Protein 5H6I (pdb70)

Organism: Streptococcus agalactiae (NCBI:txid1311)

Radius of gyration: 30.38 Å; Cα contacts (8 Å, |Δi|>4): 652; chains: 3; bounding box: 68×75×81 Å

Secondary structure (DSSP, 8-state):
-TTHHHHHHHHHHHHHHHHHHHHHHHHTTTSTTHHHHHHHHHHHHHHHHHHHHTGGG----HHHHHHHHHHHHHHHHHHHHHHHSTTB-HHHHHHHHHHHHHHHHHHH-TT--HHHHHHHHHHHHHHHHHHHTSPBPPTTSBPPTTTHHHHHHHHHHHHHHHHHHTTTTS-HHHHHHHHHHHHHHHHHHT-TT-BHHHHHHHHHHHHHHHHHHH-/---HHHHHHHHHHHHHHHHHHHHTT-TTSTTHHHHHHHHHHHHHHHHHTSSSS--SS-HHHHHHHHHHHHHHHHHHHHHHHHSTTB-HHHHHHHHHHHHHHHHHHH-TTS-HHHHHHHHHHHHHHHHHHTTSPBPPTTSBP-TTHHHHHHHHHHHHHHHHHHHTTTTS-HHHHHHHHHHHHHHHHHHH-TT-BHHHHHHHHHHHHHHHHHHH-/---HHHHHHHHHHHHHHHHHHHTTSTTHHHHHHHHHHHHHHHHH---TTTTTTHHHHHHHHHHHHHHHHHGGGB-HHHHHHHHHHHHHHHHHHH-SSS-HHHHHHHHHHHHHHHTTSTTSPBPPTTSB--HHHHHHHHHHHHHHHHHHHHHTTTTS-HHHHHHHHHHHHHHHHHHH-SS-BHHHHHHHHHHHHHHHHHHH-

Nearest PDB structures (foldseek):
  5h6i-assembly2_B  TM=9.173E-01  e=6.446E-25  Streptococcus agalactiae
  5y2g-assembly1_A  TM=9.488E-01  e=6.608E-23  Escherichia coli K-12
  5h6i-assembly3_C  TM=8.907E-01  e=1.589E-21  Streptococcus agalactiae
  6jlc-assembly1_A  TM=9.202E-01  e=2.674E-13  Mobiluncus curtisii ATCC 43063
  7unj-assembly1_B  TM=4.319E-01  e=8.375E-02  synthetic construct

Solvent-accessible surface area: 34431 Å² total; per-residue (Å²): 118,137,26,74,79,77,17,84,96,19,38,122,61,0,74,101,0,26,92,68,0,126,68,19,79,98,115,10,101,53,28,50,3,54,122,9,0,40,62,0,43,74,0,0,89,96,4,51,86,42,11,195,75,54,54,162,85,72,84,104,14,87,52,12,12,20,18,4,119,2,0,42,24,0,7,96,0,3,46,32,7,95,120,52,0,17,94,24,39,52,87,0,2,79,36,0,2,133,2,0,46,84,0,1,94,69,2,33,50,103,188,12,63,43,112,30,3,97,54,6,3,74,75,1,94,67,33,23,71,116,0,32,95,37,92,63,31,125,80,98,39,141,12,19,79,30,17,22,54,94,0,46,127,29,5,147,76,0,64,106,31,30,64,132,105,0,82,146,94,66,113,143,134,33,42,59,72,2,44,127,19,4,96,107,0,41,39,22,47,130,57,95,100,7,34,24,90,80,3,69,103,13,27,93,69,0,52,56,22,18,94,88,3,56,205,129,141,78,124,50,114,84,26,36,109,69,0,72,67,0,15,112,73,0,124,91,26,63,118,68,10,95,50,25,51,5,54,145,1,0,53,51,0,18,64,0,1,83,98,0,33,63,8,53,162,88,137,86,121,51,72,3,87,129,129,4,4,13,16,3,4,111,3,0,35,30,0,9,104,0,6,63,36,6,73,134,99,0,19,59,21,42,46,96,0,1,88,36,1,1,131,1,0,34,73,0,0,94,64,0,43,57,44,195,16,60,42,115,28,1,91,59,9,14,94,62,2,113,60,27,32,134,97,0,74,106,23,92,98,28,128,82,104,35,135,10,25,79,18,0,29,23,55,0,49,62,33,5,134,80,1,28,146,30,16,64,144,108,0,47,118,92,62,112,64,150,42,4,27,71,2,12,115,18,6,10,106,0,6,9,22,39,44,61,96,98,11,30,8,84,83,0,54,100,14,20,94,75,0,79,60,22,23,115,80,4,52,179,109,119,98,108,28,129,74,0,78,98,0,20,84,70,0,130,84,20,70,88,51,8,134,42,14,61,3,57,132,5,0,47,65,0,41,51,0,1,90,102,16,66,88,81,74,238,180,106,58,102,35,35,32,8,82,7,0,25,24,0,5,67,0,2,57,26,6,54,141,102,1,15,59,32,42,40,97,0,1,70,42,0,3,127,2,0,31,96,0,3,106,55,2,61,51,82,180,13,35,50,136,46,9,124,58,29,15,63,81,3,65,60,42,24,45,134,0,51,104,51,86,80,21,122,85,114,39,159,6,21,73,13,0,36,27,55,0,42,63,32,3,134,85,0,55,140,33,17,50,133,116,0,44,120,92,57,124,45,143,37,1,70,88,1,11,89,17,3,7,91,0,5,16,24,41,51,60,83,108,13,43,10,87,96,0,44,119,13,21,82,64,1,70,54,20,20,101,85,2,59,205

InterPro domains:
  IPR010860 CAMP factor [PF07373] (10-225)

Sequence (629 aa):
VNSNNQAQQMAQKLDQDSIQLRNIKDNVQGTDYEKPVNEAITSVEKLKTSLRANSETVYDLNSIGSRVEALTDVIEAITFSTQHLANKVSQANIDMGFGITKLVIRILDPFASVDSIKAQVNDVKALEQKVLTYPDLKPTDRATIYTKSKLDKEIWNTRFTRDKKVLNVKEFKVYNTLNKAITHAVGVQLNPNVTVQQVDQEIVTLQAALQTALKSNNQAQQMAQKLDQDSIQLRNIKDNVQGTDYEKPVNEAITSVEKLKTSLRANSETVYDLNSIGSRVEALTDVIEAITFSTQHLANKVSQANIDMGFGITKLVIRILDPFASVDSIKAQVNDVKALEQKVLTYPDLKPTDRATIYTKSKLDKEIWNTRFTRDKKVLNVKEFKVYNTLNKAITHAVGVQLNPNVTVQQVDQEIVTLQAALQTALKAQQMAQKLDQDSIQLRNIKDNVQGTDYEKPVNEAITSVEKLKTSLRLNSIGSRVEALTDVIEAITFSTQHLANKVSQANIDMGFGITKLVIRILDPFASVDSIKAQVNDVKALEQKVLTYPDLKPTDRATIYTKSKLDKEIWNTRFTRDKKVLNVKEFKVYNTLNKAITHAVGVQLNPNVTVQQVDQEIVTLQAALQTALK

Foldseek 3Di:
DVQLVVLVVLVVLLVVLLVLLVVVCVLQPPALCNVLSVLLNVLSVVLNVVSVVCNPVRDDCPLSVLLSVVSVLLSVLSVLCLVQVLQADNVLRNVLSVLSSVLSCLSVDPPRDSVNNVVSSVVNVVSSVVSNPGDGFDQQAFHDLSLCSVLVVLLVVLVVCCVVQQVPPHDVVLVVQLVVLSVVSVVVSVDRGDGSNNSVVSSVVNVVSSVVRRD/DPPLLVVLLVLLVVLLVLLVVVCVLQVPALCNVLSVLLNVLSVLLNVLSDDDNPNLADPVCSSLLSVLSVLLSVLSVLCLVQVLFFPSVLRNVLSVLSSLLSCLSNDRPRDSVSNVVSSVVSVVSSVVSSPGHGHDQQAFHDPSLLSLLVVLLVVLVVCCVVQQVVPDDVVLVVQLVVLSVVSVVVSPDRGDGSNRSVVSSVVSVVSSVVRRD/DVVLLVVLVVVLVLLVVVCVLCPPALLNVLSVLLNVLSVVLNVVVVVCVLVPCSVVSVLLVVLVVLCLPQVLFFPSVLVNVLSVLSSVLSVLSVDSVNGPVPSVVSSVVSVVSSVVSSPGDGHDQFHFQDPSLLSNLVVLLVVLVVCCVVQQVPHPDVVLVVVLVVLSVVLVVVSPDRGDGSCVNVVSSVVNVVSSVVRND

Structure (mmCIF, N/CA/C/O backbone):
data_5H6I
#
_entry.id   5H6I
#
_cell.length_a   90.950
_cell.length_b   116.050
_cell.length_c   72.850
_cell.angle_alpha   90.00
_cell.angle_beta   90.00
_cell.angle_gamma   90.00
#
_symmetry.space_group_name_H-M   'P 21 21 2'
#
loop_
_entity.id
_entity.type
_entity.pdbx_description
1 polymer 'Protein B'
2 non-polymer 'SULFATE ION'
3 non-polymer 'CHLORIDE ION'
4 water water
#
loop_
_atom_site.group_PDB
_atom_site.id
_atom_site.type_symbol
_atom_site.label_atom_id
_atom_site.label_alt_id
_atom_site.label_comp_id
_atom_site.label_asym_id
_atom_site.label_entity_id
_atom_site.label_seq_id
_atom_site.pdbx_PDB_ins_code
_atom_site.Cartn_x
_atom_site.Cartn_y
_atom_site.Cartn_z
_atom_site.occupancy
_atom_site.B_iso_or_equiv
_atom_site.auth_seq_id
_atom_site.auth_comp_id
_atom_site.auth_asym_id
_atom_site.auth_atom_id
_atom_site.pdbx_PDB_model_num
ATOM 1 N N . VAL A 1 32 ? 177.694 13.964 70.715 1.00 104.86 41 VAL A N 1
ATOM 2 C CA . VAL A 1 32 ? 177.761 15.399 70.959 1.00 118.67 41 VAL A CA 1
ATOM 3 C C . VAL A 1 32 ? 178.693 15.683 72.134 1.00 119.79 41 VAL A C 1
ATOM 4 O O . VAL A 1 32 ? 178.900 14.828 72.997 1.00 118.48 41 VAL A O 1
ATOM 8 N N . ASN A 1 33 ? 179.269 16.885 72.155 1.00 123.31 42 ASN A N 1
ATOM 9 C CA . ASN A 1 33 ? 180.153 17.299 73.237 1.00 123.23 42 ASN A CA 1
ATOM 10 C C . ASN A 1 33 ? 179.399 17.697 74.500 1.00 117.41 42 ASN A C 1
ATOM 11 O O . ASN A 1 33 ? 180.038 18.062 75.493 1.00 110.75 42 ASN A O 1
ATOM 16 N N . SER A 1 34 ? 178.067 17.641 74.486 1.00 121.86 43 SER A N 1
ATOM 17 C CA . SER A 1 34 ? 177.275 17.930 75.674 1.00 116.27 43 SER A CA 1
ATOM 18 C C . SER A 1 34 ? 176.934 16.676 76.466 1.00 110.10 43 SER A C 1
ATOM 19 O O . SER A 1 34 ? 176.828 16.741 77.697 1.00 101.71 43 SER A O 1
ATOM 22 N N . ASN A 1 35 ? 176.759 15.537 75.792 1.00 110.23 44 ASN A N 1
ATOM 23 C CA . ASN A 1 35 ? 176.461 14.300 76.507 1.00 108.47 44 ASN A CA 1
ATOM 24 C C . ASN A 1 35 ? 177.689 13.780 77.242 1.00 107.37 44 ASN A C 1
ATOM 25 O O . ASN A 1 35 ? 177.585 13.333 78.390 1.00 103.30 44 ASN A O 1
ATOM 30 N N . ASN A 1 36 ? 178.858 13.824 76.597 1.00 105.66 45 ASN A N 1
ATOM 31 C CA . ASN A 1 36 ? 180.089 13.442 77.281 1.00 97.84 45 ASN A CA 1
ATOM 32 C C . ASN A 1 36 ? 180.351 14.351 78.474 1.00 96.90 45 ASN A C 1
ATOM 33 O O . ASN A 1 36 ? 180.783 13.887 79.534 1.00 95.41 45 ASN A O 1
ATOM 38 N N . GLN A 1 37 ? 180.087 15.651 78.320 1.00 95.58 46 GLN A N 1
ATOM 39 C CA . GLN A 1 37 ? 180.222 16.571 79.443 1.00 94.32 46 GLN A CA 1
ATOM 40 C C . GLN A 1 37 ? 179.218 16.256 80.544 1.00 87.98 46 GLN A C 1
ATOM 41 O O . GLN A 1 37 ? 179.498 16.491 81.725 1.00 88.85 46 GLN A O 1
ATOM 47 N N . ALA A 1 38 ? 178.053 15.714 80.180 1.00 85.93 47 ALA A N 1
ATOM 48 C CA . ALA A 1 38 ? 177.034 15.409 81.178 1.00 84.41 47 ALA A CA 1
ATOM 49 C C . ALA A 1 38 ? 177.469 14.268 82.091 1.00 86.66 47 ALA A C 1
ATOM 50 O O . ALA A 1 38 ? 177.201 14.298 83.298 1.00 82.80 47 ALA A O 1
ATOM 52 N N . GLN A 1 39 ? 178.141 13.254 81.540 1.00 86.20 48 GLN A N 1
ATOM 53 C CA . GLN A 1 39 ? 178.589 12.140 82.368 1.00 82.39 48 GLN A CA 1
ATOM 54 C C . GLN A 1 39 ? 179.806 12.488 83.216 1.00 83.27 48 GLN A C 1
ATOM 55 O O . GLN A 1 39 ? 180.061 11.802 84.211 1.00 74.54 48 GLN A O 1
ATOM 61 N N . GLN A 1 40 ? 180.563 13.528 82.852 1.00 65.17 49 GLN A N 1
ATOM 62 C CA . GLN A 1 40 ? 181.629 13.996 83.734 1.00 73.00 49 GLN A CA 1
ATOM 63 C C . GLN A 1 40 ? 181.054 14.512 85.045 1.00 77.48 49 GLN A C 1
ATOM 64 O O . GLN A 1 40 ? 181.480 14.102 86.131 1.00 64.53 49 GLN A O 1
ATOM 70 N N . MET A 1 41 ? 180.078 15.419 84.960 1.00 74.05 50 MET A N 1
ATOM 71 C CA . MET A 1 41 ? 179.470 15.971 86.165 1.00 65.79 50 MET A CA 1
ATOM 72 C C . MET A 1 41 ? 178.696 14.907 86.931 1.00 58.97 50 MET A C 1
ATOM 73 O O . MET A 1 41 ? 178.661 14.927 88.166 1.00 67.30 50 MET A O 1
ATOM 78 N N . ALA A 1 42 ? 178.069 13.969 86.215 1.00 62.63 51 ALA A N 1
ATOM 79 C CA . ALA A 1 42 ? 177.377 12.873 86.885 1.00 63.35 51 ALA A CA 1
ATOM 80 C C . ALA A 1 42 ? 178.350 12.028 87.696 1.00 69.32 51 ALA A C 1
ATOM 81 O O . ALA A 1 42 ? 178.033 11.598 88.812 1.00 65.51 51 ALA A O 1
ATOM 83 N N . GLN A 1 43 ? 179.545 11.781 87.153 1.00 68.08 52 GLN A N 1
ATOM 84 C CA . GLN A 1 43 ? 180.569 11.072 87.912 1.00 69.29 52 GLN A CA 1
ATOM 85 C C . GLN A 1 43 ? 181.172 11.959 88.993 1.00 57.66 52 GLN A C 1
ATOM 86 O O . GLN A 1 43 ? 181.564 11.460 90.054 1.00 66.75 52 GLN A O 1
ATOM 92 N N . LYS A 1 44 ? 181.257 13.268 88.744 1.00 64.26 53 LYS A N 1
ATOM 93 C CA . LYS A 1 44 ? 181.733 14.186 89.772 1.00 65.79 53 LYS A CA 1
ATOM 94 C C . LYS A 1 44 ? 180.742 14.278 90.926 1.00 68.45 53 LYS A C 1
ATOM 95 O O . LYS A 1 44 ? 181.143 14.382 92.091 1.00 72.23 53 LYS A O 1
ATOM 101 N N . LEU A 1 45 ? 179.442 14.238 90.623 1.00 61.42 54 LEU A N 1
ATOM 102 C CA . LEU A 1 45 ? 178.439 14.274 91.682 1.00 57.78 54 LEU A CA 1
ATOM 103 C C . LEU A 1 45 ? 178.464 13.002 92.520 1.00 70.82 54 LEU A C 1
ATOM 104 O O . LEU A 1 45 ? 178.060 13.023 93.689 1.00 71.07 54 LEU A O 1
ATOM 109 N N . ASP A 1 46 ? 178.932 11.890 91.946 1.00 68.72 55 ASP A N 1
ATOM 110 C CA . ASP A 1 46 ? 179.109 10.673 92.728 1.00 71.31 55 ASP A CA 1
ATOM 111 C C . ASP A 1 46 ? 180.334 10.754 93.630 1.00 68.27 55 ASP A C 1
ATOM 112 O O . ASP A 1 46 ? 180.329 10.188 94.729 1.00 73.74 55 ASP A O 1
ATOM 117 N N . GLN A 1 47 ? 181.387 11.445 93.184 1.00 61.78 56 GLN A N 1
ATOM 118 C CA . GLN A 1 47 ? 182.534 11.685 94.053 1.00 67.26 56 GLN A CA 1
ATOM 119 C C . GLN A 1 47 ? 182.146 12.567 95.233 1.00 70.96 56 GLN A C 1
ATOM 120 O O . GLN A 1 47 ? 182.571 12.322 96.369 1.00 69.58 56 GLN A O 1
ATOM 126 N N . ASP A 1 48 ? 181.334 13.597 94.984 1.00 66.55 57 ASP A N 1
ATOM 127 C CA . ASP A 1 48 ? 180.878 14.459 96.068 1.00 65.32 57 ASP A CA 1
ATOM 128 C C . ASP A 1 48 ? 179.907 13.726 96.986 1.00 62.79 57 ASP A C 1
ATOM 129 O O . ASP A 1 48 ? 179.946 13.907 98.208 1.00 56.31 57 ASP A O 1
ATOM 134 N N . SER A 1 49 ? 179.030 12.896 96.415 1.00 59.63 58 SER A N 1
ATOM 135 C CA . SER A 1 49 ? 178.065 12.165 97.230 1.00 57.77 58 SER A CA 1
ATOM 136 C C . SER A 1 49 ? 178.765 11.236 98.213 1.00 68.28 58 SER A C 1
ATOM 137 O O . SER A 1 49 ? 178.332 11.097 99.363 1.00 71.02 58 SER A O 1
ATOM 140 N N . ILE A 1 50 ? 179.851 10.595 97.780 1.00 68.88 59 ILE A N 1
ATOM 141 C CA . ILE A 1 50 ? 180.627 9.755 98.686 1.00 72.70 59 ILE A CA 1
ATOM 142 C C . ILE A 1 50 ? 181.424 10.616 99.657 1.00 74.88 59 ILE A C 1
ATOM 143 O O . ILE A 1 50 ? 181.537 10.296 100.847 1.00 75.31 59 ILE A O 1
ATOM 148 N N . GLN A 1 51 ? 181.980 11.728 99.172 1.00 66.17 60 GLN A N 1
ATOM 149 C CA . GLN A 1 51 ? 182.755 12.606 100.042 1.00 60.50 60 GLN A CA 1
ATOM 150 C C . GLN A 1 51 ? 181.875 13.300 101.074 1.00 69.76 60 GLN A C 1
ATOM 151 O O . GLN A 1 51 ? 182.333 13.578 102.187 1.00 68.27 60 GLN A O 1
ATOM 157 N N . LEU A 1 52 ? 180.616 13.582 100.733 1.00 64.82 61 LEU A N 1
ATOM 158 C CA . LEU A 1 52 ? 179.749 14.311 101.653 1.00 58.49 61 LEU A CA 1
ATOM 159 C C . LEU A 1 52 ? 179.096 13.398 102.684 1.00 67.49 61 LEU A C 1
ATOM 160 O O . LEU A 1 52 ? 178.788 13.851 103.792 1.00 74.52 61 LEU A O 1
ATOM 165 N N . ARG A 1 53 ? 178.873 12.124 102.350 1.00 69.19 62 ARG A N 1
ATOM 166 C CA . ARG A 1 53 ? 178.324 11.205 103.343 1.00 72.33 62 ARG A CA 1
ATOM 167 C C . ARG A 1 53 ? 179.367 10.829 104.388 1.00 74.71 62 ARG A C 1
ATOM 168 O O . ARG A 1 53 ? 179.017 10.570 105.545 1.00 74.87 62 ARG A O 1
ATOM 176 N N . ASN A 1 54 ? 180.646 10.792 104.003 1.00 74.37 63 ASN A N 1
ATOM 177 C CA . ASN A 1 54 ? 181.711 10.634 104.988 1.00 69.08 63 ASN A CA 1
ATOM 178 C C . ASN A 1 54 ? 181.729 11.812 105.951 1.00 85.84 63 ASN A C 1
ATOM 179 O O . ASN A 1 54 ? 181.815 11.636 107.172 1.00 83.12 63 ASN A O 1
ATOM 184 N N . ILE A 1 55 ? 181.645 13.030 105.410 1.00 83.50 64 ILE A N 1
ATOM 185 C CA . ILE A 1 55 ? 181.618 14.230 106.239 1.00 75.31 64 ILE A CA 1
ATOM 186 C C . ILE A 1 55 ? 180.351 14.275 107.085 1.00 69.20 64 ILE A C 1
ATOM 187 O O . ILE A 1 55 ? 180.366 14.797 108.207 1.00 75.30 64 ILE A O 1
ATOM 192 N N . LYS A 1 56 ? 179.249 13.712 106.580 1.00 70.26 65 LYS A N 1
ATOM 193 C CA . LYS A 1 56 ? 177.974 13.768 107.293 1.00 69.86 65 LYS A CA 1
ATOM 194 C C . LYS A 1 56 ? 178.080 13.199 108.703 1.00 75.26 65 LYS A C 1
ATOM 195 O O . LYS A 1 56 ? 177.372 13.652 109.609 1.00 77.08 65 LYS A O 1
ATOM 201 N N . ASP A 1 57 ? 178.961 12.219 108.913 1.00 74.12 66 ASP A N 1
ATOM 202 C CA . ASP A 1 57 ? 179.116 11.637 110.242 1.00 81.35 66 ASP A CA 1
ATOM 203 C C . ASP A 1 57 ? 179.949 12.528 111.157 1.00 83.12 66 ASP A C 1
ATOM 204 O O . ASP A 1 57 ? 179.608 12.707 112.331 1.00 88.74 66 ASP A O 1
ATOM 209 N N . ASN A 1 58 ? 181.038 13.099 110.637 1.00 80.77 67 ASN A N 1
ATOM 210 C CA . ASN A 1 58 ? 181.980 13.826 111.481 1.00 83.65 67 ASN A CA 1
ATOM 211 C C . ASN A 1 58 ? 181.450 15.180 111.937 1.00 77.48 67 ASN A C 1
ATOM 212 O O . ASN A 1 58 ? 181.942 15.714 112.936 1.00 81.22 67 ASN A O 1
ATOM 217 N N . VAL A 1 59 ? 180.466 15.746 111.239 1.00 74.70 68 VAL A N 1
ATOM 218 C CA . VAL A 1 59 ? 179.980 17.085 111.557 1.00 67.94 68 VAL A CA 1
ATOM 219 C C . VAL A 1 59 ? 178.660 17.001 112.314 1.00 72.81 68 VAL A C 1
ATOM 220 O O . VAL A 1 59 ? 177.830 17.915 112.243 1.00 66.78 68 VAL A O 1
ATOM 224 N N . GLN A 1 60 ? 178.465 15.915 113.057 1.00 75.15 69 GLN A N 1
ATOM 225 C CA . GLN A 1 60 ? 177.214 15.709 113.775 1.00 83.55 69 GLN A CA 1
ATOM 226 C C . GLN A 1 60 ? 177.110 16.674 114.951 1.00 65.07 69 GLN A C 1
ATOM 227 O O . GLN A 1 60 ? 177.997 16.717 115.811 1.00 74.29 69 GLN A O 1
ATOM 233 N N . GLY A 1 61 ? 176.026 17.447 114.987 1.00 61.51 70 GLY A N 1
ATOM 234 C CA . GLY A 1 61 ? 175.796 18.370 116.079 1.00 74.34 70 GLY A CA 1
ATOM 235 C C . GLY A 1 61 ? 176.627 19.630 116.048 1.00 78.31 70 GLY A C 1
ATOM 236 O O . GLY A 1 61 ? 176.725 20.318 117.069 1.00 74.62 70 GLY A O 1
ATOM 237 N N . THR A 1 62 ? 177.228 19.960 114.910 1.00 70.63 71 THR A N 1
ATOM 238 C CA . THR A 1 62 ? 178.063 21.141 114.768 1.00 59.92 71 THR A CA 1
ATOM 239 C C . THR A 1 62 ? 177.365 22.167 113.877 1.00 59.07 71 THR A C 1
ATOM 240 O O . THR A 1 62 ? 176.206 21.997 113.481 1.00 63.62 71 THR A O 1
ATOM 244 N N . ASP A 1 63 ? 178.083 23.245 113.558 1.00 56.42 72 ASP A N 1
ATOM 245 C CA . ASP A 1 63 ? 177.573 24.256 112.642 1.00 51.49 72 ASP A CA 1
ATOM 246 C C . ASP A 1 63 ? 177.573 23.790 111.194 1.00 49.72 72 ASP A C 1
ATOM 247 O O . ASP A 1 63 ? 177.081 24.520 110.326 1.00 55.15 72 ASP A O 1
ATOM 252 N N . TYR A 1 64 ? 178.108 22.603 110.914 1.00 45.60 73 TYR A N 1
ATOM 253 C CA . TYR A 1 64 ? 178.166 22.062 109.564 1.00 56.30 73 TYR A CA 1
ATOM 254 C C . TYR A 1 64 ? 177.264 20.848 109.383 1.00 61.90 73 TYR A C 1
ATOM 255 O O . TYR A 1 64 ? 177.368 20.159 108.365 1.00 58.33 73 TYR A O 1
ATOM 264 N N . GLU A 1 65 ? 176.384 20.565 110.345 1.00 60.52 74 GLU A N 1
ATOM 265 C CA . GLU A 1 65 ? 175.490 19.420 110.207 1.00 57.80 74 GLU A CA 1
ATOM 266 C C . GLU A 1 65 ? 174.412 19.693 109.166 1.00 58.62 74 GLU A C 1
ATOM 267 O O . GLU A 1 65 ? 174.238 18.919 108.218 1.00 66.11 74 GLU A O 1
ATOM 273 N N . LYS A 1 66 ? 173.680 20.791 109.326 1.00 45.78 75 LYS A N 1
ATOM 274 C CA . LYS A 1 66 ? 172.634 21.168 108.384 1.00 53.46 75 LYS A CA 1
ATOM 275 C C . LYS A 1 66 ? 173.197 21.625 107.038 1.00 58.38 75 LYS A C 1
ATOM 276 O O . LYS A 1 66 ? 172.598 21.313 106.001 1.00 67.68 75 LYS A O 1
ATOM 282 N N . PRO A 1 67 ? 174.311 22.373 106.992 1.00 63.27 76 PRO A N 1
ATOM 283 C CA . PRO A 1 67 ? 174.885 22.706 105.673 1.00 65.63 76 PRO A CA 1
ATOM 284 C C . PRO A 1 67 ? 175.198 21.494 104.807 1.00 51.50 76 PRO A C 1
ATOM 285 O O . PRO A 1 67 ? 174.845 21.486 103.618 1.00 54.42 76 PRO A O 1
ATOM 289 N N . VAL A 1 68 ? 175.855 20.470 105.356 1.00 50.25 77 VAL A N 1
ATOM 290 C CA . VAL A 1 68 ? 176.174 19.325 104.509 1.00 56.75 77 VAL A CA 1
ATOM 291 C C . VAL A 1 68 ? 174.929 18.484 104.231 1.00 57.28 77 VAL A C 1
ATOM 292 O O . VAL A 1 68 ? 174.855 17.804 103.205 1.00 59.94 77 VAL A O 1
ATOM 296 N N . ASN A 1 69 ? 173.927 18.527 105.108 1.00 63.40 78 ASN A N 1
ATOM 297 C CA . ASN A 1 69 ? 172.653 17.887 104.791 1.00 58.06 78 ASN A CA 1
ATOM 298 C C . ASN A 1 69 ? 171.998 18.566 103.597 1.00 60.54 78 ASN A C 1
ATOM 299 O O . ASN A 1 69 ? 171.416 17.900 102.733 1.00 58.14 78 ASN A O 1
ATOM 304 N N . GLU A 1 70 ? 172.091 19.896 103.530 1.00 57.83 79 GLU A N 1
ATOM 305 C CA . GLU A 1 70 ? 171.604 20.619 102.362 1.00 51.96 79 GLU A CA 1
ATOM 306 C C . GLU A 1 70 ? 172.489 20.377 101.147 1.00 54.43 79 GLU A C 1
ATOM 307 O O . GLU A 1 70 ? 172.002 20.407 100.010 1.00 52.43 79 GLU A O 1
ATOM 313 N N . ALA A 1 71 ? 173.785 20.138 101.362 1.00 50.86 80 ALA A N 1
ATOM 314 C CA . ALA A 1 71 ? 174.677 19.848 100.244 1.00 51.43 80 ALA A CA 1
ATOM 315 C C . ALA A 1 71 ? 174.397 18.469 99.661 1.00 58.36 80 ALA A C 1
ATOM 316 O O . ALA A 1 71 ? 174.422 18.290 98.438 1.00 60.07 80 ALA A O 1
ATOM 318 N N . ILE A 1 72 ? 174.132 17.482 100.521 1.00 54.84 81 ILE A N 1
ATOM 319 C CA . ILE A 1 72 ? 173.784 16.148 100.038 1.00 54.52 81 ILE A CA 1
ATOM 320 C C . ILE A 1 72 ? 172.484 16.196 99.246 1.00 56.88 81 ILE A C 1
ATOM 321 O O . ILE A 1 72 ? 172.354 15.553 98.197 1.00 59.25 81 ILE A O 1
ATOM 326 N N . THR A 1 73 ? 171.504 16.962 99.732 1.00 63.50 82 THR A N 1
ATOM 327 C CA . THR A 1 73 ? 170.267 17.146 98.981 1.00 62.28 82 THR A CA 1
ATOM 328 C C . THR A 1 73 ? 170.533 17.844 97.653 1.00 63.01 82 THR A C 1
ATOM 329 O O . THR A 1 73 ? 169.922 17.508 96.631 1.00 62.84 82 THR A O 1
ATOM 333 N N . SER A 1 74 ? 171.453 18.814 97.645 1.00 54.07 83 SER A N 1
ATOM 334 C CA . SER A 1 74 ? 171.797 19.494 96.402 1.00 56.15 83 SER A CA 1
ATOM 335 C C . SER A 1 74 ? 172.432 18.540 95.400 1.00 52.43 83 SER A C 1
ATOM 336 O O . SER A 1 74 ? 172.227 18.687 94.190 1.00 55.07 83 SER A O 1
ATOM 339 N N . VAL A 1 75 ? 173.198 17.558 95.880 1.00 50.20 84 VAL A N 1
ATOM 340 C CA . VAL A 1 75 ? 173.807 16.581 94.982 1.00 53.35 84 VAL A CA 1
ATOM 341 C C . VAL A 1 75 ? 172.732 15.766 94.276 1.00 55.73 84 VAL A C 1
ATOM 342 O O . VAL A 1 75 ? 172.844 15.459 93.083 1.00 55.20 84 VAL A O 1
ATOM 346 N N . GLU A 1 76 ? 171.665 15.416 94.997 1.00 52.93 85 GLU A N 1
ATOM 347 C CA . GLU A 1 76 ? 170.615 14.584 94.422 1.00 55.67 85 GLU A CA 1
ATOM 348 C C . GLU A 1 76 ? 169.724 15.358 93.459 1.00 57.30 85 GLU A C 1
ATOM 349 O O . GLU A 1 76 ? 169.266 14.793 92.460 1.00 60.07 85 GLU A O 1
ATOM 355 N N . LYS A 1 77 ? 169.466 16.640 93.732 1.00 41.62 86 LYS A N 1
ATOM 356 C CA . LYS A 1 77 ? 168.625 17.420 92.830 1.00 55.84 86 LYS A CA 1
ATOM 357 C C . LYS A 1 77 ? 169.369 17.791 91.553 1.00 57.46 86 LYS A C 1
ATOM 358 O O . LYS A 1 77 ? 168.740 17.993 90.508 1.00 64.01 86 LYS A O 1
ATOM 364 N N . LEU A 1 78 ? 170.700 17.881 91.611 1.00 59.22 87 LEU A N 1
ATOM 365 C CA . LEU A 1 78 ? 171.473 18.100 90.393 1.00 58.14 87 LEU A CA 1
ATOM 366 C C . LEU A 1 78 ? 171.545 16.828 89.558 1.00 56.79 87 LEU A C 1
ATOM 367 O O . LEU A 1 78 ? 171.473 16.883 88.324 1.00 55.34 87 LEU A O 1
ATOM 372 N N . LYS A 1 79 ? 171.684 15.673 90.213 1.00 60.74 88 LYS A N 1
ATOM 373 C CA . LYS A 1 79 ? 171.686 14.401 89.496 1.00 53.98 88 LYS A CA 1
ATOM 374 C C . LYS A 1 79 ? 170.348 14.161 88.811 1.00 54.14 88 LYS A C 1
ATOM 375 O O . LYS A 1 79 ? 170.297 13.739 87.649 1.00 56.22 88 LYS A O 1
ATOM 381 N N . THR A 1 80 ? 169.249 14.422 89.523 1.00 52.80 89 THR A N 1
ATOM 382 C CA . THR A 1 80 ? 167.926 14.250 88.933 1.00 54.19 89 THR A CA 1
ATOM 383 C C . THR A 1 80 ? 167.719 15.203 87.762 1.00 56.90 89 THR A C 1
ATOM 384 O O . THR A 1 80 ? 167.088 14.842 86.762 1.00 57.72 89 THR A O 1
ATOM 388 N N . SER A 1 81 ? 168.256 16.421 87.862 1.00 53.61 90 SER A N 1
ATOM 389 C CA . SER A 1 81 ? 168.139 17.368 86.757 1.00 54.43 90 SER A CA 1
ATOM 390 C C . SER A 1 81 ? 168.973 16.926 85.561 1.00 58.15 90 SER A C 1
ATOM 391 O O . SER A 1 81 ? 168.524 17.029 84.413 1.00 55.22 90 SER A O 1
ATOM 394 N N . LEU A 1 82 ? 170.190 16.436 85.809 1.00 55.14 91 LEU A N 1
ATOM 395 C CA . LEU A 1 82 ? 171.020 15.928 84.721 1.00 59.08 91 LEU A CA 1
ATOM 396 C C . LEU A 1 82 ? 170.390 14.700 84.078 1.00 58.21 91 LEU A C 1
ATOM 397 O O . LEU A 1 82 ? 170.391 14.561 82.849 1.00 54.92 91 LEU A O 1
ATOM 402 N N . ARG A 1 83 ? 169.844 13.799 84.897 1.00 60.41 92 ARG A N 1
ATOM 403 C CA . ARG A 1 83 ? 169.258 12.572 84.371 1.00 64.83 92 ARG A CA 1
ATOM 404 C C . ARG A 1 83 ? 167.938 12.839 83.657 1.00 64.79 92 ARG A C 1
ATOM 405 O O . ARG A 1 83 ? 167.596 12.129 82.705 1.00 65.04 92 ARG A O 1
ATOM 413 N N . ALA A 1 84 ? 167.187 13.854 84.095 1.00 60.83 93 ALA A N 1
ATOM 414 C CA . ALA A 1 84 ? 165.935 14.183 83.423 1.00 50.44 93 ALA A CA 1
ATOM 415 C C . ALA A 1 84 ? 166.178 14.793 82.049 1.00 64.61 93 ALA A C 1
ATOM 416 O O . ALA A 1 84 ? 165.363 14.608 81.137 1.00 69.06 93 ALA A O 1
ATOM 418 N N . ASN A 1 85 ? 167.283 15.518 81.883 1.00 58.62 94 ASN A N 1
ATOM 419 C CA . ASN A 1 85 ? 167.645 16.135 80.613 1.00 65.14 94 ASN A CA 1
ATOM 420 C C . ASN A 1 85 ? 168.806 15.406 79.944 1.00 73.37 94 ASN A C 1
ATOM 421 O O . ASN A 1 85 ? 169.649 16.033 79.298 1.00 90.22 94 ASN A O 1
ATOM 426 N N . SER A 1 86 ? 168.854 14.080 80.091 1.00 73.50 95 SER A N 1
ATOM 427 C CA . SER A 1 86 ? 170.000 13.309 79.619 1.00 80.17 95 SER A CA 1
ATOM 428 C C . SER A 1 86 ? 170.182 13.451 78.112 1.00 82.54 95 SER A C 1
ATOM 429 O O . SER A 1 86 ? 171.233 13.899 77.639 1.00 81.68 95 SER A O 1
ATOM 432 N N . GLU A 1 87 ? 169.165 13.075 77.339 1.00 84.78 96 GLU A N 1
ATOM 433 C CA . GLU A 1 87 ? 169.251 13.083 75.880 1.00 89.74 96 GLU A CA 1
ATOM 434 C C . GLU A 1 87 ? 168.521 14.268 75.260 1.00 86.57 96 GLU A C 1
ATOM 435 O O . GLU A 1 87 ? 167.880 14.133 74.215 1.00 86.11 96 GLU A O 1
ATOM 441 N N . THR A 1 88 ? 168.598 15.443 75.883 1.00 78.67 97 THR A N 1
ATOM 442 C CA . THR A 1 88 ? 168.110 16.665 75.259 1.00 91.34 97 THR A CA 1
ATOM 443 C C . THR A 1 88 ? 169.221 17.568 74.744 1.00 96.50 97 THR A C 1
ATOM 444 O O . THR A 1 88 ? 168.935 18.486 73.965 1.00 103.21 97 THR A O 1
ATOM 448 N N . VAL A 1 89 ? 170.467 17.322 75.155 1.00 100.74 98 VAL A N 1
ATOM 449 C CA . VAL A 1 89 ? 171.640 18.059 74.690 1.00 108.15 98 VAL A CA 1
ATOM 450 C C . VAL A 1 89 ? 171.571 19.581 74.736 1.00 105.16 98 VAL A C 1
ATOM 451 O O . VAL A 1 89 ? 171.508 20.244 73.693 1.00 110.76 98 VAL A O 1
ATOM 455 N N . TYR A 1 90 ? 171.593 20.141 75.937 1.00 94.39 99 TYR A N 1
ATOM 456 C CA . TYR A 1 90 ? 171.337 21.564 76.129 1.00 94.77 99 TYR A CA 1
ATOM 457 C C . TYR A 1 90 ? 172.531 22.306 76.727 1.00 94.51 99 TYR A C 1
ATOM 458 O O . TYR A 1 90 ? 173.689 21.880 76.629 1.00 91.53 99 TYR A O 1
ATOM 467 N N . ASP A 1 91 ? 172.250 23.446 77.356 1.00 90.76 100 ASP A N 1
ATOM 468 C CA . ASP A 1 91 ? 173.281 24.284 77.954 1.00 79.64 100 ASP A CA 1
ATOM 469 C C . ASP A 1 91 ? 173.643 23.745 79.334 1.00 76.25 100 ASP A C 1
ATOM 470 O O . ASP A 1 91 ? 172.792 23.691 80.229 1.00 75.19 100 ASP A O 1
ATOM 475 N N . LEU A 1 92 ? 174.904 23.349 79.506 1.00 79.57 101 LEU A N 1
ATOM 476 C CA . LEU A 1 92 ? 175.391 22.796 80.762 1.00 80.41 101 LEU A CA 1
ATOM 477 C C . LEU A 1 92 ? 176.192 23.808 81.575 1.00 78.31 101 LEU A C 1
ATOM 478 O O . LEU A 1 92 ? 176.977 23.414 82.444 1.00 78.26 101 LEU A O 1
ATOM 483 N N . ASN A 1 93 ? 176.010 25.104 81.312 1.00 84.55 102 ASN A N 1
ATOM 484 C CA . ASN A 1 93 ? 176.797 26.117 82.007 1.00 81.65 102 ASN A CA 1
ATOM 485 C C . ASN A 1 93 ? 176.350 26.267 83.456 1.00 78.59 102 ASN A C 1
ATOM 486 O O . ASN A 1 93 ? 177.166 26.176 84.380 1.00 70.46 102 ASN A O 1
ATOM 491 N N . SER A 1 94 ? 175.053 26.504 83.673 1.00 77.69 103 SER A N 1
ATOM 492 C CA . SER A 1 94 ? 174.556 26.687 85.032 1.00 71.34 103 SER A CA 1
ATOM 493 C C . SER A 1 94 ? 174.680 25.406 85.846 1.00 70.19 103 SER A C 1
ATOM 494 O O . SER A 1 94 ? 175.008 25.451 87.037 1.00 71.13 103 SER A O 1
ATOM 497 N N . ILE A 1 95 ? 174.427 24.253 85.221 1.00 74.18 104 ILE A N 1
ATOM 498 C CA . ILE A 1 95 ? 174.525 22.988 85.941 1.00 63.69 104 ILE A CA 1
ATOM 499 C C . ILE A 1 95 ? 175.969 22.703 86.339 1.00 65.90 104 ILE A C 1
ATOM 500 O O . ILE A 1 95 ? 176.220 22.023 87.342 1.00 63.42 104 ILE A O 1
ATOM 505 N N . GLY A 1 96 ? 176.935 23.224 85.585 1.00 65.25 105 GLY A N 1
ATOM 506 C CA . GLY A 1 96 ? 178.334 22.983 85.876 1.00 70.61 105 GLY A CA 1
ATOM 507 C C . GLY A 1 96 ? 178.860 23.872 86.982 1.00 72.06 105 GLY A C 1
ATOM 508 O O . GLY A 1 96 ? 179.663 23.434 87.812 1.00 62.97 105 GLY A O 1
ATOM 509 N N . SER A 1 97 ? 178.410 25.129 87.001 1.00 62.95 106 SER A N 1
ATOM 510 C CA . SER A 1 97 ? 178.822 26.046 88.058 1.00 63.31 106 SER A CA 1
ATOM 511 C C . SER A 1 97 ? 178.305 25.600 89.419 1.00 68.78 106 SER A C 1
ATOM 512 O O . SER A 1 97 ? 178.935 25.885 90.443 1.00 63.61 106 SER A O 1
ATOM 515 N N . ARG A 1 98 ? 177.166 24.905 89.452 1.00 62.79 107 ARG A N 1
ATOM 516 C CA . ARG A 1 98 ? 176.656 24.378 90.712 1.00 58.05 107 ARG A CA 1
ATOM 517 C C . ARG A 1 98 ? 177.439 23.148 91.156 1.00 54.05 107 ARG A C 1
ATOM 518 O O . ARG A 1 98 ? 177.672 22.957 92.355 1.00 51.42 107 ARG A O 1
ATOM 526 N N . VAL A 1 99 ? 177.854 22.309 90.205 1.00 50.20 108 VAL A N 1
ATOM 527 C CA . VAL A 1 99 ? 178.653 21.136 90.544 1.00 51.56 108 VAL A CA 1
ATOM 528 C C . VAL A 1 99 ? 180.031 21.555 91.040 1.00 56.15 108 VAL A C 1
ATOM 529 O O . VAL A 1 99 ? 180.559 20.987 92.005 1.00 69.04 108 VAL A O 1
ATOM 533 N N . GLU A 1 100 ? 180.632 22.561 90.399 1.00 58.33 109 GLU A N 1
ATOM 534 C CA . GLU A 1 100 ? 181.946 23.032 90.826 1.00 63.56 109 GLU A CA 1
ATOM 535 C C . GLU A 1 100 ? 181.887 23.657 92.214 1.00 59.71 109 GLU A C 1
ATOM 536 O O . GLU A 1 100 ? 182.799 23.465 93.026 1.00 64.82 109 GLU A O 1
ATOM 542 N N . ALA A 1 101 ? 180.822 24.408 92.505 1.00 58.71 110 ALA A N 1
ATOM 543 C CA . ALA A 1 101 ? 180.689 25.039 93.812 1.00 55.01 110 ALA A CA 1
ATOM 544 C C . ALA A 1 101 ? 180.531 24.021 94.934 1.00 60.61 110 ALA A C 1
ATOM 545 O O . ALA A 1 101 ? 180.763 24.361 96.099 1.00 57.47 110 ALA A O 1
ATOM 547 N N . LEU A 1 102 ? 180.142 22.785 94.612 1.00 52.79 111 LEU A N 1
ATOM 548 C CA . LEU A 1 102 ? 180.085 21.744 95.633 1.00 56.39 111 LEU A CA 1
ATOM 549 C C . LEU A 1 102 ? 181.479 21.335 96.089 1.00 53.88 111 LEU A C 1
ATOM 550 O O . LEU A 1 102 ? 181.660 20.946 97.248 1.00 53.72 111 LEU A O 1
ATOM 555 N N . THR A 1 103 ? 182.470 21.411 95.198 1.00 58.53 112 THR A N 1
ATOM 556 C CA . THR A 1 103 ? 183.849 21.172 95.610 1.00 57.90 112 THR A CA 1
ATOM 557 C C . THR A 1 103 ? 184.328 22.263 96.559 1.00 54.18 112 THR A C 1
ATOM 558 O O . THR A 1 103 ? 185.061 21.987 97.516 1.00 57.74 112 THR A O 1
ATOM 562 N N . ASP A 1 104 ? 183.914 23.510 96.316 1.00 55.40 113 ASP A N 1
ATOM 563 C CA . ASP A 1 104 ? 184.233 24.588 97.245 1.00 55.07 113 ASP A CA 1
ATOM 564 C C . ASP A 1 104 ? 183.511 24.410 98.574 1.00 56.14 113 ASP A C 1
ATOM 565 O O . ASP A 1 104 ? 184.035 24.807 99.621 1.00 50.72 113 ASP A O 1
ATOM 570 N N . VAL A 1 105 ? 182.312 23.822 98.552 1.00 48.59 114 VAL A N 1
ATOM 571 C CA . VAL A 1 105 ? 181.620 23.495 99.796 1.00 55.05 114 VAL A CA 1
ATOM 572 C C . VAL A 1 105 ? 182.420 22.469 100.587 1.00 52.62 114 VAL A C 1
ATOM 573 O O . VAL A 1 105 ? 182.689 22.647 101.781 1.00 50.89 114 VAL A O 1
ATOM 577 N N . ILE A 1 106 ? 182.822 21.382 99.924 1.00 50.58 115 ILE A N 1
ATOM 578 C CA . ILE A 1 106 ? 183.592 20.337 100.593 1.00 59.31 115 ILE A CA 1
ATOM 579 C C . ILE A 1 106 ? 184.930 20.882 101.074 1.00 56.77 115 ILE A C 1
ATOM 580 O O . ILE A 1 106 ? 185.373 20.584 102.190 1.00 53.36 115 ILE A O 1
ATOM 585 N N . GLU A 1 107 ? 185.590 21.698 100.247 1.00 56.61 116 GLU A N 1
ATOM 586 C CA . GLU A 1 107 ? 186.895 22.235 100.621 1.00 54.29 116 GLU A CA 1
ATOM 587 C C . GLU A 1 107 ? 186.795 23.138 101.843 1.00 55.67 116 GLU A C 1
ATOM 588 O O . GLU A 1 107 ? 187.707 23.169 102.678 1.00 60.74 116 GLU A O 1
ATOM 594 N N . ALA A 1 108 ? 185.694 23.882 101.968 1.00 56.33 117 ALA A N 1
ATOM 595 C CA . ALA A 1 108 ? 185.511 24.731 103.139 1.00 60.76 117 ALA A CA 1
ATOM 596 C C . ALA A 1 108 ? 185.291 23.907 104.401 1.00 57.41 117 ALA A C 1
ATOM 597 O O . ALA A 1 108 ? 185.697 24.324 105.490 1.00 55.87 117 ALA A O 1
ATOM 599 N N . ILE A 1 109 ? 184.663 22.736 104.276 1.00 47.95 118 ILE A N 1
ATOM 600 C CA . ILE A 1 109 ? 184.404 21.910 105.451 1.00 57.64 118 ILE A CA 1
ATOM 601 C C . ILE A 1 109 ? 185.688 21.250 105.939 1.00 52.99 118 ILE A C 1
ATOM 602 O O . ILE A 1 109 ? 185.969 21.226 107.143 1.00 52.16 118 ILE A O 1
ATOM 607 N N . THR A 1 110 ? 186.485 20.701 105.018 1.00 52.80 119 THR A N 1
ATOM 608 C CA . THR A 1 110 ? 187.773 20.137 105.409 1.00 57.64 119 THR A CA 1
ATOM 609 C C . THR A 1 110 ? 188.721 21.214 105.921 1.00 58.61 119 THR A C 1
ATOM 610 O O . THR A 1 110 ? 189.577 20.931 106.766 1.00 64.89 119 THR A O 1
ATOM 614 N N . PHE A 1 111 ? 188.586 22.445 105.420 1.00 50.44 120 PHE A N 1
ATOM 615 C CA . PHE A 1 111 ? 189.371 23.552 105.955 1.00 50.67 120 PHE A CA 1
ATOM 616 C C . PHE A 1 111 ? 189.053 23.785 107.426 1.00 62.38 120 PHE A C 1
ATOM 617 O O . PHE A 1 111 ? 189.940 24.128 108.216 1.00 67.65 120 PHE A O 1
ATOM 625 N N . SER A 1 112 ? 187.788 23.604 107.810 1.00 59.01 121 SER A N 1
ATOM 626 C CA . SER A 1 112 ? 187.410 23.762 109.211 1.00 62.92 121 SER A CA 1
ATOM 627 C C . SER A 1 112 ? 187.997 22.651 110.071 1.00 54.23 121 SER A C 1
ATOM 628 O O . SER A 1 112 ? 188.490 22.910 111.175 1.00 55.45 121 SER A O 1
ATOM 631 N N . THR A 1 113 ? 187.958 21.409 109.580 1.00 56.43 122 THR A N 1
ATOM 632 C CA . THR A 1 113 ? 188.449 20.280 110.363 1.00 61.78 122 THR A CA 1
ATOM 633 C C . THR A 1 113 ? 189.941 20.397 110.653 1.00 60.49 122 THR A C 1
ATOM 634 O O . THR A 1 113 ? 190.400 19.973 111.720 1.00 59.36 122 THR A O 1
ATOM 638 N N . GLN A 1 114 ? 190.707 20.983 109.734 1.00 57.66 123 GLN A N 1
ATOM 639 C CA . GLN A 1 114 ? 192.159 20.995 109.851 1.00 65.32 123 GLN A CA 1
ATOM 640 C C . GLN A 1 114 ? 192.716 22.258 110.495 1.00 65.84 123 GLN A C 1
ATOM 641 O O . GLN A 1 114 ? 193.858 22.235 110.968 1.00 69.56 123 GLN A O 1
ATOM 647 N N . HIS A 1 115 ? 191.955 23.354 110.531 1.00 63.12 124 HIS A N 1
ATOM 648 C CA . HIS A 1 115 ? 192.513 24.639 110.935 1.00 59.93 124 HIS A CA 1
ATOM 649 C C . HIS A 1 115 ? 191.696 25.417 111.958 1.00 52.09 124 HIS A C 1
ATOM 650 O O . HIS A 1 115 ? 192.204 26.416 112.477 1.00 62.98 124 HIS A O 1
ATOM 657 N N . LEU A 1 116 ? 190.465 25.010 112.268 1.00 53.48 125 LEU A N 1
ATOM 658 C CA . LEU A 1 116 ? 189.595 25.813 113.121 1.00 45.75 125 LEU A CA 1
ATOM 659 C C . LEU A 1 116 ? 189.190 25.108 114.410 1.00 56.11 125 LEU A C 1
ATOM 660 O O . LEU A 1 116 ? 188.306 25.605 115.119 1.00 61.81 125 LEU A O 1
ATOM 665 N N . ALA A 1 117 ? 189.815 23.976 114.743 1.00 38.57 126 ALA A N 1
ATOM 666 C CA . ALA A 1 117 ? 189.399 23.228 115.926 1.00 46.67 126 ALA A CA 1
ATOM 667 C C . ALA A 1 117 ? 189.736 23.964 117.218 1.00 53.04 126 ALA A C 1
ATOM 668 O O . ALA A 1 117 ? 189.036 23.795 118.223 1.00 66.46 126 ALA A O 1
ATOM 670 N N . ASN A 1 118 ? 190.790 24.776 117.218 1.00 60.04 127 ASN A N 1
ATOM 671 C CA . ASN A 1 118 ? 191.204 25.509 118.408 1.00 59.92 127 ASN A CA 1
ATOM 672 C C . ASN A 1 118 ? 190.589 26.899 118.499 1.00 55.43 127 ASN A C 1
ATOM 673 O O . ASN A 1 118 ? 190.878 27.626 119.455 1.00 55.76 127 ASN A O 1
ATOM 678 N N . LYS A 1 119 ? 189.755 27.284 117.539 1.00 42.51 128 LYS A N 1
ATOM 679 C CA . LYS A 1 119 ? 189.196 28.625 117.518 1.00 52.36 128 LYS A CA 1
ATOM 680 C C . LYS A 1 119 ? 188.020 28.742 118.482 1.00 42.53 128 LYS A C 1
ATOM 681 O O . LYS A 1 119 ? 187.463 27.748 118.954 1.00 53.42 128 LYS A O 1
ATOM 687 N N . VAL A 1 120 ? 187.644 29.987 118.770 1.00 51.80 129 VAL A N 1
ATOM 688 C CA . VAL A 1 120 ? 186.441 30.264 119.546 1.00 57.36 129 VAL A CA 1
ATOM 689 C C . VAL A 1 120 ? 185.234 29.871 118.705 1.00 49.05 129 VAL A C 1
ATOM 690 O O . VAL A 1 120 ? 185.356 29.640 117.496 1.00 47.35 129 VAL A O 1
ATOM 694 N N . SER A 1 121 ? 184.060 29.800 119.338 1.00 53.03 130 SER A N 1
ATOM 695 C CA . SER A 1 121 ? 182.877 29.284 118.656 1.00 42.43 130 SER A CA 1
ATOM 696 C C . SER A 1 121 ? 182.499 30.124 117.442 1.00 46.25 130 SER A C 1
ATOM 697 O O . SER A 1 121 ? 181.921 29.600 116.484 1.00 46.56 130 SER A O 1
ATOM 700 N N . GLN A 1 122 ? 182.828 31.419 117.453 1.00 48.20 131 GLN A N 1
ATOM 701 C CA . GLN A 1 122 ? 182.368 32.310 116.392 1.00 48.09 131 GLN A CA 1
ATOM 702 C C . GLN A 1 122 ? 182.984 31.968 115.041 1.00 49.21 131 GLN A C 1
ATOM 703 O O . GLN A 1 122 ? 182.366 32.227 114.002 1.00 54.56 131 GLN A O 1
ATOM 709 N N . ALA A 1 123 ? 184.188 31.392 115.028 1.00 42.15 132 ALA A N 1
ATOM 710 C CA . ALA A 1 123 ? 184.844 31.080 113.761 1.00 50.23 132 ALA A CA 1
ATOM 711 C C . ALA A 1 123 ? 184.053 30.044 112.973 1.00 47.34 132 ALA A C 1
ATOM 712 O O . ALA A 1 123 ? 183.753 30.241 111.790 1.00 43.10 132 ALA A O 1
ATOM 714 N N . ASN A 1 124 ? 183.704 28.928 113.616 1.00 44.22 133 ASN A N 1
ATOM 715 C CA . ASN A 1 124 ? 182.918 27.905 112.936 1.00 48.25 133 ASN A CA 1
ATOM 716 C C . ASN A 1 124 ? 181.478 28.353 112.722 1.00 46.35 133 ASN A C 1
ATOM 717 O O . ASN A 1 124 ? 180.847 27.952 111.737 1.00 48.64 133 ASN A O 1
ATOM 722 N N . ILE A 1 125 ? 180.945 29.180 113.624 1.00 48.79 134 ILE A N 1
ATOM 723 C CA . ILE A 1 125 ? 179.586 29.686 113.459 1.00 45.63 134 ILE A CA 1
ATOM 724 C C . ILE A 1 125 ? 179.500 30.587 112.233 1.00 51.65 134 ILE A C 1
ATOM 725 O O . ILE A 1 125 ? 178.602 30.440 111.395 1.00 53.71 134 ILE A O 1
ATOM 730 N N . ASP A 1 126 ? 180.436 31.530 112.107 1.00 53.55 135 ASP A N 1
ATOM 731 C CA . ASP A 1 126 ? 180.410 32.447 110.974 1.00 55.98 135 ASP A CA 1
ATOM 732 C C . ASP A 1 126 ? 180.689 31.720 109.665 1.00 57.65 135 ASP A C 1
ATOM 733 O O . ASP A 1 126 ? 180.082 32.030 108.634 1.00 56.99 135 ASP A O 1
ATOM 738 N N . MET A 1 127 ? 181.598 30.743 109.687 1.00 43.53 136 MET A N 1
ATOM 739 C CA . MET A 1 127 ? 181.950 30.035 108.462 1.00 45.11 136 MET A CA 1
ATOM 740 C C . MET A 1 127 ? 180.856 29.060 108.041 1.00 56.54 136 MET A C 1
ATOM 741 O O . MET A 1 127 ? 180.576 28.919 106.845 1.00 49.08 136 MET A O 1
ATOM 746 N N . GLY A 1 128 ? 180.231 28.375 109.002 1.00 52.22 137 GLY A N 1
ATOM 747 C CA . GLY A 1 128 ? 179.086 27.544 108.674 1.00 51.24 137 GLY A CA 1
ATOM 748 C C . GLY A 1 128 ? 177.935 28.343 108.096 1.00 50.83 137 GLY A C 1
ATOM 749 O O . GLY A 1 128 ? 177.154 27.826 107.293 1.00 52.98 137 GLY A O 1
ATOM 750 N N . PHE A 1 129 ? 177.816 29.611 108.494 1.00 47.10 138 PHE A N 1
ATOM 751 C CA . PHE A 1 129 ? 176.820 30.495 107.898 1.00 49.86 138 PHE A CA 1
ATOM 752 C C . PHE A 1 129 ? 177.154 30.795 106.442 1.00 57.80 138 PHE A C 1
ATOM 753 O O . PHE A 1 129 ? 176.252 30.918 105.604 1.00 57.71 138 PHE A O 1
ATOM 761 N N . GLY A 1 130 ? 178.444 30.915 106.122 1.00 53.65 139 GLY A N 1
ATOM 762 C CA . GLY A 1 130 ? 178.834 31.182 104.747 1.00 50.24 139 GLY A CA 1
ATOM 763 C C . GLY A 1 130 ? 178.621 29.990 103.834 1.00 50.25 139 GLY A C 1
ATOM 764 O O . GLY A 1 130 ? 178.178 30.144 102.692 1.00 46.33 139 GLY A O 1
ATOM 765 N N . ILE A 1 131 ? 178.942 28.787 104.317 1.00 47.90 140 ILE A N 1
ATOM 766 C CA . ILE A 1 131 ? 178.690 27.581 103.532 1.00 56.88 140 ILE A CA 1
ATOM 767 C C . ILE A 1 131 ? 177.196 27.405 103.301 1.00 51.31 140 ILE A C 1
ATOM 768 O O . ILE A 1 131 ? 176.765 26.950 102.234 1.00 48.36 140 ILE A O 1
ATOM 773 N N . THR A 1 132 ? 176.383 27.765 104.297 1.00 52.88 141 THR A N 1
ATOM 774 C CA . THR A 1 132 ? 174.934 27.747 104.121 1.00 42.86 141 THR A CA 1
ATOM 775 C C . THR A 1 132 ? 174.514 28.680 102.991 1.00 52.66 141 THR A C 1
ATOM 776 O O . THR A 1 132 ? 173.699 28.314 102.137 1.00 54.37 141 THR A O 1
ATOM 780 N N . LYS A 1 133 ? 175.077 29.891 102.965 1.00 55.41 142 LYS A N 1
ATOM 781 C CA . LYS A 1 133 ? 174.760 30.834 101.898 1.00 51.84 142 LYS A CA 1
ATOM 782 C C . LYS A 1 133 ? 175.196 30.309 100.536 1.00 52.17 142 LYS A C 1
ATOM 783 O O . LYS A 1 133 ? 174.576 30.635 99.519 1.00 54.04 142 LYS A O 1
ATOM 789 N N . LEU A 1 134 ? 176.252 29.495 100.495 1.00 56.17 143 LEU A N 1
ATOM 790 C CA . LEU A 1 134 ? 176.710 28.950 99.221 1.00 56.57 143 LEU A CA 1
ATOM 791 C C . LEU A 1 134 ? 175.787 27.839 98.736 1.00 62.13 143 LEU A C 1
ATOM 792 O O . LEU A 1 134 ? 175.385 27.820 97.567 1.00 61.34 143 LEU A O 1
ATOM 797 N N . VAL A 1 135 ? 175.439 26.904 99.624 1.00 54.65 144 VAL A N 1
ATOM 798 C CA . VAL A 1 135 ? 174.570 25.795 99.239 1.00 53.83 144 VAL A CA 1
ATOM 799 C C . VAL A 1 135 ? 173.196 26.303 98.822 1.00 55.24 144 VAL A C 1
ATOM 800 O O . VAL A 1 135 ? 172.559 25.732 97.928 1.00 62.25 144 VAL A O 1
ATOM 804 N N . ILE A 1 136 ? 172.722 27.383 99.448 1.00 53.09 145 ILE A N 1
ATOM 805 C CA . ILE A 1 136 ? 171.435 27.958 99.065 1.00 52.36 145 ILE A CA 1
ATOM 806 C C . ILE A 1 136 ? 171.469 28.418 97.613 1.00 52.13 145 ILE A C 1
ATOM 807 O O . ILE A 1 136 ? 170.519 28.194 96.853 1.00 60.63 145 ILE A O 1
ATOM 812 N N . ARG A 1 137 ? 172.569 29.052 97.200 1.00 57.56 146 ARG A N 1
ATOM 813 C CA . ARG A 1 137 ? 172.700 29.472 95.808 1.00 60.78 146 ARG A CA 1
ATOM 814 C C . ARG A 1 137 ? 172.785 28.271 94.874 1.00 54.06 146 ARG A C 1
ATOM 815 O O . ARG A 1 137 ? 172.242 28.303 93.763 1.00 50.29 146 ARG A O 1
ATOM 823 N N . ILE A 1 138 ? 173.463 27.204 95.305 1.00 53.85 147 ILE A N 1
ATOM 824 C CA . ILE A 1 138 ? 173.539 25.989 94.498 1.00 56.52 147 ILE A CA 1
ATOM 825 C C . ILE A 1 138 ? 172.148 25.404 94.290 1.00 61.08 147 ILE A C 1
ATOM 826 O O . ILE A 1 138 ? 171.824 24.898 93.208 1.00 48.37 147 ILE A O 1
ATOM 831 N N . LEU A 1 139 ? 171.301 25.472 95.319 1.00 58.76 148 LEU A N 1
ATOM 832 C CA . LEU A 1 139 ? 169.945 24.945 95.218 1.00 58.18 148 LEU A CA 1
ATOM 833 C C . LEU A 1 139 ? 169.006 25.905 94.500 1.00 58.85 148 LEU A C 1
ATOM 834 O O . LEU A 1 139 ? 168.030 25.463 93.885 1.00 64.66 148 LEU A O 1
ATOM 839 N N . ASP A 1 140 ? 169.279 27.200 94.567 1.00 60.71 149 ASP A N 1
ATOM 840 C CA . ASP A 1 140 ? 168.389 28.220 94.024 1.00 57.09 149 ASP A CA 1
ATOM 841 C C . ASP A 1 140 ? 168.308 28.127 92.506 1.00 64.96 149 ASP A C 1
ATOM 842 O O . ASP A 1 140 ? 169.322 28.351 91.831 1.00 65.87 149 ASP A O 1
ATOM 847 N N . PRO A 1 141 ? 167.147 27.807 91.928 1.00 68.31 150 PRO A N 1
ATOM 848 C CA . PRO A 1 141 ? 167.050 27.778 90.460 1.00 67.76 150 PRO A CA 1
ATOM 849 C C . PRO A 1 141 ? 167.217 29.146 89.826 1.00 63.51 150 PRO A C 1
ATOM 850 O O . PRO A 1 141 ? 167.624 29.236 88.661 1.00 53.68 150 PRO A O 1
ATOM 854 N N . PHE A 1 142 ? 166.915 30.215 90.558 1.00 61.78 151 PHE A N 1
ATOM 855 C CA . PHE A 1 142 ? 167.042 31.572 90.048 1.00 62.31 151 PHE A CA 1
ATOM 856 C C . PHE A 1 142 ? 168.424 32.167 90.282 1.00 68.73 151 PHE A C 1
ATOM 857 O O . PHE A 1 142 ? 168.681 33.291 89.840 1.00 71.00 151 PHE A O 1
ATOM 865 N N . ALA A 1 143 ? 169.314 31.447 90.961 1.00 69.46 152 ALA A N 1
ATOM 866 C CA . ALA A 1 143 ? 170.659 31.951 91.209 1.00 66.09 152 ALA A CA 1
ATOM 867 C C . ALA A 1 143 ? 171.471 31.914 89.921 1.00 69.64 152 ALA A C 1
ATOM 868 O O . ALA A 1 143 ? 171.663 30.847 89.328 1.00 68.93 152 ALA A O 1
ATOM 870 N N . SER A 1 144 ? 171.944 33.079 89.487 1.00 52.78 153 SER A N 1
ATOM 871 C CA . SER A 1 144 ? 172.764 33.148 88.290 1.00 68.92 153 SER A CA 1
ATOM 872 C C . SER A 1 144 ? 174.142 32.545 88.551 1.00 68.01 153 SER A C 1
ATOM 873 O O . SER A 1 144 ? 174.556 32.339 89.696 1.00 67.14 153 SER A O 1
ATOM 876 N N . VAL A 1 145 ? 174.855 32.256 87.460 1.00 57.57 154 VAL A N 1
ATOM 877 C CA . VAL A 1 145 ? 176.208 31.717 87.575 1.00 66.95 154 VAL A CA 1
ATOM 878 C C . VAL A 1 145 ? 177.119 32.722 88.269 1.00 73.60 154 VAL A C 1
ATOM 879 O O . VAL A 1 145 ? 178.003 32.349 89.051 1.00 68.27 154 VAL A O 1
ATOM 883 N N . ASP A 1 146 ? 176.903 34.015 88.012 1.00 65.53 155 ASP A N 1
ATOM 884 C CA . ASP A 1 146 ? 177.715 35.044 88.653 1.00 66.40 155 ASP A CA 1
ATOM 885 C C . ASP A 1 146 ? 177.466 35.095 90.156 1.00 61.56 155 ASP A C 1
ATOM 886 O O . ASP A 1 146 ? 178.411 35.235 90.941 1.00 56.73 155 ASP A O 1
ATOM 891 N N . SER A 1 147 ? 176.203 34.984 90.578 1.00 57.36 156 SER A N 1
ATOM 892 C CA . SER A 1 147 ? 175.898 35.031 92.004 1.00 54.27 156 SER A CA 1
ATOM 893 C C . SER A 1 147 ? 176.415 33.795 92.731 1.00 68.40 156 SER A C 1
ATOM 894 O O . SER A 1 147 ? 176.679 33.852 93.937 1.00 66.39 156 SER A O 1
ATOM 897 N N . ILE A 1 148 ? 176.562 32.675 92.021 1.00 61.07 157 ILE A N 1
ATOM 898 C CA . ILE A 1 148 ? 177.160 31.488 92.624 1.00 63.34 157 ILE A CA 1
ATOM 899 C C . ILE A 1 148 ? 178.663 31.679 92.785 1.00 65.99 157 ILE A C 1
ATOM 900 O O . ILE A 1 148 ? 179.229 31.425 93.856 1.00 60.63 157 ILE A O 1
ATOM 905 N N . LYS A 1 149 ? 179.331 32.137 91.722 1.00 63.25 158 LYS A N 1
ATOM 906 C CA . LYS A 1 149 ? 180.772 32.355 91.786 1.00 67.91 158 LYS A CA 1
ATOM 907 C C . LYS A 1 149 ? 181.129 33.478 92.751 1.00 61.13 158 LYS A C 1
ATOM 908 O O . LYS A 1 149 ? 182.184 33.427 93.394 1.00 63.37 158 LYS A O 1
ATOM 914 N N . ALA A 1 150 ? 180.270 34.492 92.870 1.00 60.05 159 ALA A N 1
ATOM 915 C CA . ALA A 1 150 ? 180.516 35.553 93.840 1.00 58.92 159 ALA A CA 1
ATOM 916 C C . ALA A 1 150 ? 180.426 35.025 95.266 1.00 60.38 159 ALA A C 1
ATOM 917 O O . ALA A 1 150 ? 181.163 35.476 96.150 1.00 60.20 159 ALA A O 1
ATOM 919 N N . GLN A 1 151 ? 179.531 34.063 95.506 1.00 57.75 160 GLN A N 1
ATOM 920 C CA . GLN A 1 151 ? 179.395 33.498 96.843 1.00 54.19 160 GLN A CA 1
ATOM 921 C C . GLN A 1 151 ? 180.547 32.557 97.175 1.00 60.70 160 GLN A C 1
ATOM 922 O O . GLN A 1 151 ? 180.924 32.432 98.346 1.00 58.10 160 GLN A O 1
ATOM 928 N N . VAL A 1 152 ? 181.115 31.891 96.167 1.00 55.70 161 VAL A N 1
ATOM 929 C CA . VAL A 1 152 ? 182.277 31.038 96.403 1.00 60.75 161 VAL A CA 1
ATOM 930 C C . VAL A 1 152 ? 183.451 31.872 96.899 1.00 66.74 161 VAL A C 1
ATOM 931 O O . VAL A 1 152 ? 184.203 31.451 97.788 1.00 59.62 161 VAL A O 1
ATOM 935 N N . ASN A 1 153 ? 183.617 33.076 96.345 1.00 61.98 162 ASN A N 1
ATOM 936 C CA . ASN A 1 153 ? 184.665 33.969 96.824 1.00 65.05 162 ASN A CA 1
ATOM 937 C C . ASN A 1 153 ? 184.353 34.502 98.216 1.00 66.77 162 ASN A C 1
ATOM 938 O O . ASN A 1 153 ? 185.274 34.741 99.006 1.00 63.86 162 ASN A O 1
ATOM 943 N N . ASP A 1 154 ? 183.070 34.698 98.531 1.00 70.31 163 ASP A N 1
ATOM 944 C CA . ASP A 1 154 ? 182.690 35.061 99.893 1.00 65.35 163 ASP A CA 1
ATOM 945 C C . ASP A 1 154 ? 183.136 33.994 100.883 1.00 57.91 163 ASP A C 1
ATOM 946 O O . ASP A 1 154 ? 183.635 34.311 101.969 1.00 54.65 163 ASP A O 1
ATOM 951 N N . VAL A 1 155 ? 182.972 32.723 100.517 1.00 58.46 164 VAL A N 1
ATOM 952 C CA . VAL A 1 155 ? 183.389 31.630 101.389 1.00 63.80 164 VAL A CA 1
ATOM 953 C C . VAL A 1 155 ? 184.906 31.616 101.535 1.00 63.56 164 VAL A C 1
ATOM 954 O O . VAL A 1 155 ? 185.438 31.485 102.644 1.00 64.79 164 VAL A O 1
ATOM 958 N N . LYS A 1 156 ? 185.625 31.762 100.419 1.00 62.12 165 LYS A N 1
ATOM 959 C CA . LYS A 1 156 ? 187.084 31.750 100.471 1.00 63.42 165 LYS A CA 1
ATOM 960 C C . LYS A 1 156 ? 187.618 32.921 101.288 1.00 61.53 165 LYS A C 1
ATOM 961 O O . LYS A 1 156 ? 188.555 32.759 102.079 1.00 62.84 165 LYS A O 1
ATOM 967 N N . ALA A 1 157 ? 187.034 34.109 101.110 1.00 55.03 166 ALA A N 1
ATOM 968 C CA . ALA A 1 157 ? 187.415 35.246 101.938 1.00 59.77 166 ALA A CA 1
ATOM 969 C C . ALA A 1 157 ? 187.031 35.027 103.395 1.00 60.06 166 ALA A C 1
ATOM 970 O O . ALA A 1 157 ? 187.744 35.478 104.298 1.00 61.56 166 ALA A O 1
ATOM 972 N N . LEU A 1 158 ? 185.913 34.339 103.641 1.00 60.23 167 LEU A N 1
ATOM 973 C CA . LEU A 1 158 ? 185.516 34.031 105.010 1.00 52.39 167 LEU A CA 1
ATOM 974 C C . LEU A 1 158 ? 186.477 33.047 105.662 1.00 48.99 167 LEU A C 1
ATOM 975 O O . LEU A 1 158 ? 186.681 33.099 106.880 1.00 51.36 167 LEU A O 1
ATOM 980 N N . GLU A 1 159 ? 187.074 32.150 104.873 1.00 43.10 168 GLU A N 1
ATOM 981 C CA . GLU A 1 159 ? 188.014 31.179 105.424 1.00 53.70 168 GLU A CA 1
ATOM 982 C C . GLU A 1 159 ? 189.243 31.871 106.002 1.00 62.62 168 GLU A C 1
ATOM 983 O O . GLU A 1 159 ? 189.664 31.580 107.127 1.00 60.92 168 GLU A O 1
ATOM 989 N N . GLN A 1 160 ? 189.835 32.793 105.239 1.00 56.78 169 GLN A N 1
ATOM 990 C CA . GLN A 1 160 ? 191.024 33.489 105.719 1.00 59.44 169 GLN A CA 1
ATOM 991 C C . GLN A 1 160 ? 190.693 34.458 106.846 1.00 54.48 169 GLN A C 1
ATOM 992 O O . GLN A 1 160 ? 191.561 34.769 107.669 1.00 70.42 169 GLN A O 1
ATOM 998 N N . LYS A 1 161 ? 189.449 34.939 106.904 1.00 49.77 170 LYS A N 1
ATOM 999 C CA . LYS A 1 161 ? 189.076 35.895 107.941 1.00 50.01 170 LYS A CA 1
ATOM 1000 C C . LYS A 1 161 ? 188.933 35.216 109.298 1.00 60.54 170 LYS A C 1
ATOM 1001 O O . LYS A 1 161 ? 189.374 35.759 110.318 1.00 59.36 170 LYS A O 1
ATOM 1007 N N . VAL A 1 162 ? 188.324 34.027 109.335 1.00 58.20 171 VAL A N 1
ATOM 1008 C CA . VAL A 1 162 ? 188.144 33.332 110.604 1.00 61.62 171 VAL A CA 1
ATOM 1009 C C . VAL A 1 162 ? 189.457 32.771 111.134 1.00 57.80 171 VAL A C 1
ATOM 1010 O O . VAL A 1 162 ? 189.532 32.388 112.307 1.00 55.57 171 VAL A O 1
ATOM 1014 N N . LEU A 1 163 ? 190.498 32.709 110.299 1.00 55.17 172 LEU A N 1
ATOM 1015 C CA . LEU A 1 163 ? 191.807 32.288 110.785 1.00 51.29 172 LEU A CA 1
ATOM 1016 C C . LEU A 1 163 ? 192.376 33.284 111.785 1.00 57.69 172 LEU A C 1
ATOM 1017 O O . LEU A 1 163 ? 193.128 32.899 112.688 1.00 64.59 172 LEU A O 1
ATOM 1022 N N . THR A 1 164 ? 192.033 34.563 111.643 1.00 44.49 173 THR A N 1
ATOM 1023 C CA . THR A 1 164 ? 192.501 35.600 112.553 1.00 57.33 173 THR A CA 1
ATOM 1024 C C . THR A 1 164 ? 191.672 35.689 113.828 1.00 57.26 173 THR A C 1
ATOM 1025 O O . THR A 1 164 ? 191.932 36.571 114.655 1.00 61.28 173 THR A O 1
ATOM 1029 N N . TYR A 1 165 ? 190.687 34.811 114.006 1.00 55.11 174 TYR A N 1
ATOM 1030 C CA . TYR A 1 165 ? 189.898 34.799 115.225 1.00 54.25 174 TYR A CA 1
ATOM 1031 C C . TYR A 1 165 ? 190.743 34.273 116.385 1.00 45.49 174 TYR A C 1
ATOM 1032 O O . TYR A 1 165 ? 191.707 33.532 116.176 1.00 48.18 174 TYR A O 1
ATOM 1041 N N . PRO A 1 166 ? 190.407 34.647 117.619 1.00 44.48 175 PRO A N 1
ATOM 1042 C CA . PRO A 1 166 ? 191.217 34.206 118.760 1.00 48.93 175 PRO A CA 1
ATOM 1043 C C . PRO A 1 166 ? 191.057 32.718 119.029 1.00 49.09 175 PRO A C 1
ATOM 1044 O O . PRO A 1 166 ? 189.998 32.128 118.804 1.00 46.85 175 PRO A O 1
ATOM 1048 N N . ASP A 1 167 ? 192.137 32.113 119.517 1.00 54.80 176 ASP A N 1
ATOM 1049 C CA . ASP A 1 167 ? 192.102 30.726 119.948 1.00 43.97 176 ASP A CA 1
ATOM 1050 C C . ASP A 1 167 ? 191.472 30.617 121.334 1.00 44.41 176 ASP A C 1
ATOM 1051 O O . ASP A 1 167 ? 191.377 31.594 122.082 1.00 60.85 176 ASP A O 1
ATOM 1056 N N . LEU A 1 168 ? 191.037 29.407 121.669 1.00 61.05 177 LEU A N 1
ATOM 1057 C CA . LEU A 1 168 ? 190.481 29.147 122.989 1.00 54.37 177 LEU A CA 1
ATOM 1058 C C . LEU A 1 168 ? 191.595 29.063 124.023 1.00 54.41 177 LEU A C 1
ATOM 1059 O O . LEU A 1 168 ? 192.632 28.435 123.792 1.00 63.62 177 LEU A O 1
ATOM 1064 N N . LYS A 1 169 ? 191.378 29.708 125.165 1.00 57.29 178 LYS A N 1
ATOM 1065 C CA . LYS A 1 169 ? 192.313 29.581 126.268 1.00 62.85 178 LYS A CA 1
ATOM 1066 C C . LYS A 1 169 ? 192.191 28.190 126.888 1.00 56.67 178 LYS A C 1
ATOM 1067 O O . LYS A 1 169 ? 191.146 27.542 126.776 1.00 60.28 178 LYS A O 1
ATOM 1073 N N . PRO A 1 170 ? 193.250 27.696 127.537 1.00 50.94 179 PRO A N 1
ATOM 1074 C CA . PRO A 1 170 ? 193.136 26.395 128.216 1.00 48.90 179 PRO A CA 1
ATOM 1075 C C . PRO A 1 170 ? 192.067 26.379 129.293 1.00 57.19 179 PRO A C 1
ATOM 1076 O O . PRO A 1 170 ? 191.529 25.310 129.608 1.00 58.49 179 PRO A O 1
ATOM 1080 N N . THR A 1 171 ? 191.734 27.537 129.860 1.00 61.31 180 THR A N 1
ATOM 1081 C CA . THR A 1 171 ? 190.681 27.644 130.859 1.00 60.17 180 THR A CA 1
ATOM 1082 C C . THR A 1 171 ? 189.303 27.870 130.250 1.00 59.04 180 THR A C 1
ATOM 1083 O O . THR A 1 171 ? 188.305 27.802 130.975 1.00 61.11 180 THR A O 1
ATOM 1087 N N . ASP A 1 172 ? 189.223 28.135 128.949 1.00 52.39 181 ASP A N 1
ATOM 1088 C CA . ASP A 1 172 ? 187.939 28.379 128.311 1.00 58.94 181 ASP A CA 1
ATOM 1089 C C . ASP A 1 172 ? 187.112 27.101 128.248 1.00 55.46 181 ASP A C 1
ATOM 1090 O O . ASP A 1 172 ? 187.644 25.987 128.252 1.00 58.18 181 ASP A O 1
ATOM 1095 N N . ARG A 1 173 ? 185.794 27.274 128.194 1.00 52.60 182 ARG A N 1
ATOM 1096 C CA . ARG A 1 173 ? 184.899 26.140 128.023 1.00 44.38 182 ARG A CA 1
ATOM 1097 C C . ARG A 1 173 ? 185.176 25.450 126.694 1.00 55.21 182 ARG A C 1
ATOM 1098 O O . ARG A 1 173 ? 185.425 26.101 125.676 1.00 54.81 182 ARG A O 1
ATOM 1106 N N . ALA A 1 174 ? 185.142 24.121 126.709 1.00 51.03 183 ALA A N 1
ATOM 1107 C CA . ALA A 1 174 ? 185.445 23.349 125.515 1.00 54.47 183 ALA A CA 1
ATOM 1108 C C . ALA A 1 174 ? 184.256 23.341 124.563 1.00 54.67 183 ALA A C 1
ATOM 1109 O O . ALA A 1 174 ? 183.106 23.184 124.982 1.00 65.61 183 ALA A O 1
ATOM 1111 N N . THR A 1 175 ? 184.542 23.522 123.278 1.00 47.09 184 THR A N 1
ATOM 11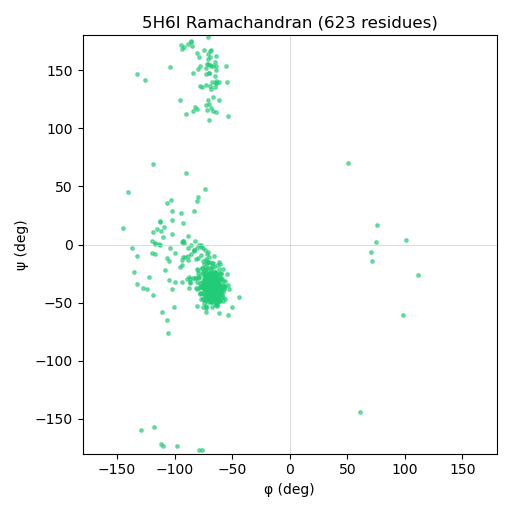12 C CA . THR A 1 175 ? 183.526 23.431 122.243 1.00 53.79 184 THR A CA 1
ATOM 1113 C C . THR A 1 175 ? 183.451 22.004 121.706 1.00 57.14 184 THR A C 1
ATOM 1114 O O . THR A 1 175 ? 184.296 21.156 121.999 1.00 49.22 184 THR A O 1
ATOM 1118 N N . ILE A 1 176 ? 182.415 21.743 120.905 1.00 49.10 185 ILE A N 1
ATOM 1119 C CA . ILE A 1 176 ? 182.255 20.417 120.316 1.00 48.43 185 ILE A CA 1
ATOM 1120 C C . ILE A 1 176 ? 183.432 20.087 119.409 1.00 46.98 185 ILE A C 1
ATOM 1121 O O . ILE A 1 176 ? 183.821 18.920 119.279 1.00 60.65 185 ILE A O 1
ATOM 1126 N N . TYR A 1 177 ? 184.033 21.104 118.786 1.00 51.47 186 TYR A N 1
ATOM 1127 C CA . TYR A 1 177 ? 185.215 20.874 117.963 1.00 56.16 186 TYR A CA 1
ATOM 1128 C C . TYR A 1 177 ? 186.423 20.501 118.813 1.00 50.52 186 TYR A C 1
ATOM 1129 O O . TYR A 1 177 ? 187.285 19.739 118.360 1.00 54.95 186 TYR A O 1
ATOM 1138 N N . THR A 1 178 ? 186.501 21.021 120.041 1.00 48.15 187 THR A N 1
ATOM 1139 C CA . THR A 1 178 ? 187.573 20.619 120.946 1.00 55.57 187 THR A CA 1
ATOM 1140 C C . THR A 1 178 ? 187.452 19.147 121.315 1.00 56.02 187 THR A C 1
ATOM 1141 O O . THR A 1 178 ? 188.459 18.435 121.407 1.00 47.48 187 THR A O 1
ATOM 1145 N N . LYS A 1 179 ? 186.225 18.671 121.521 1.00 59.29 188 LYS A N 1
ATOM 1146 C CA . LYS A 1 179 ? 185.982 17.283 121.889 1.00 62.15 188 LYS A CA 1
ATOM 1147 C C . LYS A 1 179 ? 186.060 16.330 120.704 1.00 61.32 188 LYS A C 1
ATOM 1148 O O . LYS A 1 179 ? 185.881 15.122 120.893 1.00 65.76 188 LYS A O 1
ATOM 1154 N N . SER A 1 180 ? 186.316 16.837 119.496 1.00 58.68 189 SER A N 1
ATOM 1155 C CA . SER A 1 180 ? 186.470 15.954 118.345 1.00 58.96 189 SER A CA 1
ATOM 1156 C C . SER A 1 180 ? 187.693 15.060 118.499 1.00 56.26 189 SER A C 1
ATOM 1157 O O . SER A 1 180 ? 187.680 13.898 118.075 1.00 59.95 189 SER A O 1
ATOM 1160 N N . LYS A 1 181 ? 188.761 15.582 119.108 1.00 59.44 190 LYS A N 1
ATOM 1161 C CA . LYS A 1 181 ? 189.956 14.773 119.323 1.00 63.66 190 LYS A CA 1
ATOM 1162 C C . LYS A 1 181 ? 189.710 13.698 120.374 1.00 56.78 190 LYS A C 1
ATOM 1163 O O . LYS A 1 181 ? 190.171 12.561 120.226 1.00 64.28 190 LYS A O 1
ATOM 1169 N N . LEU A 1 182 ? 188.991 14.042 121.446 1.00 55.93 191 LEU A N 1
ATOM 1170 C CA . LEU A 1 182 ? 188.623 13.042 122.442 1.00 60.19 191 LEU A CA 1
ATOM 1171 C C . LEU A 1 182 ? 187.693 11.995 121.842 1.00 57.95 191 LEU A C 1
ATOM 1172 O O . LEU A 1 182 ? 187.812 10.801 122.141 1.00 63.40 191 LEU A O 1
ATOM 1177 N N . ASP A 1 183 ? 186.765 12.426 120.984 1.00 58.76 192 ASP A N 1
ATOM 1178 C CA . ASP A 1 183 ? 185.878 11.481 120.314 1.00 56.70 192 ASP A CA 1
ATOM 1179 C C . ASP A 1 183 ? 186.667 10.503 119.453 1.00 65.65 192 ASP A C 1
ATOM 1180 O O . ASP A 1 183 ? 186.397 9.297 119.463 1.00 60.95 192 ASP A O 1
ATOM 1185 N N . LYS A 1 184 ? 187.649 11.006 118.701 1.00 59.59 193 LYS A N 1
ATOM 1186 C CA . LYS A 1 184 ? 188.483 10.122 117.894 1.00 58.34 193 LYS A CA 1
ATOM 1187 C C . LYS A 1 184 ? 189.368 9.240 118.764 1.00 64.24 193 LYS A C 1
ATOM 1188 O O . LYS A 1 184 ? 189.683 8.109 118.378 1.00 59.28 193 LYS A O 1
ATOM 1194 N N . GLU A 1 185 ? 189.776 9.733 119.936 1.00 59.26 194 GLU A N 1
ATOM 1195 C CA . GLU A 1 185 ? 190.599 8.925 120.828 1.00 59.45 194 GLU A CA 1
ATOM 1196 C C . GLU A 1 185 ? 189.793 7.807 121.476 1.00 64.17 194 GLU A C 1
ATOM 1197 O O . GLU A 1 185 ? 190.340 6.735 121.759 1.00 59.70 194 GLU A O 1
ATOM 1203 N N . ILE A 1 186 ? 188.501 8.035 121.718 1.00 50.57 195 ILE A N 1
ATOM 1204 C CA . ILE A 1 186 ? 187.656 6.988 122.282 1.00 58.94 195 ILE A CA 1
ATOM 1205 C C . ILE A 1 186 ? 187.501 5.840 121.293 1.00 63.85 195 ILE A C 1
ATOM 1206 O O . ILE A 1 186 ? 187.607 4.664 121.662 1.00 59.04 195 ILE A O 1
ATOM 1211 N N . TRP A 1 187 ? 187.257 6.159 120.020 1.00 61.76 196 TRP A N 1
ATOM 1212 C CA . TRP A 1 187 ? 187.101 5.115 119.014 1.00 59.15 196 TRP A CA 1
ATOM 1213 C C . TRP A 1 187 ? 188.433 4.461 118.670 1.00 62.74 196 TRP A C 1
ATOM 1214 O O . TRP A 1 187 ? 188.460 3.301 118.246 1.00 64.95 196 TRP A O 1
ATOM 1225 N N . ASN A 1 188 ? 189.543 5.183 118.841 1.00 59.08 197 ASN A N 1
ATOM 1226 C CA . ASN A 1 188 ? 190.852 4.574 118.633 1.00 54.17 197 ASN A CA 1
ATOM 1227 C C . ASN A 1 188 ? 191.182 3.597 119.753 1.00 58.83 197 ASN A C 1
ATOM 1228 O O . ASN A 1 188 ? 191.808 2.557 119.515 1.00 54.13 197 ASN A O 1
ATOM 1233 N N . THR A 1 189 ? 190.772 3.914 120.983 1.00 53.45 198 THR A N 1
ATOM 1234 C CA . THR A 1 189 ? 190.971 2.985 122.088 1.00 49.82 198 THR A CA 1
ATOM 1235 C C . THR A 1 189 ? 190.007 1.809 122.001 1.00 53.46 198 THR A C 1
ATOM 1236 O O . THR A 1 189 ? 190.322 0.713 122.473 1.00 48.22 198 THR A O 1
ATOM 1240 N N . ARG A 1 190 ? 188.834 2.017 121.402 1.00 48.09 199 ARG A N 1
ATOM 1241 C CA . ARG A 1 190 ? 187.894 0.919 121.208 1.00 52.19 199 ARG A CA 1
ATOM 1242 C C . ARG A 1 190 ? 188.384 -0.054 120.145 1.00 61.02 199 ARG A C 1
ATOM 1243 O O . ARG A 1 190 ? 188.156 -1.264 120.260 1.00 58.23 199 ARG A O 1
ATOM 1251 N N . PHE A 1 191 ? 189.069 0.453 119.118 1.00 61.62 200 PHE A N 1
ATOM 1252 C CA . PHE A 1 191 ? 189.585 -0.409 118.062 1.00 64.27 200 PHE A CA 1
ATOM 1253 C C . PHE A 1 191 ? 190.747 -1.259 118.567 1.00 57.80 200 PHE A C 1
ATOM 1254 O O . PHE A 1 191 ? 190.794 -2.471 118.325 1.00 62.00 200 PHE A O 1
ATOM 1262 N N . THR A 1 192 ? 191.694 -0.639 119.276 1.00 54.61 201 THR A N 1
ATOM 1263 C CA . THR A 1 192 ? 192.834 -1.382 119.804 1.00 62.53 201 THR A CA 1
ATOM 1264 C C . THR A 1 192 ? 192.420 -2.327 120.925 1.00 63.80 201 THR A C 1
ATOM 1265 O O . THR A 1 192 ? 193.071 -3.358 121.138 1.00 56.84 201 THR A O 1
ATOM 1269 N N . ARG A 1 193 ? 191.347 -2.000 121.647 1.00 59.07 202 ARG A N 1
ATOM 1270 C CA . ARG A 1 193 ? 190.876 -2.875 122.716 1.00 52.81 202 ARG A CA 1
ATOM 1271 C C . ARG A 1 193 ? 190.359 -4.195 122.158 1.00 53.43 202 ARG A C 1
ATOM 1272 O O . ARG A 1 193 ? 190.714 -5.272 122.651 1.00 48.08 202 ARG A O 1
ATOM 1280 N N . ASP A 1 194 ? 189.520 -4.132 121.123 1.00 56.70 203 ASP A N 1
ATOM 1281 C CA . ASP A 1 194 ? 188.953 -5.340 120.539 1.00 53.38 203 ASP A CA 1
ATOM 1282 C C . ASP A 1 194 ? 189.967 -6.143 119.736 1.00 53.35 203 ASP A C 1
ATOM 1283 O O . ASP A 1 194 ? 189.682 -7.295 119.392 1.00 61.02 203 ASP A O 1
ATOM 1288 N N . LYS A 1 195 ? 191.132 -5.573 119.434 1.00 65.36 204 LYS A N 1
ATOM 1289 C CA . LYS A 1 195 ? 192.159 -6.270 118.670 1.00 61.64 204 LYS A CA 1
ATOM 1290 C C . LYS A 1 195 ? 193.327 -6.744 119.521 1.00 65.14 204 LYS A C 1
ATOM 1291 O O . LYS A 1 195 ? 193.940 -7.765 119.195 1.00 59.62 204 LYS A O 1
ATOM 1297 N N . LYS A 1 196 ? 193.647 -6.034 120.604 1.00 60.01 205 LYS A N 1
ATOM 1298 C CA . LYS A 1 196 ? 194.813 -6.347 121.414 1.00 60.41 205 LYS A CA 1
ATOM 1299 C C . LYS A 1 196 ? 194.495 -6.689 122.863 1.00 59.07 205 LYS A C 1
ATOM 1300 O O . LYS A 1 196 ? 195.406 -7.094 123.592 1.00 59.44 205 LYS A O 1
ATOM 1306 N N . VAL A 1 197 ? 193.246 -6.540 123.306 1.00 57.26 206 VAL A N 1
ATOM 1307 C CA . VAL A 1 197 ? 192.922 -6.704 124.720 1.00 55.22 206 VAL A CA 1
ATOM 1308 C C . VAL A 1 197 ? 191.777 -7.693 124.903 1.00 55.20 206 VAL A C 1
ATOM 1309 O O . VAL A 1 197 ? 191.777 -8.484 125.853 1.00 56.63 206 VAL A O 1
ATOM 1313 N N . LEU A 1 198 ? 190.803 -7.660 123.987 1.00 54.03 207 LEU A N 1
ATOM 1314 C CA . LEU A 1 198 ? 189.556 -8.400 124.164 1.00 46.47 207 LEU A CA 1
ATOM 1315 C C . LEU A 1 198 ? 189.806 -9.879 124.446 1.00 57.33 207 LEU A C 1
ATOM 1316 O O . LEU A 1 198 ? 189.426 -10.397 125.502 1.00 66.53 207 LEU A O 1
ATOM 1321 N N . ASN A 1 199 ? 190.444 -10.576 123.509 1.00 57.82 208 ASN A N 1
ATOM 1322 C CA . ASN A 1 199 ? 190.719 -11.997 123.659 1.00 67.78 208 ASN A CA 1
ATOM 1323 C C . ASN A 1 199 ? 192.162 -12.280 124.051 1.00 61.68 208 ASN A C 1
ATOM 1324 O O . ASN A 1 199 ? 192.577 -13.443 124.053 1.00 72.37 208 ASN A O 1
ATOM 1329 N N . VAL A 1 200 ? 192.930 -11.251 124.390 1.00 61.81 209 VAL A N 1
ATOM 1330 C CA . VAL A 1 200 ? 194.341 -11.402 124.726 1.00 49.54 209 VAL A CA 1
ATOM 1331 C C . VAL A 1 200 ? 194.563 -11.386 126.233 1.00 61.51 209 VAL A C 1
ATOM 1332 O O . VAL A 1 200 ? 195.178 -12.298 126.787 1.00 62.90 209 VAL A O 1
ATOM 1336 N N . LYS A 1 201 ? 194.068 -10.357 126.914 1.00 52.80 210 LYS A N 1
ATOM 1337 C CA . LYS A 1 201 ? 194.259 -10.223 128.349 1.00 54.60 210 LYS A CA 1
ATOM 1338 C C . LYS A 1 201 ? 193.081 -10.826 129.110 1.00 55.88 210 LYS A C 1
ATOM 1339 O O . LYS A 1 201 ? 192.035 -11.147 128.542 1.00 59.63 210 LYS A O 1
ATOM 1345 N N . GLU A 1 202 ? 193.266 -10.981 130.419 1.00 57.44 211 GLU A N 1
ATOM 1346 C CA . GLU A 1 202 ? 192.179 -11.430 131.275 1.00 66.04 211 GLU A CA 1
ATOM 1347 C C . GLU A 1 202 ? 191.053 -10.399 131.276 1.00 57.35 211 GLU A C 1
ATOM 1348 O O . GLU A 1 202 ? 191.238 -9.237 130.906 1.00 52.88 211 GLU A O 1
ATOM 1354 N N . PHE A 1 203 ? 189.866 -10.842 131.700 1.00 50.10 212 PHE A N 1
ATOM 1355 C CA . PHE A 1 203 ? 188.691 -9.982 131.601 1.00 58.98 212 PHE A CA 1
ATOM 1356 C C . PHE A 1 203 ? 188.803 -8.748 132.489 1.00 50.00 212 PHE A C 1
ATOM 1357 O O . PHE A 1 203 ? 188.298 -7.681 132.122 1.00 50.31 212 PHE A O 1
ATOM 1365 N N . LYS A 1 204 ? 189.450 -8.867 133.653 1.00 53.09 213 LYS A N 1
ATOM 1366 C CA . LYS A 1 204 ? 189.542 -7.721 134.553 1.00 56.85 213 LYS A CA 1
ATOM 1367 C C . LYS A 1 204 ? 190.340 -6.584 133.930 1.00 56.81 213 LYS A C 1
ATOM 1368 O O . LYS A 1 204 ? 190.079 -5.411 134.220 1.00 63.95 213 LYS A O 1
ATOM 1374 N N . VAL A 1 205 ? 191.307 -6.906 133.067 1.00 55.04 214 VAL A N 1
ATOM 1375 C CA . VAL A 1 205 ? 192.000 -5.870 132.309 1.00 42.40 214 VAL A CA 1
ATOM 1376 C C . VAL A 1 205 ? 191.050 -5.229 131.305 1.00 49.13 214 VAL A C 1
ATOM 1377 O O . VAL A 1 205 ? 191.020 -4.001 131.152 1.00 55.78 214 VAL A O 1
ATOM 1381 N N . TYR A 1 206 ? 190.253 -6.048 130.615 1.00 52.40 215 TYR A N 1
ATOM 1382 C CA . TYR A 1 206 ? 189.236 -5.520 129.711 1.00 51.55 215 TYR A CA 1
ATOM 1383 C C . TYR A 1 206 ? 188.226 -4.661 130.461 1.00 52.59 215 TYR A C 1
ATOM 1384 O O . TYR A 1 206 ? 187.770 -3.632 129.948 1.00 53.59 215 TYR A O 1
ATOM 1393 N N . ASN A 1 207 ? 187.866 -5.067 131.681 1.00 48.64 216 ASN A N 1
ATOM 1394 C CA . ASN A 1 207 ? 186.870 -4.327 132.449 1.00 49.28 216 ASN A CA 1
ATOM 1395 C C . ASN A 1 207 ? 187.401 -2.967 132.887 1.00 57.33 216 ASN A C 1
ATOM 1396 O O . ASN A 1 207 ? 186.681 -1.964 132.820 1.00 49.45 216 ASN A O 1
ATOM 1401 N N . THR A 1 208 ? 188.657 -2.911 133.340 1.00 51.83 217 THR A N 1
ATOM 1402 C CA . THR A 1 208 ? 189.218 -1.643 133.796 1.00 57.13 217 THR A CA 1
ATOM 1403 C C . THR A 1 208 ? 189.405 -0.671 132.637 1.00 57.83 217 THR A C 1
ATOM 1404 O O . THR A 1 208 ? 189.206 0.539 132.798 1.00 49.55 217 THR A O 1
ATOM 1408 N N . LEU A 1 209 ? 189.789 -1.178 131.463 1.00 49.57 218 LEU A N 1
ATOM 1409 C CA . LEU A 1 209 ? 189.927 -0.307 130.300 1.00 55.39 218 LEU A CA 1
ATOM 1410 C C . LEU A 1 209 ? 188.571 0.216 129.844 1.00 51.40 218 LEU A C 1
ATOM 1411 O O . LEU A 1 209 ? 188.450 1.379 129.440 1.00 52.27 218 LEU A O 1
ATOM 1416 N N . ASN A 1 210 ? 187.538 -0.627 129.904 1.00 43.84 219 ASN A N 1
ATOM 1417 C CA . ASN A 1 210 ? 186.196 -0.183 129.553 1.00 53.87 219 ASN A CA 1
ATOM 1418 C C . ASN A 1 210 ? 185.655 0.849 130.534 1.00 58.38 219 ASN A C 1
ATOM 1419 O O . ASN A 1 210 ? 184.770 1.630 130.166 1.00 54.59 219 ASN A O 1
ATOM 1424 N N . LYS A 1 211 ? 186.165 0.873 131.768 1.00 55.10 220 LYS A N 1
ATOM 1425 C CA . LYS A 1 211 ? 185.758 1.909 132.712 1.00 58.31 220 LYS A CA 1
ATOM 1426 C C . LYS A 1 211 ? 186.309 3.270 132.306 1.00 51.52 220 LYS A C 1
ATOM 1427 O O . LYS A 1 211 ? 185.620 4.289 132.432 1.00 49.11 220 LYS A O 1
ATOM 1433 N N . ALA A 1 212 ? 187.548 3.304 131.812 1.00 49.26 221 ALA A N 1
ATOM 1434 C CA . ALA A 1 212 ? 188.141 4.569 131.394 1.00 55.74 221 ALA A CA 1
ATOM 1435 C C . ALA A 1 212 ? 187.527 5.077 130.097 1.00 53.43 221 ALA A C 1
ATOM 1436 O O . ALA A 1 212 ? 187.425 6.293 129.897 1.00 49.26 221 ALA A O 1
ATOM 1438 N N . ILE A 1 213 ? 187.124 4.171 129.204 1.00 51.77 222 ILE A N 1
ATOM 1439 C CA . ILE A 1 213 ? 186.440 4.587 127.984 1.00 55.13 222 ILE A CA 1
ATOM 1440 C C . ILE A 1 213 ? 185.090 5.207 128.321 1.00 56.24 222 ILE A C 1
ATOM 1441 O O . ILE A 1 213 ? 184.741 6.284 127.825 1.00 46.71 222 ILE A O 1
ATOM 1446 N N . THR A 1 214 ? 184.314 4.536 129.179 1.00 51.37 223 THR A N 1
ATOM 1447 C CA . THR A 1 214 ? 183.037 5.091 129.616 1.00 50.16 223 THR A CA 1
ATOM 1448 C C . THR A 1 214 ? 183.227 6.404 130.365 1.00 45.72 223 THR A C 1
ATOM 1449 O O . THR A 1 214 ? 182.403 7.317 130.239 1.00 54.35 223 THR A O 1
ATOM 1453 N N . HIS A 1 215 ? 184.312 6.524 131.136 1.00 46.65 224 HIS A N 1
ATOM 1454 C CA . HIS A 1 215 ? 184.578 7.771 131.846 1.00 46.18 224 HIS A CA 1
ATOM 1455 C C . HIS A 1 215 ? 184.917 8.898 130.879 1.00 52.58 224 HIS A C 1
ATOM 1456 O O . HIS A 1 215 ? 184.505 10.046 131.085 1.00 51.65 224 HIS A O 1
ATOM 1463 N N . ALA A 1 216 ? 185.672 8.593 129.819 1.00 46.79 225 ALA A N 1
ATOM 1464 C CA . ALA A 1 216 ? 185.982 9.610 128.821 1.00 46.59 225 ALA A CA 1
ATOM 1465 C C . ALA A 1 216 ? 184.730 10.072 128.088 1.00 47.58 225 ALA A C 1
ATOM 1466 O O . ALA A 1 216 ? 184.638 11.241 127.694 1.00 60.17 225 ALA A O 1
ATOM 1468 N N . VAL A 1 217 ? 183.760 9.174 127.896 1.00 47.51 226 VAL A N 1
ATOM 1469 C CA . VAL A 1 217 ? 182.490 9.566 127.291 1.00 49.66 226 VAL A CA 1
ATOM 1470 C C . VAL A 1 217 ? 181.751 10.547 128.188 1.00 49.68 226 VAL A C 1
ATOM 1471 O O . VAL A 1 217 ? 181.082 11.467 127.700 1.00 49.58 226 VAL A O 1
ATOM 1475 N N . GLY A 1 218 ? 181.865 10.380 129.507 1.00 52.67 227 GLY A N 1
ATOM 1476 C CA . GLY A 1 218 ? 181.251 11.332 130.418 1.00 53.12 227 GLY A CA 1
ATOM 1477 C C . GLY A 1 218 ? 181.865 12.714 130.317 1.00 53.66 227 GLY A C 1
ATOM 1478 O O . GLY A 1 218 ? 181.165 13.724 130.434 1.00 54.68 227 GLY A O 1
ATOM 1479 N N . VAL A 1 219 ? 183.180 12.781 130.099 1.00 45.35 228 VAL A N 1
ATOM 1480 C CA . VAL A 1 219 ? 183.832 14.070 129.891 1.00 56.24 228 VAL A CA 1
ATOM 1481 C C . VAL A 1 219 ? 183.377 14.688 128.576 1.00 59.13 228 VAL A C 1
ATOM 1482 O O . VAL A 1 219 ? 183.137 15.899 128.491 1.00 62.75 228 VAL A O 1
ATOM 1486 N N . GLN A 1 220 ? 183.240 13.865 127.532 1.00 47.61 229 GLN A N 1
ATOM 1487 C CA . GLN A 1 220 ? 182.773 14.366 126.244 1.00 56.54 229 GLN A CA 1
ATOM 1488 C C . GLN A 1 220 ? 181.345 14.893 126.331 1.00 58.02 229 GLN A C 1
ATOM 1489 O O . GLN A 1 220 ? 181.004 15.876 125.663 1.00 65.38 229 GLN A O 1
ATOM 1495 N N . LEU A 1 221 ? 180.504 14.268 127.152 1.00 55.24 230 LEU A N 1
ATOM 1496 C CA . LEU A 1 221 ? 179.122 14.703 127.309 1.00 50.00 230 LEU A CA 1
ATOM 1497 C C . LEU A 1 221 ? 178.965 15.843 128.307 1.00 58.54 230 LEU A C 1
ATOM 1498 O O . LEU A 1 221 ? 177.852 16.356 128.464 1.00 63.72 230 LEU A O 1
ATOM 1503 N N . ASN A 1 222 ? 180.040 16.249 128.979 1.00 49.78 231 ASN A N 1
ATOM 1504 C CA . ASN A 1 222 ? 179.986 17.331 129.953 1.00 61.35 231 ASN A CA 1
ATOM 1505 C C . ASN A 1 222 ? 180.100 18.673 129.240 1.00 62.92 231 ASN A C 1
ATOM 1506 O O . ASN A 1 222 ? 181.138 18.970 128.637 1.00 52.13 231 ASN A O 1
ATOM 1511 N N . PRO A 1 223 ? 179.058 19.509 129.281 1.00 54.28 232 PRO A N 1
ATOM 1512 C CA . PRO A 1 223 ? 179.133 20.819 128.620 1.00 57.47 232 PRO A CA 1
ATOM 1513 C C . PRO A 1 223 ? 179.970 21.843 129.368 1.00 59.71 232 PRO A C 1
ATOM 1514 O O . PRO A 1 223 ? 180.143 22.958 128.862 1.00 67.04 232 PRO A O 1
ATOM 1518 N N . ASN A 1 224 ? 180.498 21.511 130.545 1.00 59.84 233 ASN A N 1
ATOM 1519 C CA . ASN A 1 224 ? 181.220 22.471 131.368 1.00 59.75 233 ASN A CA 1
ATOM 1520 C C . ASN A 1 224 ? 182.706 22.169 131.495 1.00 57.04 233 ASN A C 1
ATOM 1521 O O . ASN A 1 224 ? 183.417 22.920 132.171 1.00 63.49 233 ASN A O 1
ATOM 1526 N N . VAL A 1 225 ? 183.199 21.096 130.873 1.00 57.69 234 VAL A N 1
ATOM 1527 C CA . VAL A 1 225 ? 184.625 20.808 130.935 1.00 56.26 234 VAL A CA 1
ATOM 1528 C C . VAL A 1 225 ? 185.388 21.841 130.114 1.00 56.13 234 VAL A C 1
ATOM 1529 O O . VAL A 1 225 ? 184.896 22.358 129.102 1.00 55.84 234 VAL A O 1
ATOM 1533 N N . THR A 1 226 ? 186.601 22.147 130.557 1.00 54.60 235 THR A N 1
ATOM 1534 C CA . THR A 1 226 ? 187.436 23.123 129.878 1.00 59.75 235 THR A CA 1
ATOM 1535 C C . THR A 1 226 ? 188.274 22.448 128.796 1.00 50.04 235 THR A C 1
ATOM 1536 O O . THR A 1 226 ? 188.298 21.223 128.660 1.00 62.23 235 THR A O 1
ATOM 1540 N N . VAL A 1 227 ? 188.964 23.277 128.009 1.00 60.77 236 VAL A N 1
ATOM 1541 C CA . VAL A 1 227 ? 189.884 22.755 127.002 1.00 53.25 236 VAL A CA 1
ATOM 1542 C C . VAL A 1 227 ? 190.980 21.933 127.668 1.00 57.46 236 VAL A C 1
ATOM 1543 O O . VAL A 1 227 ? 191.425 20.909 127.133 1.00 59.23 236 VAL A O 1
ATOM 1547 N N . GLN A 1 228 ? 191.417 22.357 128.856 1.00 58.11 237 GLN A N 1
ATOM 1548 C CA . GLN A 1 228 ? 192.426 21.605 129.594 1.00 61.43 237 GLN A CA 1
ATOM 1549 C C . GLN A 1 228 ? 191.905 20.228 129.989 1.00 57.56 237 GLN A C 1
ATOM 1550 O O . GLN A 1 228 ? 192.580 19.214 129.777 1.00 59.76 237 GLN A O 1
ATOM 1556 N N . GLN A 1 229 ? 190.699 20.174 130.562 1.00 48.44 238 GLN A N 1
ATOM 1557 C CA . GLN A 1 229 ? 190.148 18.902 131.021 1.00 54.59 238 GLN A CA 1
ATOM 1558 C C . GLN A 1 229 ? 189.965 17.916 129.875 1.00 56.40 238 GLN A C 1
ATOM 1559 O O . GLN A 1 229 ? 190.025 16.700 130.089 1.00 60.95 238 GLN A O 1
ATOM 1565 N N . VAL A 1 230 ? 189.740 18.414 128.658 1.00 53.90 239 VAL A N 1
ATOM 1566 C CA . VAL A 1 230 ? 189.646 17.526 127.504 1.00 51.23 239 VAL A CA 1
ATOM 1567 C C . VAL A 1 230 ? 191.021 16.974 127.147 1.00 56.36 239 VAL A C 1
ATOM 1568 O O . VAL A 1 230 ? 191.158 15.802 126.775 1.00 59.32 239 VAL A O 1
ATOM 1572 N N . ASP A 1 231 ? 192.062 17.801 127.273 1.00 58.18 240 ASP A N 1
ATOM 1573 C CA . ASP A 1 231 ? 193.417 17.338 126.985 1.00 60.21 240 ASP A CA 1
ATOM 1574 C C . ASP A 1 231 ? 193.868 16.281 127.987 1.00 59.04 240 ASP A C 1
ATOM 1575 O O . ASP A 1 231 ? 194.476 15.275 127.603 1.00 58.66 240 ASP A O 1
ATOM 1580 N N . GLN A 1 232 ? 193.581 16.490 129.275 1.00 57.84 241 GLN A N 1
ATOM 1581 C CA . GLN A 1 232 ? 193.985 15.519 130.288 1.00 60.49 241 GLN A CA 1
ATOM 1582 C C . GLN A 1 232 ? 193.203 14.218 130.151 1.00 55.29 241 GLN A C 1
ATOM 1583 O O . GLN A 1 232 ? 193.747 13.133 130.390 1.00 55.14 241 GLN A O 1
ATOM 1589 N N . GLU A 1 233 ? 191.926 14.305 129.770 1.00 57.93 242 GLU A N 1
ATOM 1590 C CA . GLU A 1 233 ? 191.139 13.094 129.564 1.00 57.03 242 GLU A CA 1
ATOM 1591 C C . GLU A 1 233 ? 191.688 12.261 128.413 1.00 57.68 242 GLU A C 1
ATOM 1592 O O . GLU A 1 233 ? 191.620 11.027 128.454 1.00 64.61 242 GLU A O 1
ATOM 1598 N N . ILE A 1 234 ? 192.235 12.912 127.385 1.00 55.46 243 ILE A N 1
ATOM 1599 C CA . ILE A 1 234 ? 192.856 12.177 126.287 1.00 59.29 243 ILE A CA 1
ATOM 1600 C C . ILE A 1 234 ? 194.094 11.439 126.777 1.00 60.86 243 ILE A C 1
ATOM 1601 O O . ILE A 1 234 ? 194.335 10.284 126.406 1.00 55.87 243 ILE A O 1
ATOM 1606 N N . VAL A 1 235 ? 194.891 12.085 127.632 1.00 57.43 244 VAL A N 1
ATOM 1607 C CA . VAL A 1 235 ? 196.095 11.457 128.165 1.00 64.56 244 VAL A CA 1
ATOM 1608 C C . VAL A 1 235 ? 195.736 10.376 129.178 1.00 59.78 244 VAL A C 1
ATOM 1609 O O . VAL A 1 235 ? 196.374 9.317 129.231 1.00 62.12 244 VAL A O 1
ATOM 1613 N N . THR A 1 236 ? 194.711 10.624 129.996 1.00 48.09 245 THR A N 1
ATOM 1614 C CA . THR A 1 236 ? 194.272 9.618 130.960 1.00 54.32 245 THR A CA 1
ATOM 1615 C C . THR A 1 236 ? 193.772 8.363 130.259 1.00 64.61 245 THR A C 1
ATOM 1616 O O . THR A 1 236 ? 194.101 7.241 130.665 1.00 58.92 245 THR A O 1
ATOM 1620 N N . LEU A 1 237 ? 192.979 8.530 129.198 1.00 57.03 246 LEU A N 1
ATOM 1621 C CA . LEU A 1 237 ? 192.504 7.373 128.449 1.00 58.62 246 LEU A CA 1
ATOM 1622 C C . LEU A 1 237 ? 193.650 6.681 127.721 1.00 55.69 246 LEU A C 1
ATOM 1623 O O . LEU A 1 237 ? 193.689 5.448 127.642 1.00 65.03 246 LEU A O 1
ATOM 1628 N N . GLN A 1 238 ? 194.597 7.458 127.188 1.00 64.84 247 GLN A N 1
ATOM 1629 C CA . GLN A 1 238 ? 195.771 6.862 126.560 1.00 62.75 247 GLN A CA 1
ATOM 1630 C C . GLN A 1 238 ? 196.612 6.106 127.581 1.00 56.08 247 GLN A C 1
ATOM 1631 O O . GLN A 1 238 ? 197.181 5.053 127.271 1.00 58.42 247 GLN A O 1
ATOM 1637 N N . ALA A 1 239 ? 196.701 6.630 128.806 1.00 58.72 248 ALA A N 1
ATOM 1638 C CA . ALA A 1 239 ? 197.415 5.922 129.862 1.00 65.19 248 ALA A CA 1
ATOM 1639 C C . ALA A 1 239 ? 196.678 4.658 130.283 1.00 63.92 248 ALA A C 1
ATOM 1640 O O . ALA A 1 239 ? 197.313 3.669 130.665 1.00 57.98 248 ALA A O 1
ATOM 1642 N N . ALA A 1 240 ? 195.344 4.671 130.223 1.00 65.12 249 ALA A N 1
ATOM 1643 C CA . ALA A 1 240 ? 194.581 3.476 130.559 1.00 61.97 249 ALA A CA 1
ATOM 1644 C C . ALA A 1 240 ? 194.709 2.407 129.483 1.00 63.80 249 ALA A C 1
ATOM 1645 O O . ALA A 1 240 ? 194.586 1.213 129.779 1.00 53.48 249 ALA A O 1
ATOM 1647 N N . LEU A 1 241 ? 194.949 2.812 128.233 1.00 60.50 250 LEU A N 1
ATOM 1648 C CA . LEU A 1 241 ? 195.163 1.831 127.175 1.00 55.58 250 LEU A CA 1
ATOM 1649 C C . LEU A 1 241 ? 196.521 1.157 127.318 1.00 61.75 250 LEU A C 1
ATOM 1650 O O . LEU A 1 241 ? 196.630 -0.067 127.184 1.00 63.18 250 LEU A O 1
ATOM 1655 N N . GLN A 1 242 ? 197.569 1.938 127.595 1.00 62.38 251 GLN A N 1
ATOM 1656 C CA . GLN A 1 242 ? 198.886 1.352 127.817 1.00 64.24 251 GLN A CA 1
ATOM 1657 C C . GLN A 1 242 ? 198.924 0.535 129.101 1.00 67.52 251 GLN A C 1
ATOM 1658 O O . GLN A 1 242 ? 199.716 -0.407 129.212 1.00 68.52 251 GLN A O 1
ATOM 1664 N N . THR A 1 243 ? 198.083 0.882 130.079 1.00 63.02 252 THR A N 1
ATOM 1665 C CA . THR A 1 243 ? 197.947 0.047 131.268 1.00 63.18 252 THR A CA 1
ATOM 1666 C C . THR A 1 243 ? 197.372 -1.317 130.909 1.00 62.46 252 THR A C 1
ATOM 1667 O O . THR A 1 243 ? 197.833 -2.349 131.412 1.00 66.79 252 THR A O 1
ATOM 1671 N N . ALA A 1 244 ? 196.371 -1.342 130.027 1.00 52.71 253 ALA A N 1
ATOM 1672 C CA . ALA A 1 244 ? 195.777 -2.603 129.603 1.00 55.12 253 ALA A CA 1
ATOM 1673 C C . ALA A 1 244 ? 196.673 -3.377 128.645 1.00 66.88 253 ALA A C 1
ATOM 1674 O O . ALA A 1 244 ? 196.457 -4.577 128.449 1.00 64.62 253 ALA A O 1
ATOM 1676 N N . LEU A 1 245 ? 197.671 -2.724 128.050 1.00 66.76 254 LEU A N 1
ATOM 1677 C CA . LEU A 1 245 ? 198.536 -3.359 127.065 1.00 68.89 254 LEU A CA 1
ATOM 1678 C C . LEU A 1 245 ? 199.869 -3.822 127.636 1.00 64.83 254 LEU A C 1
ATOM 1679 O O . LEU A 1 245 ? 200.626 -4.492 126.925 1.00 79.05 254 LEU A O 1
ATOM 1684 N N . LYS A 1 246 ? 200.175 -3.492 128.886 1.00 67.30 255 LYS A N 1
ATOM 1685 C CA . LYS A 1 246 ? 201.449 -3.876 129.487 1.00 70.49 255 LYS A CA 1
ATOM 1686 C C . LYS A 1 246 ? 201.514 -5.377 129.752 1.00 80.07 255 LYS A C 1
ATOM 1687 O O . LYS A 1 246 ? 202.530 -5.894 130.217 1.00 85.94 255 LYS A O 1
ATOM 1694 N N . SER B 1 34 ? 224.947 -15.024 102.639 1.00 86.53 43 SER B N 1
ATOM 1695 C CA . SER B 1 34 ? 223.621 -15.115 103.238 1.00 95.48 43 SER B CA 1
ATOM 1696 C C . SER B 1 34 ? 223.244 -16.576 103.459 1.00 94.44 43 SER B C 1
ATOM 1697 O O . SER B 1 34 ? 223.159 -17.037 104.600 1.00 101.34 43 SER B O 1
ATOM 1700 N N . ASN B 1 35 ? 222.998 -17.284 102.353 1.00 82.39 44 ASN B N 1
ATOM 1701 C CA . ASN B 1 35 ? 222.618 -18.697 102.336 1.00 83.70 44 ASN B CA 1
ATOM 1702 C C . ASN B 1 35 ? 221.198 -18.906 102.855 1.00 77.41 44 ASN B C 1
ATOM 1703 O O . ASN B 1 35 ? 220.624 -19.985 102.676 1.00 72.99 44 ASN B O 1
ATOM 1708 N N . ASN B 1 36 ? 220.623 -17.890 103.495 1.00 80.80 45 ASN B N 1
ATOM 1709 C CA . ASN B 1 36 ? 219.204 -17.906 103.837 1.00 80.49 45 ASN B CA 1
ATOM 1710 C C . ASN B 1 36 ? 218.400 -17.765 102.552 1.00 73.97 45 ASN B C 1
ATOM 1711 O O . ASN B 1 36 ? 218.356 -16.683 101.959 1.00 67.58 45 ASN B O 1
ATOM 1716 N N . GLN B 1 37 ? 217.767 -18.858 102.116 1.00 60.52 46 GLN B N 1
ATOM 1717 C CA . GLN B 1 37 ? 217.062 -18.841 100.838 1.00 71.00 46 GLN B CA 1
ATOM 1718 C C . GLN B 1 37 ? 215.937 -17.815 100.835 1.00 64.51 46 GLN B C 1
ATOM 1719 O O . GLN B 1 37 ? 215.729 -17.116 99.836 1.00 57.14 46 GLN B O 1
ATOM 1725 N N . ALA B 1 38 ? 215.202 -17.707 101.945 1.00 65.34 47 ALA B N 1
ATOM 1726 C CA . ALA B 1 38 ? 214.105 -16.747 102.019 1.00 61.17 47 ALA B CA 1
ATOM 1727 C C . ALA B 1 38 ? 214.611 -15.322 101.836 1.00 65.93 47 ALA B C 1
ATOM 1728 O O . ALA B 1 38 ? 214.065 -14.554 101.034 1.00 68.55 47 ALA B O 1
ATOM 1730 N N . GLN B 1 39 ? 215.664 -14.951 102.567 1.00 68.76 48 GLN B N 1
ATOM 1731 C CA . GLN B 1 39 ? 216.217 -13.608 102.429 1.00 63.48 48 GLN B CA 1
ATOM 1732 C C . GLN B 1 39 ? 216.975 -13.443 101.117 1.00 66.45 48 GLN B C 1
ATOM 1733 O O . GLN B 1 39 ? 217.068 -12.326 100.596 1.00 69.13 48 GLN B O 1
ATOM 1739 N N . GLN B 1 40 ? 217.518 -14.534 100.571 1.00 62.14 49 GLN B N 1
ATOM 1740 C CA . GLN B 1 40 ? 218.239 -14.442 99.305 1.00 70.34 49 GLN B CA 1
ATOM 1741 C C . GLN B 1 40 ? 217.298 -14.099 98.157 1.00 64.81 49 GLN B C 1
ATOM 1742 O O . GLN B 1 40 ? 217.650 -13.308 97.274 1.00 71.38 49 GLN B O 1
ATOM 1748 N N . MET B 1 41 ? 216.099 -14.683 98.152 1.00 62.43 50 MET B N 1
ATOM 1749 C CA . MET B 1 41 ? 215.138 -14.389 97.095 1.00 65.31 50 MET B CA 1
ATOM 1750 C C . MET B 1 41 ? 214.492 -13.024 97.292 1.00 64.42 50 MET B C 1
ATOM 1751 O O . MET B 1 41 ? 214.219 -12.319 96.314 1.00 62.74 50 MET B O 1
ATOM 1756 N N . ALA B 1 42 ? 214.237 -12.637 98.545 1.00 63.51 51 ALA B N 1
ATOM 1757 C CA . ALA B 1 42 ? 213.703 -11.305 98.810 1.00 64.77 51 ALA B CA 1
ATOM 1758 C C . ALA B 1 42 ? 214.682 -10.227 98.365 1.00 70.16 51 ALA B C 1
ATOM 1759 O O . ALA B 1 42 ? 214.272 -9.162 97.888 1.00 63.46 51 ALA B O 1
ATOM 1761 N N . GLN B 1 43 ? 215.983 -10.488 98.511 1.00 65.38 52 GLN B N 1
ATOM 1762 C CA . GLN B 1 43 ? 216.983 -9.558 98.002 1.00 73.35 52 GLN B CA 1
ATOM 1763 C C . GLN B 1 43 ? 217.028 -9.566 96.480 1.00 69.97 52 GLN B C 1
ATOM 1764 O O . GLN B 1 43 ? 217.267 -8.522 95.863 1.00 71.75 52 GLN B O 1
ATOM 1770 N N . LYS B 1 44 ? 216.797 -10.726 95.859 1.00 67.63 53 LYS B N 1
ATOM 1771 C CA . LYS B 1 44 ? 216.801 -10.797 94.401 1.00 64.97 53 LYS B CA 1
ATOM 1772 C C . LYS B 1 44 ? 215.562 -10.135 93.812 1.00 61.80 53 LYS B C 1
ATOM 1773 O O . LYS B 1 44 ? 215.637 -9.494 92.757 1.00 57.81 53 LYS B O 1
ATOM 1779 N N . LEU B 1 45 ? 214.413 -10.279 94.477 1.00 58.91 54 LEU B N 1
ATOM 1780 C CA . LEU B 1 45 ? 213.198 -9.620 94.010 1.00 65.31 54 LEU B CA 1
ATOM 1781 C C . LEU B 1 45 ? 213.312 -8.104 94.071 1.00 62.91 54 LEU B C 1
ATOM 1782 O O . LEU B 1 45 ? 212.606 -7.410 93.331 1.00 66.10 54 LEU B O 1
ATOM 1787 N N . ASP B 1 46 ? 214.182 -7.576 94.934 1.00 68.4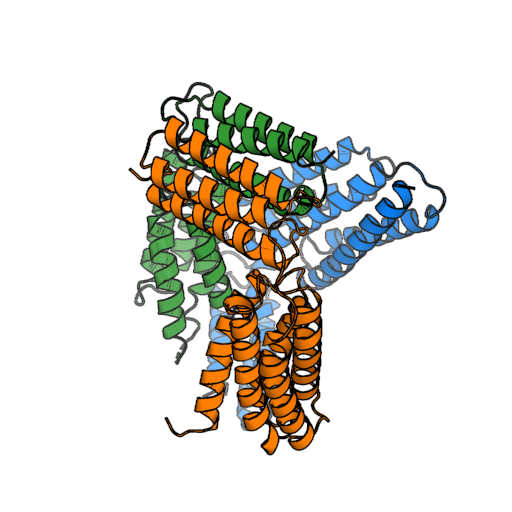8 55 ASP B N 1
ATOM 1788 C CA . ASP B 1 46 ? 214.381 -6.133 95.004 1.00 58.06 55 ASP B CA 1
ATOM 1789 C C . ASP B 1 46 ? 215.214 -5.627 93.832 1.00 62.07 55 ASP B C 1
ATOM 1790 O O . ASP B 1 46 ? 214.893 -4.587 93.246 1.00 66.17 55 ASP B O 1
ATOM 1795 N N . GLN B 1 47 ? 216.285 -6.343 93.478 1.00 57.53 56 GLN B N 1
ATOM 1796 C CA . GLN B 1 47 ? 217.079 -5.951 92.317 1.00 67.81 56 GLN B CA 1
ATOM 1797 C C . GLN B 1 47 ? 216.269 -6.070 91.033 1.00 71.87 56 GLN B C 1
ATOM 1798 O O . GLN B 1 47 ? 216.384 -5.223 90.140 1.00 61.61 56 GLN B O 1
ATOM 1804 N N . ASP B 1 48 ? 215.449 -7.118 90.921 1.00 64.20 57 ASP B N 1
ATOM 1805 C CA . ASP B 1 48 ? 214.568 -7.242 89.766 1.00 58.14 57 ASP B CA 1
ATOM 1806 C C . ASP B 1 48 ? 213.573 -6.091 89.714 1.00 58.56 57 ASP B C 1
ATOM 1807 O O . ASP B 1 48 ? 213.307 -5.537 88.641 1.00 56.49 57 ASP B O 1
ATOM 1812 N N . SER B 1 49 ? 213.020 -5.709 90.868 1.00 59.59 58 SER B N 1
ATOM 1813 C CA . SER B 1 49 ? 212.100 -4.578 90.913 1.00 64.25 58 SER B CA 1
ATOM 1814 C C . SER B 1 49 ? 212.779 -3.286 90.478 1.00 61.12 58 SER B C 1
ATOM 1815 O O . SER B 1 49 ? 212.133 -2.412 89.889 1.00 69.57 58 SER B O 1
ATOM 1818 N N . ILE B 1 50 ? 214.076 -3.149 90.753 1.00 64.38 59 ILE B N 1
ATOM 1819 C CA . ILE B 1 50 ? 214.809 -1.959 90.338 1.00 66.07 59 ILE B CA 1
ATOM 1820 C C . ILE B 1 50 ? 215.096 -1.998 88.842 1.00 66.66 59 ILE B C 1
ATOM 1821 O O . ILE B 1 50 ? 214.881 -1.013 88.127 1.00 67.00 59 ILE B O 1
ATOM 1826 N N . GLN B 1 51 ? 215.581 -3.139 88.346 1.00 64.08 60 GLN B N 1
ATOM 1827 C CA . GLN B 1 51 ? 215.940 -3.238 86.935 1.00 54.56 60 GLN B CA 1
ATOM 1828 C C . GLN B 1 51 ? 214.708 -3.174 86.040 1.00 66.46 60 GLN B C 1
ATOM 1829 O O . GLN B 1 51 ? 214.718 -2.483 85.014 1.00 71.10 60 GLN B O 1
ATOM 1835 N N . LEU B 1 52 ? 213.639 -3.885 86.408 1.00 55.70 61 LEU B N 1
ATOM 1836 C CA . LEU B 1 52 ? 212.427 -3.869 85.598 1.00 58.47 61 LEU B CA 1
ATOM 1837 C C . LEU B 1 52 ? 211.791 -2.487 85.539 1.00 62.53 61 LEU B C 1
ATOM 1838 O O . LEU B 1 52 ? 211.066 -2.191 84.584 1.00 64.87 61 LEU B O 1
ATOM 1843 N N . ARG B 1 53 ? 212.045 -1.635 86.535 1.00 68.52 62 ARG B N 1
ATOM 1844 C CA . ARG B 1 53 ? 211.551 -0.264 86.476 1.00 69.45 62 ARG B CA 1
ATOM 1845 C C . ARG B 1 53 ? 212.340 0.554 85.461 1.00 65.47 62 ARG B C 1
ATOM 1846 O O . ARG B 1 53 ? 211.761 1.295 84.659 1.00 73.54 62 ARG B O 1
ATOM 1854 N N . ASN B 1 54 ? 213.670 0.429 85.481 1.00 63.45 63 ASN B N 1
ATOM 1855 C CA . ASN B 1 54 ? 214.492 1.106 84.483 1.00 68.33 63 ASN B CA 1
ATOM 1856 C C . ASN B 1 54 ? 214.244 0.538 83.091 1.00 69.51 63 ASN B C 1
ATOM 1857 O O . ASN B 1 54 ? 214.243 1.280 82.102 1.00 73.23 63 ASN B O 1
ATOM 1862 N N . ILE B 1 55 ? 214.034 -0.776 82.996 1.00 68.22 64 ILE B N 1
ATOM 1863 C CA . ILE B 1 55 ? 213.738 -1.390 81.706 1.00 70.11 64 ILE B CA 1
ATOM 1864 C C . ILE B 1 55 ? 212.396 -0.898 81.176 1.00 70.41 64 ILE B C 1
ATOM 1865 O O . ILE B 1 55 ? 212.230 -0.689 79.968 1.00 72.56 64 ILE B O 1
ATOM 1870 N N . LYS B 1 56 ? 211.428 -0.677 82.070 1.00 64.71 65 LYS B N 1
ATOM 1871 C CA . LYS B 1 56 ? 210.107 -0.217 81.649 1.00 73.98 65 LYS B CA 1
ATOM 1872 C C . LYS B 1 56 ? 210.176 1.115 80.912 1.00 73.10 65 LYS B C 1
ATOM 1873 O O . LYS B 1 56 ? 209.333 1.391 80.049 1.00 69.58 65 LYS B O 1
ATOM 1879 N N . ASP B 1 57 ? 211.166 1.949 81.229 1.00 70.49 66 ASP B N 1
ATOM 1880 C CA . ASP B 1 57 ? 211.300 3.253 80.593 1.00 81.79 66 ASP B CA 1
ATOM 1881 C C . ASP B 1 57 ? 211.848 3.174 79.174 1.00 79.02 66 ASP B C 1
ATOM 1882 O O . ASP B 1 57 ? 211.762 4.166 78.442 1.00 87.39 66 ASP B O 1
ATOM 1887 N N . ASN B 1 58 ? 212.401 2.033 78.765 1.00 74.14 67 ASN B N 1
ATOM 1888 C CA . ASN B 1 58 ? 213.002 1.890 77.447 1.00 67.45 67 ASN B CA 1
ATOM 1889 C C . ASN B 1 58 ? 212.250 0.928 76.539 1.00 69.87 67 ASN B C 1
ATOM 1890 O O . ASN B 1 58 ? 212.673 0.724 75.396 1.00 63.95 67 ASN B O 1
ATOM 1895 N N . VAL B 1 59 ? 211.152 0.332 77.003 1.00 68.44 68 VAL B N 1
ATOM 1896 C CA . VAL B 1 59 ? 210.431 -0.678 76.240 1.00 67.25 68 VAL B CA 1
ATOM 1897 C C . VAL B 1 59 ? 209.013 -0.260 75.887 1.00 73.62 68 VAL B C 1
ATOM 1898 O O . VAL B 1 59 ? 208.298 -1.033 75.241 1.00 70.75 68 VAL B O 1
ATOM 1902 N N . GLN B 1 60 ? 208.580 0.936 76.281 1.00 79.10 69 GLN B N 1
ATOM 1903 C CA . GLN B 1 60 ? 207.209 1.353 76.013 1.00 82.32 69 GLN B CA 1
ATOM 1904 C C . GLN B 1 60 ? 207.012 1.575 74.518 1.00 69.10 69 GLN B C 1
ATOM 1905 O O . GLN B 1 60 ? 207.655 2.442 73.918 1.00 77.01 69 GLN B O 1
ATOM 1911 N N . GLY B 1 61 ? 206.120 0.788 73.921 1.00 75.33 70 GLY B N 1
ATOM 1912 C CA . GLY B 1 61 ? 205.890 0.819 72.494 1.00 79.07 70 GLY B CA 1
ATOM 1913 C C . GLY B 1 61 ? 206.559 -0.294 71.720 1.00 77.59 70 GLY B C 1
ATOM 1914 O O . GLY B 1 61 ? 206.471 -0.306 70.485 1.00 85.82 70 GLY B O 1
ATOM 1915 N N . THR B 1 62 ? 207.222 -1.225 72.399 1.00 71.47 71 THR B N 1
ATOM 1916 C CA . THR B 1 62 ? 207.928 -2.328 71.769 1.00 67.97 71 THR B CA 1
ATOM 1917 C C . THR B 1 62 ? 207.226 -3.646 72.089 1.00 64.64 71 THR B C 1
ATOM 1918 O O . THR B 1 62 ? 206.134 -3.674 72.669 1.00 63.44 71 THR B O 1
ATOM 1922 N N . ASP B 1 63 ? 207.866 -4.752 71.709 1.00 59.55 72 ASP B N 1
ATOM 1923 C CA . ASP B 1 63 ? 207.322 -6.080 71.959 1.00 63.86 72 ASP B CA 1
ATOM 1924 C C . ASP B 1 63 ? 207.505 -6.539 73.399 1.00 57.09 72 ASP B C 1
ATOM 1925 O O . ASP B 1 63 ? 206.943 -7.571 73.778 1.00 56.36 72 ASP B O 1
ATOM 1930 N N . TYR B 1 64 ? 208.269 -5.806 74.209 1.00 56.61 73 TYR B N 1
ATOM 1931 C CA . TYR B 1 64 ? 208.519 -6.183 75.593 1.00 53.66 73 TYR B CA 1
ATOM 1932 C C . TYR B 1 64 ? 207.830 -5.253 76.582 1.00 60.55 73 TYR B C 1
ATOM 1933 O O . TYR B 1 64 ? 208.050 -5.378 77.791 1.00 59.83 73 TYR B O 1
ATOM 1942 N N . GLU B 1 65 ? 207.000 -4.328 76.097 1.00 57.66 74 GLU B N 1
ATOM 1943 C CA . GLU B 1 65 ? 206.245 -3.463 76.998 1.00 67.88 74 GLU B CA 1
ATOM 1944 C C . GLU B 1 65 ? 205.291 -4.276 77.863 1.00 66.51 74 GLU B C 1
ATOM 1945 O O . GLU B 1 65 ? 205.195 -4.061 79.077 1.00 67.50 74 GLU B O 1
ATOM 1951 N N . LYS B 1 66 ? 204.572 -5.224 77.251 1.00 59.51 75 LYS B N 1
ATOM 1952 C CA . LYS B 1 66 ? 203.637 -6.042 78.017 1.00 56.51 75 LYS B CA 1
ATOM 1953 C C . LYS B 1 66 ? 204.348 -7.044 78.925 1.00 61.56 75 LYS B C 1
ATOM 1954 O O . LYS B 1 66 ? 203.969 -7.145 80.102 1.00 56.33 75 LYS B O 1
ATOM 1960 N N . PRO B 1 67 ? 205.351 -7.808 78.462 1.00 52.04 76 PRO B N 1
ATOM 1961 C CA . PRO B 1 67 ? 206.033 -8.724 79.398 1.00 49.93 76 PRO B CA 1
ATOM 1962 C C . PRO B 1 67 ? 206.666 -8.021 80.585 1.00 51.91 76 PRO B C 1
ATOM 1963 O O . PRO B 1 67 ? 206.663 -8.569 81.694 1.00 51.89 76 PRO B O 1
ATOM 1967 N N . VAL B 1 68 ? 207.214 -6.820 80.384 1.00 53.48 77 VAL B N 1
ATOM 1968 C CA . VAL B 1 68 ? 207.814 -6.087 81.495 1.00 52.45 77 VAL B CA 1
ATOM 1969 C C . VAL B 1 68 ? 206.751 -5.709 82.519 1.00 56.16 77 VAL B C 1
ATOM 1970 O O . VAL B 1 68 ? 206.958 -5.854 83.730 1.00 54.22 77 VAL B O 1
ATOM 1974 N N . ASN B 1 69 ? 205.595 -5.229 82.052 1.00 61.40 78 ASN B N 1
ATOM 1975 C CA . ASN B 1 69 ? 204.509 -4.893 82.968 1.00 58.48 78 ASN B CA 1
ATOM 1976 C C . ASN B 1 69 ? 204.033 -6.121 83.732 1.00 56.98 78 ASN B C 1
ATOM 1977 O O . ASN B 1 69 ? 203.755 -6.044 84.935 1.00 52.37 78 ASN B O 1
ATOM 1982 N N . GLU B 1 70 ? 203.935 -7.266 83.052 1.00 54.31 79 GLU B N 1
ATOM 1983 C CA . GLU B 1 70 ? 203.524 -8.491 83.728 1.00 58.06 79 GLU B CA 1
ATOM 1984 C C . GLU B 1 70 ? 204.605 -9.001 84.670 1.00 57.04 79 GLU B C 1
ATOM 1985 O O . GLU B 1 70 ? 204.291 -9.587 85.713 1.00 49.72 79 GLU B O 1
ATOM 1991 N N . ALA B 1 71 ? 205.878 -8.794 84.323 1.00 58.50 80 ALA B N 1
ATOM 1992 C CA . ALA B 1 71 ? 206.959 -9.185 85.221 1.00 52.86 80 ALA B CA 1
ATOM 1993 C C . ALA B 1 71 ? 206.999 -8.307 86.463 1.00 59.57 80 ALA B C 1
ATOM 1994 O O . ALA B 1 71 ? 207.362 -8.782 87.544 1.00 51.78 80 ALA B O 1
ATOM 1996 N N . ILE B 1 72 ? 206.627 -7.032 86.330 1.00 58.00 81 ILE B N 1
ATOM 1997 C CA . ILE B 1 72 ? 206.633 -6.129 87.477 1.00 55.90 81 ILE B CA 1
ATOM 1998 C C . ILE B 1 72 ? 205.570 -6.544 88.487 1.00 57.26 81 ILE B C 1
ATOM 1999 O O . ILE B 1 72 ? 205.830 -6.615 89.694 1.00 66.97 81 ILE B O 1
ATOM 2004 N N . THR B 1 73 ? 204.355 -6.827 88.008 1.00 49.82 82 THR B N 1
ATOM 2005 C CA . THR B 1 73 ? 203.292 -7.254 88.911 1.00 53.12 82 THR B CA 1
ATOM 2006 C C . THR B 1 73 ? 203.571 -8.633 89.495 1.00 60.87 82 THR B C 1
ATOM 2007 O O . THR B 1 73 ? 203.178 -8.913 90.633 1.00 55.86 82 THR B O 1
ATOM 2011 N N . SER B 1 74 ? 204.246 -9.503 88.739 1.00 49.70 83 SER B N 1
ATOM 2012 C CA . SER B 1 74 ? 204.607 -10.812 89.271 1.00 49.95 83 SER B CA 1
ATOM 2013 C C . SER B 1 74 ? 205.686 -10.701 90.341 1.00 55.41 83 SER B C 1
ATOM 2014 O O . SER B 1 74 ? 205.739 -11.534 91.252 1.00 58.15 83 SER B O 1
ATOM 2017 N N . VAL B 1 75 ? 206.549 -9.687 90.248 1.00 58.97 84 VAL B N 1
ATOM 2018 C CA . VAL B 1 75 ? 207.547 -9.460 91.292 1.00 52.16 84 VAL B CA 1
ATOM 2019 C C . VAL B 1 75 ? 206.862 -9.086 92.600 1.00 57.75 84 VAL B C 1
ATOM 2020 O O . VAL B 1 75 ? 207.189 -9.616 93.669 1.00 54.08 84 VAL B O 1
ATOM 2024 N N . GLU B 1 76 ? 205.896 -8.167 92.532 1.00 54.04 85 GLU B N 1
ATOM 2025 C CA . GLU B 1 76 ? 205.149 -7.787 93.726 1.00 67.49 85 GLU B CA 1
ATOM 2026 C C . GLU B 1 76 ? 204.316 -8.946 94.257 1.00 60.54 85 GLU B C 1
ATOM 2027 O O . GLU B 1 76 ? 204.101 -9.048 95.471 1.00 63.08 85 GLU B O 1
ATOM 2033 N N . LYS B 1 77 ? 203.840 -9.824 93.372 1.00 66.52 86 LYS B N 1
ATOM 2034 C CA . LYS B 1 77 ? 203.098 -10.996 93.824 1.00 54.14 86 LYS B CA 1
ATOM 2035 C C . LYS B 1 77 ? 204.009 -11.976 94.551 1.00 60.25 86 LYS B C 1
ATOM 2036 O O . LYS B 1 77 ? 203.615 -12.567 95.563 1.00 65.62 86 LYS B O 1
ATOM 2042 N N . LEU B 1 78 ? 205.234 -12.161 94.050 1.00 57.33 87 LEU B N 1
ATOM 2043 C CA . LEU B 1 78 ? 206.175 -13.056 94.714 1.00 58.35 87 LEU B CA 1
ATOM 2044 C C . LEU B 1 78 ? 206.683 -12.465 96.022 1.00 58.71 87 LEU B C 1
ATOM 2045 O O . LEU B 1 78 ? 206.957 -13.211 96.969 1.00 64.81 87 LEU B O 1
ATOM 2050 N N . LYS B 1 79 ? 206.819 -11.138 96.093 1.00 53.56 88 LYS B N 1
ATOM 2051 C CA . LYS B 1 79 ? 207.178 -10.494 97.352 1.00 63.11 88 LYS B CA 1
ATOM 2052 C C . LYS B 1 79 ? 206.137 -10.777 98.427 1.00 64.35 88 LYS B C 1
ATOM 2053 O O . LYS B 1 79 ? 206.480 -10.992 99.595 1.00 69.30 88 LYS B O 1
ATOM 2059 N N . THR B 1 80 ? 204.857 -10.781 98.046 1.00 60.82 89 THR B N 1
ATOM 2060 C CA . THR B 1 80 ? 203.786 -10.988 99.016 1.00 69.74 89 THR B CA 1
ATOM 2061 C C . THR B 1 80 ? 203.803 -12.409 99.566 1.00 61.91 89 THR B C 1
ATOM 2062 O O . THR B 1 80 ? 203.547 -12.624 100.757 1.00 74.08 89 THR B O 1
ATOM 2066 N N . SER B 1 81 ? 204.112 -13.393 98.719 1.00 64.09 90 SER B N 1
ATOM 2067 C CA . SER B 1 81 ? 204.149 -14.782 99.160 1.00 69.44 90 SER B CA 1
ATOM 2068 C C . SER B 1 81 ? 205.318 -15.078 100.091 1.00 72.42 90 SER B C 1
ATOM 2069 O O . SER B 1 81 ? 205.348 -16.159 100.688 1.00 77.29 90 SER B O 1
ATOM 2072 N N . LEU B 1 82 ? 206.268 -14.157 100.232 1.00 61.94 91 LEU B N 1
ATOM 2073 C CA . LEU B 1 82 ? 207.402 -14.337 101.127 1.00 68.79 91 LEU B CA 1
ATOM 2074 C C . LEU B 1 82 ? 207.171 -13.751 102.513 1.00 77.13 91 LEU B C 1
ATOM 2075 O O . LEU B 1 82 ? 208.073 -13.807 103.353 1.00 75.50 91 LEU B O 1
ATOM 2080 N N . ARG B 1 83 ? 205.989 -13.189 102.774 1.00 83.32 92 ARG B N 1
ATOM 2081 C CA . ARG B 1 83 ? 205.679 -12.611 104.074 1.00 80.38 92 ARG B CA 1
ATOM 2082 C C . ARG B 1 83 ? 204.344 -13.178 104.557 1.00 89.70 92 ARG B C 1
ATOM 2083 O O . ARG B 1 83 ? 203.882 -14.235 104.110 1.00 93.32 92 ARG B O 1
ATOM 2091 N N . ALA B 1 84 ? 203.714 -12.464 105.494 1.00 104.86 93 ALA B N 1
ATOM 2092 C CA . ALA B 1 84 ? 202.362 -12.732 105.978 1.00 109.63 93 ALA B CA 1
ATOM 2093 C C . ALA B 1 84 ? 202.201 -14.100 106.628 1.00 101.29 93 ALA B C 1
ATOM 2094 O O . ALA B 1 84 ? 203.100 -14.592 107.316 1.00 101.49 93 ALA B O 1
ATOM 2096 N N . ASN B 1 85 ? 201.033 -14.706 106.418 1.00 113.69 94 ASN B N 1
ATOM 2097 C CA . ASN B 1 85 ? 200.644 -15.958 107.054 1.00 118.14 94 ASN B CA 1
ATOM 2098 C C . ASN B 1 85 ? 200.620 -17.276 106.289 1.00 116.69 94 ASN B C 1
ATOM 2099 O O . ASN B 1 85 ? 201.511 -18.115 106.453 1.00 111.75 94 ASN B O 1
ATOM 2104 N N . SER B 1 86 ? 199.593 -17.464 105.456 1.00 119.07 95 SER B N 1
ATOM 2105 C CA . SER B 1 86 ? 199.495 -18.598 104.551 1.00 114.41 95 SER B CA 1
ATOM 2106 C C . SER B 1 86 ? 198.810 -18.032 103.315 1.00 113.47 95 SER B C 1
ATOM 2107 O O . SER B 1 86 ? 198.347 -18.793 102.459 1.00 100.93 95 SER B O 1
ATOM 2110 N N . GLU B 1 87 ? 198.736 -16.705 103.210 1.00 111.82 96 GLU B N 1
ATOM 2111 C CA . GLU B 1 87 ? 198.199 -16.043 102.030 1.00 102.54 96 GLU B CA 1
ATOM 2112 C C . GLU B 1 87 ? 199.192 -16.143 100.880 1.00 101.58 96 GLU B C 1
ATOM 2113 O O . GLU B 1 87 ? 199.504 -15.141 100.228 1.00 98.67 96 GLU B O 1
ATOM 2119 N N . THR B 1 88 ? 199.708 -17.343 100.637 1.00 97.19 97 THR B N 1
ATOM 2120 C CA . THR B 1 88 ? 200.642 -17.579 99.545 1.00 90.24 97 THR B CA 1
ATOM 2121 C C . THR B 1 88 ? 199.839 -17.947 98.302 1.00 81.86 97 THR B C 1
ATOM 2122 O O . THR B 1 88 ? 199.177 -18.990 98.258 1.00 76.42 97 THR B O 1
ATOM 2126 N N . VAL B 1 89 ? 199.865 -17.064 97.304 1.00 71.62 98 VAL B N 1
ATOM 2127 C CA . VAL B 1 89 ? 199.190 -17.358 96.048 1.00 67.48 98 VAL B CA 1
ATOM 2128 C C . VAL B 1 89 ? 199.916 -18.475 95.310 1.00 61.57 98 VAL B C 1
ATOM 2129 O O . VAL B 1 89 ? 199.288 -19.283 94.613 1.00 64.79 98 VAL B O 1
ATOM 2133 N N . TYR B 1 90 ? 201.230 -18.566 95.476 1.00 56.58 99 TYR B N 1
ATOM 2134 C CA . TYR B 1 90 ? 202.048 -19.563 94.806 1.00 59.02 99 TYR B CA 1
ATOM 2135 C C . TYR B 1 90 ? 202.442 -20.674 95.771 1.00 61.64 99 TYR B C 1
ATOM 2136 O O . TYR B 1 90 ? 202.539 -20.466 96.983 1.00 58.85 99 TYR B O 1
ATOM 2145 N N . ASP B 1 91 ? 202.667 -21.863 95.216 1.00 60.30 100 ASP B N 1
ATOM 2146 C CA . ASP B 1 91 ? 203.190 -22.963 96.012 1.00 61.84 100 ASP B CA 1
ATOM 2147 C C . ASP B 1 91 ? 204.590 -22.622 96.506 1.00 67.05 100 ASP B C 1
ATOM 2148 O O . ASP B 1 91 ? 205.405 -22.057 95.771 1.00 67.46 100 ASP B O 1
ATOM 2153 N N . LEU B 1 92 ? 204.865 -22.965 97.767 1.00 71.15 101 LEU B N 1
ATOM 2154 C CA . LEU B 1 92 ? 206.131 -22.574 98.381 1.00 69.21 101 LEU B CA 1
ATOM 2155 C C . LEU B 1 92 ? 207.320 -23.206 97.665 1.00 62.48 101 LEU B C 1
ATOM 2156 O O . LEU B 1 92 ? 208.383 -22.586 97.547 1.00 65.35 101 LEU B O 1
ATOM 2161 N N . ASN B 1 93 ? 207.159 -24.436 97.174 1.00 63.87 102 ASN B N 1
ATOM 2162 C CA . ASN B 1 93 ? 208.249 -25.114 96.482 1.00 62.66 102 ASN B CA 1
ATOM 2163 C C . ASN B 1 93 ? 208.531 -24.532 95.103 1.00 55.89 102 ASN B C 1
ATOM 2164 O O . ASN B 1 93 ? 209.527 -24.917 94.481 1.00 55.37 102 ASN B O 1
ATOM 2169 N N . SER B 1 94 ? 207.690 -23.620 94.615 1.00 57.31 103 SER B N 1
ATOM 2170 C CA . SER B 1 94 ? 207.861 -23.026 93.298 1.00 58.43 103 SER B CA 1
ATOM 2171 C C . SER B 1 94 ? 208.354 -21.587 93.338 1.00 52.14 103 SER B C 1
ATOM 2172 O O . SER B 1 94 ? 208.733 -21.055 92.289 1.00 54.12 103 SER B O 1
ATOM 2175 N N . ILE B 1 95 ? 208.358 -20.948 94.510 1.00 52.38 104 ILE B N 1
ATOM 2176 C CA . ILE B 1 95 ? 208.717 -19.534 94.591 1.00 56.66 104 ILE B CA 1
ATOM 2177 C C . ILE B 1 95 ? 210.163 -19.322 94.161 1.00 49.12 104 ILE B C 1
ATOM 2178 O O . ILE B 1 95 ? 210.473 -18.382 93.419 1.00 47.31 104 ILE B O 1
ATOM 2183 N N . GLY B 1 96 ? 211.067 -20.195 94.610 1.00 54.39 105 GLY B N 1
ATOM 2184 C CA . GLY B 1 96 ? 212.465 -20.051 94.241 1.00 48.02 105 GLY B CA 1
ATOM 2185 C C . GLY B 1 96 ? 212.694 -20.181 92.747 1.00 53.75 105 GLY B C 1
ATOM 2186 O O . GLY B 1 96 ? 213.549 -19.497 92.178 1.00 57.93 105 GLY B O 1
ATOM 2187 N N . SER B 1 97 ? 211.930 -21.055 92.091 1.00 51.05 106 SER B N 1
ATOM 2188 C CA . SER B 1 97 ? 212.070 -21.211 90.648 1.00 48.18 106 SER B CA 1
ATOM 2189 C C . SER B 1 97 ? 211.469 -20.032 89.894 1.00 47.76 106 SER B C 1
ATOM 2190 O O . SER B 1 97 ? 211.939 -19.692 88.803 1.00 53.83 106 SER B O 1
ATOM 2193 N N . ARG B 1 98 ? 210.438 -19.397 90.456 1.00 47.38 107 ARG B N 1
ATOM 2194 C CA . ARG B 1 98 ? 209.821 -18.259 89.784 1.00 49.87 107 ARG B CA 1
ATOM 2195 C C . ARG B 1 98 ? 210.725 -17.033 89.829 1.00 56.18 107 ARG B C 1
ATOM 2196 O O . ARG B 1 98 ? 210.791 -16.268 88.859 1.00 52.00 107 ARG B O 1
ATOM 2204 N N . VAL B 1 99 ? 211.430 -16.829 90.944 1.00 58.63 108 VAL B N 1
ATOM 2205 C CA . VAL B 1 99 ? 212.350 -15.701 91.042 1.00 52.08 108 VAL B CA 1
ATOM 2206 C C . VAL B 1 99 ? 213.548 -15.908 90.125 1.00 51.28 108 VAL B C 1
ATOM 2207 O O . VAL B 1 99 ? 214.051 -14.958 89.513 1.00 58.23 108 VAL B O 1
ATOM 2211 N N . GLU B 1 100 ? 214.020 -17.152 90.008 1.00 49.71 109 GLU B N 1
ATOM 2212 C CA . GLU B 1 100 ? 215.171 -17.430 89.155 1.00 53.23 109 GLU B CA 1
ATOM 2213 C C . GLU B 1 100 ? 214.837 -17.217 87.684 1.00 52.44 109 GLU B C 1
ATOM 2214 O O . GLU B 1 100 ? 215.675 -16.731 86.916 1.00 46.99 109 GLU B O 1
ATOM 2220 N N . ALA B 1 101 ? 213.619 -17.575 87.272 1.00 46.79 110 ALA B N 1
ATOM 2221 C CA . ALA B 1 101 ? 213.221 -17.381 85.884 1.00 47.32 110 ALA B CA 1
ATOM 2222 C C . ALA B 1 101 ? 213.051 -15.909 85.532 1.00 45.15 110 ALA B C 1
ATOM 2223 O O . ALA B 1 101 ? 213.154 -15.550 84.354 1.00 43.25 110 ALA B O 1
ATOM 2225 N N . LEU B 1 102 ? 212.791 -15.051 86.523 1.00 43.87 111 LEU B N 1
ATOM 2226 C CA . LEU B 1 102 ? 212.747 -13.617 86.264 1.00 39.37 111 LEU B CA 1
ATOM 2227 C C . LEU B 1 102 ? 214.116 -13.082 85.864 1.00 44.15 111 LEU B C 1
ATOM 2228 O O . LEU B 1 102 ? 214.203 -12.132 85.077 1.00 50.12 111 LEU B O 1
ATOM 2233 N N . THR B 1 103 ? 215.189 -13.671 86.398 1.00 41.44 112 THR B N 1
ATOM 2234 C CA . THR B 1 103 ? 216.530 -13.316 85.944 1.00 39.41 112 THR B CA 1
ATOM 2235 C C . THR B 1 103 ? 216.698 -13.623 84.462 1.00 46.19 112 THR B C 1
ATOM 2236 O O . THR B 1 103 ? 217.289 -12.832 83.717 1.00 47.84 112 THR B O 1
ATOM 2240 N N . ASP B 1 104 ? 216.172 -14.767 84.014 1.00 42.61 113 ASP B N 1
ATOM 2241 C CA . ASP B 1 104 ? 216.218 -15.095 82.594 1.00 51.24 113 ASP B CA 1
ATOM 2242 C C . ASP B 1 104 ? 215.404 -14.110 81.764 1.00 43.46 113 ASP B C 1
ATOM 2243 O O . ASP B 1 104 ? 215.773 -13.813 80.622 1.00 45.98 113 ASP B O 1
ATOM 2248 N N . VAL B 1 105 ? 214.303 -13.595 82.316 1.00 37.37 114 VAL B N 1
ATOM 2249 C CA . VAL B 1 105 ? 213.519 -12.585 81.609 1.00 45.95 114 VAL B CA 1
ATOM 2250 C C . VAL B 1 105 ? 214.333 -11.310 81.438 1.00 45.66 114 VAL B C 1
ATOM 2251 O O . VAL B 1 105 ? 214.413 -10.743 80.341 1.00 48.79 114 VAL B O 1
ATOM 2255 N N . ILE B 1 106 ? 214.957 -10.845 82.523 1.00 50.83 115 ILE B N 1
ATOM 2256 C CA . ILE B 1 106 ? 215.742 -9.614 82.467 1.00 53.80 115 ILE B CA 1
ATOM 2257 C C . ILE B 1 106 ? 216.945 -9.786 81.548 1.00 49.58 115 ILE B C 1
ATOM 2258 O O . ILE B 1 106 ? 217.272 -8.895 80.754 1.00 48.72 115 ILE B O 1
ATOM 2263 N N . GLU B 1 107 ? 217.619 -10.936 81.635 1.00 45.96 116 GLU B N 1
ATOM 2264 C CA . GLU B 1 107 ? 218.777 -11.181 80.780 1.00 50.48 116 GLU B CA 1
ATOM 2265 C C . GLU B 1 107 ? 218.376 -11.249 79.312 1.00 51.15 116 GLU B C 1
ATOM 2266 O O . GLU B 1 107 ? 219.134 -10.824 78.433 1.00 55.05 116 GLU B O 1
ATOM 2272 N N . ALA B 1 108 ? 217.185 -11.780 79.027 1.00 48.62 117 ALA B N 1
ATOM 2273 C CA . ALA B 1 108 ? 216.731 -11.872 77.644 1.00 51.27 117 ALA B CA 1
ATOM 2274 C C . ALA B 1 108 ? 216.433 -10.494 77.066 1.00 47.08 117 ALA B C 1
ATOM 2275 O O . ALA B 1 108 ? 216.742 -10.225 75.900 1.00 52.61 117 ALA B O 1
ATOM 2277 N N . ILE B 1 109 ? 215.833 -9.609 77.865 1.00 53.26 118 ILE B N 1
ATOM 2278 C CA . ILE B 1 109 ? 215.549 -8.259 77.389 1.00 52.53 118 ILE B CA 1
ATOM 2279 C C . ILE B 1 109 ? 216.843 -7.480 77.193 1.00 48.65 118 ILE B C 1
ATOM 2280 O O . ILE B 1 109 ? 216.991 -6.731 76.219 1.00 42.11 118 ILE B O 1
ATOM 2285 N N . THR B 1 110 ? 217.797 -7.639 78.114 1.00 48.77 119 THR B N 1
ATOM 2286 C CA . THR B 1 110 ? 219.115 -7.041 77.924 1.00 46.26 119 THR B CA 1
ATOM 2287 C C . THR B 1 110 ? 219.766 -7.556 76.647 1.00 54.30 119 THR B C 1
ATOM 2288 O O . THR B 1 110 ? 220.342 -6.780 75.876 1.00 55.31 119 THR B O 1
ATOM 2292 N N . PHE B 1 111 ? 219.665 -8.865 76.400 1.00 49.04 120 PHE B N 1
ATOM 2293 C CA . PHE B 1 111 ? 220.196 -9.443 75.170 1.00 53.66 120 PHE B CA 1
ATOM 2294 C C . PHE B 1 111 ? 219.585 -8.782 73.940 1.00 50.07 120 PHE B C 1
ATOM 2295 O O . PHE B 1 111 ? 220.267 -8.589 72.926 1.00 51.98 120 PHE B O 1
ATOM 2303 N N . SER B 1 112 ? 218.303 -8.418 74.014 1.00 45.20 121 SER B N 1
ATOM 2304 C CA . SER B 1 112 ? 217.641 -7.788 72.875 1.00 56.72 121 SER B CA 1
ATOM 2305 C C . SER B 1 112 ? 218.234 -6.417 72.580 1.00 50.98 121 SER B C 1
ATOM 2306 O O . SER B 1 112 ? 218.479 -6.072 71.418 1.00 49.26 121 SER B O 1
ATOM 2309 N N . THR B 1 113 ? 218.472 -5.619 73.624 1.00 50.49 122 THR B N 1
ATOM 2310 C CA . THR B 1 113 ? 218.992 -4.271 73.426 1.00 56.51 122 THR B CA 1
ATOM 2311 C C . THR B 1 113 ? 220.390 -4.296 72.818 1.00 56.99 122 THR B C 1
ATOM 2312 O O . THR B 1 113 ? 220.726 -3.453 71.978 1.00 60.15 122 THR B O 1
ATOM 2316 N N . GLN B 1 114 ? 221.211 -5.266 73.214 1.00 40.68 123 GLN B N 1
ATOM 2317 C CA . GLN B 1 114 ? 222.617 -5.284 72.836 1.00 50.51 123 GLN B CA 1
ATOM 2318 C C . GLN B 1 114 ? 222.900 -6.048 71.548 1.00 56.04 123 GLN B C 1
ATOM 2319 O O . GLN B 1 114 ? 224.020 -5.959 71.034 1.00 62.75 123 GLN B O 1
ATOM 2325 N N . HIS B 1 115 ? 221.930 -6.788 71.008 1.00 55.86 124 HIS B N 1
ATOM 2326 C CA . HIS B 1 115 ? 222.190 -7.643 69.854 1.00 52.41 124 HIS B CA 1
ATOM 2327 C C . HIS B 1 115 ? 221.147 -7.572 68.748 1.00 55.46 124 HIS B C 1
ATOM 2328 O O . HIS B 1 115 ? 221.482 -7.895 67.602 1.00 68.80 124 HIS B O 1
ATOM 2335 N N . LEU B 1 116 ? 219.908 -7.171 69.033 1.00 56.34 125 LEU B N 1
ATOM 2336 C CA . LEU B 1 116 ? 218.834 -7.238 68.048 1.00 51.42 125 LEU B CA 1
ATOM 2337 C C . LEU B 1 116 ? 218.302 -5.870 67.641 1.00 54.66 125 LEU B C 1
ATOM 2338 O O . LEU B 1 116 ? 217.244 -5.796 67.006 1.00 59.91 125 LEU B O 1
ATOM 2343 N N . ALA B 1 117 ? 219.004 -4.787 67.980 1.00 47.52 126 ALA B N 1
ATOM 2344 C CA . ALA B 1 117 ? 218.494 -3.455 67.671 1.00 55.53 126 ALA B CA 1
ATOM 2345 C C . ALA B 1 117 ? 218.428 -3.203 66.170 1.00 61.47 126 ALA B C 1
ATOM 2346 O O . ALA B 1 117 ? 217.573 -2.438 65.710 1.00 62.46 126 ALA B O 1
ATOM 2348 N N . ASN B 1 118 ? 219.309 -3.834 65.392 1.00 60.13 127 ASN B N 1
ATOM 2349 C CA . ASN B 1 118 ? 219.355 -3.640 63.948 1.00 64.33 127 ASN B CA 1
ATOM 2350 C C . ASN B 1 118 ? 218.957 -4.894 63.178 1.00 68.65 127 ASN B C 1
ATOM 2351 O O . ASN B 1 118 ? 219.296 -5.029 61.998 1.00 66.43 127 ASN B O 1
ATOM 2356 N N . LYS B 1 119 ? 218.253 -5.819 63.824 1.00 61.70 128 LYS B N 1
ATOM 2357 C CA . LYS B 1 119 ? 217.701 -6.971 63.132 1.00 58.69 128 LYS B CA 1
ATOM 2358 C C . LYS B 1 119 ? 216.343 -6.608 62.534 1.00 55.33 128 LYS B C 1
ATOM 2359 O O . LYS B 1 119 ? 215.821 -5.507 62.732 1.00 53.33 128 LYS B O 1
ATOM 2365 N N . VAL B 1 120 ? 215.761 -7.545 61.783 1.00 65.92 129 VAL B N 1
ATOM 2366 C CA . VAL B 1 120 ? 214.398 -7.346 61.316 1.00 62.72 129 VAL B CA 1
ATOM 2367 C C . VAL B 1 120 ? 213.455 -7.329 62.518 1.00 61.46 129 VAL B C 1
ATOM 2368 O O . VAL B 1 120 ? 213.761 -7.855 63.595 1.00 61.52 129 VAL B O 1
ATOM 2372 N N . SER B 1 121 ? 212.290 -6.705 62.326 1.00 60.44 130 SER B N 1
ATOM 2373 C CA . SER B 1 121 ? 211.310 -6.630 63.404 1.00 60.27 130 SER B CA 1
ATOM 2374 C C . SER B 1 121 ? 210.865 -8.008 63.875 1.00 63.11 130 SER B C 1
ATOM 2375 O O . SER B 1 121 ? 210.429 -8.148 65.022 1.00 55.63 130 SER B O 1
ATOM 2378 N N . GLN B 1 122 ? 210.977 -9.028 63.020 1.00 59.66 131 GLN B N 1
ATOM 2379 C CA . GLN B 1 122 ? 210.582 -10.378 63.406 1.00 62.33 131 GLN B CA 1
ATOM 2380 C C . GLN B 1 122 ? 211.487 -10.946 64.494 1.00 71.04 131 GLN B C 1
ATOM 2381 O O . GLN B 1 122 ? 211.030 -11.743 65.322 1.00 64.55 131 GLN B O 1
ATOM 2387 N N . ALA B 1 123 ? 212.761 -10.545 64.517 1.00 60.34 132 ALA B N 1
ATOM 2388 C CA . ALA B 1 123 ? 213.690 -11.079 65.509 1.00 54.92 132 ALA B CA 1
ATOM 2389 C C . ALA B 1 123 ? 213.266 -10.707 66.924 1.00 53.43 132 ALA B C 1
ATOM 2390 O O . ALA B 1 123 ? 213.312 -11.543 67.834 1.00 51.06 132 ALA B O 1
ATOM 2392 N N . ASN B 1 124 ? 212.854 -9.456 67.128 1.00 53.93 133 ASN B N 1
ATOM 2393 C CA . ASN B 1 124 ? 212.363 -9.031 68.431 1.00 60.88 133 ASN B CA 1
ATOM 2394 C C . ASN B 1 124 ? 210.916 -9.440 68.670 1.00 58.71 133 ASN B C 1
ATOM 2395 O O . ASN B 1 124 ? 210.487 -9.500 69.828 1.00 52.72 133 ASN B O 1
ATOM 2400 N N . ILE B 1 125 ? 210.156 -9.714 67.608 1.00 62.13 134 ILE B N 1
ATOM 2401 C CA . ILE B 1 125 ? 208.796 -10.215 67.781 1.00 60.54 134 ILE B CA 1
ATOM 2402 C C . ILE B 1 125 ? 208.821 -11.658 68.264 1.00 60.31 134 ILE B C 1
ATOM 2403 O O . ILE B 1 125 ? 208.092 -12.030 69.192 1.00 59.49 134 ILE B O 1
ATOM 2408 N N . ASP B 1 126 ? 209.658 -12.494 67.643 1.00 51.35 135 ASP B N 1
ATOM 2409 C CA . ASP B 1 126 ? 209.744 -13.887 68.064 1.00 55.86 135 ASP B CA 1
ATOM 2410 C C . ASP B 1 126 ? 210.251 -13.997 69.497 1.00 65.14 135 ASP B C 1
ATOM 2411 O O . ASP B 1 126 ? 209.637 -14.682 70.323 1.00 65.91 135 ASP B O 1
ATOM 2416 N N . MET B 1 127 ? 211.341 -13.296 69.828 1.00 62.55 136 MET B N 1
ATOM 2417 C CA . MET B 1 127 ? 211.868 -13.356 71.188 1.00 56.07 136 MET B CA 1
ATOM 2418 C C . MET B 1 127 ? 210.929 -12.703 72.197 1.00 57.09 136 MET B C 1
ATOM 2419 O O . MET B 1 127 ? 210.848 -13.160 73.344 1.00 55.02 136 MET B O 1
ATOM 2424 N N . GLY B 1 128 ? 210.221 -11.644 71.800 1.00 55.97 137 GLY B N 1
ATOM 2425 C CA . GLY B 1 128 ? 209.238 -11.050 72.690 1.00 53.44 137 GLY B CA 1
ATOM 2426 C C . GLY B 1 128 ? 208.084 -11.980 72.994 1.00 55.26 137 GLY B C 1
ATOM 2427 O O . GLY B 1 128 ? 207.530 -11.950 74.097 1.00 57.03 137 GLY B O 1
ATOM 2428 N N . PHE B 1 129 ? 207.709 -12.819 72.027 1.00 58.06 138 PHE B N 1
ATOM 2429 C CA . PHE B 1 129 ? 206.663 -13.808 72.256 1.00 61.40 138 PHE B CA 1
ATOM 2430 C C . PHE B 1 129 ? 207.110 -14.846 73.279 1.00 55.61 138 PHE B C 1
ATOM 2431 O O . PHE B 1 129 ? 206.351 -15.206 74.187 1.00 62.58 138 PHE B O 1
ATOM 2439 N N . GLY B 1 130 ? 208.346 -15.334 73.150 1.00 49.36 139 GLY B N 1
ATOM 2440 C CA . GLY B 1 130 ? 208.860 -16.294 74.111 1.00 47.50 139 GLY B CA 1
ATOM 2441 C C . GLY B 1 130 ? 209.009 -15.718 75.505 1.00 55.13 139 GLY B C 1
ATOM 2442 O O . GLY B 1 130 ? 208.842 -16.434 76.496 1.00 59.03 139 GLY B O 1
ATOM 2443 N N . ILE B 1 131 ? 209.323 -14.425 75.604 1.00 50.27 140 ILE B N 1
ATOM 2444 C CA . ILE B 1 131 ? 209.408 -13.784 76.913 1.00 50.66 140 ILE B CA 1
ATOM 2445 C C . ILE B 1 131 ? 208.018 -13.626 77.516 1.00 47.00 140 ILE B C 1
ATOM 2446 O O . ILE B 1 131 ? 207.818 -13.859 78.714 1.00 45.65 140 ILE B O 1
ATOM 2451 N N . THR B 1 132 ? 207.037 -13.231 76.698 1.00 48.81 141 THR B N 1
ATOM 2452 C CA . THR B 1 132 ? 205.662 -13.137 77.181 1.00 46.09 141 THR B CA 1
ATOM 2453 C C . THR B 1 132 ? 205.176 -14.478 77.714 1.00 48.84 141 THR B C 1
ATOM 2454 O O . THR B 1 132 ? 204.497 -14.536 78.746 1.00 49.02 141 THR B O 1
ATOM 2458 N N . LYS B 1 133 ? 205.515 -15.568 77.021 1.00 37.50 142 LYS B N 1
ATOM 2459 C CA . LYS B 1 133 ? 205.151 -16.897 77.499 1.00 49.85 142 LYS B CA 1
ATOM 2460 C C . LYS B 1 133 ? 205.794 -17.191 78.847 1.00 56.03 142 LYS B C 1
ATOM 2461 O O . LYS B 1 133 ? 205.148 -17.741 79.746 1.00 57.49 142 LYS B O 1
ATOM 2467 N N . LEU B 1 134 ? 207.068 -16.825 79.007 1.00 50.32 143 LEU B N 1
ATOM 2468 C CA . LEU B 1 134 ? 207.771 -17.104 80.255 1.00 50.56 143 LEU B CA 1
ATOM 2469 C C . LEU B 1 134 ? 207.178 -16.316 81.415 1.00 51.44 143 LEU B C 1
ATOM 2470 O O . LEU B 1 134 ? 206.967 -16.867 82.501 1.00 52.76 143 LEU B O 1
ATOM 2475 N N . VAL B 1 135 ? 206.901 -15.027 81.204 1.00 40.34 144 VAL B N 1
ATOM 2476 C CA . VAL B 1 135 ? 206.341 -14.210 82.274 1.00 45.25 144 VAL B CA 1
ATOM 2477 C C . VAL B 1 135 ? 204.946 -14.696 82.652 1.00 50.11 144 VAL B C 1
ATOM 2478 O O . VAL B 1 135 ? 204.547 -14.610 83.820 1.00 51.60 144 VAL B O 1
ATOM 2482 N N . ILE B 1 136 ? 204.189 -15.223 81.687 1.00 50.65 145 ILE B N 1
ATOM 2483 C CA . ILE B 1 136 ? 202.857 -15.746 81.986 1.00 54.05 145 ILE B CA 1
ATOM 2484 C C . ILE B 1 136 ? 202.958 -16.944 82.923 1.00 51.14 145 ILE B C 1
ATOM 2485 O O . ILE B 1 136 ? 202.244 -17.032 83.930 1.00 50.42 145 ILE B O 1
ATOM 2490 N N . ARG B 1 137 ? 203.856 -17.881 82.611 1.00 43.48 146 ARG B N 1
ATOM 2491 C CA . ARG B 1 137 ? 204.013 -19.061 83.453 1.00 46.84 146 ARG B CA 1
ATOM 2492 C C . ARG B 1 137 ? 204.655 -18.717 84.791 1.00 49.02 146 ARG B C 1
ATOM 2493 O O . ARG B 1 137 ? 204.402 -19.399 85.791 1.00 57.29 146 ARG B O 1
ATOM 2501 N N . ILE B 1 138 ? 205.482 -17.670 84.834 1.00 49.77 147 ILE B N 1
ATOM 2502 C CA . ILE B 1 138 ? 205.978 -17.173 86.113 1.00 50.75 147 ILE B CA 1
ATOM 2503 C C . ILE B 1 138 ? 204.830 -16.602 86.935 1.00 59.06 147 ILE B C 1
ATOM 2504 O O . ILE B 1 138 ? 204.747 -16.818 88.151 1.00 57.51 147 ILE B O 1
ATOM 2509 N N . LEU B 1 139 ? 203.919 -15.879 86.282 1.00 47.49 148 LEU B N 1
ATOM 2510 C CA . LEU B 1 139 ? 202.822 -15.226 86.988 1.00 44.00 148 LEU B CA 1
ATOM 2511 C C . LEU B 1 139 ? 201.709 -16.207 87.340 1.00 52.85 148 LEU B C 1
ATOM 2512 O O . LEU B 1 139 ? 201.106 -16.100 88.413 1.00 52.43 148 LEU B O 1
ATOM 2517 N N . ASP B 1 140 ? 201.421 -17.161 86.453 1.00 51.14 149 ASP B N 1
ATOM 2518 C CA . ASP B 1 140 ? 200.350 -18.129 86.667 1.00 51.66 149 ASP B CA 1
ATOM 2519 C C . ASP B 1 140 ? 200.663 -19.013 87.868 1.00 52.71 149 ASP B C 1
ATOM 2520 O O . ASP B 1 140 ? 201.620 -19.798 87.830 1.00 61.36 149 ASP B O 1
ATOM 2525 N N . PRO B 1 141 ? 199.882 -18.921 88.949 1.00 49.22 150 PRO B N 1
ATOM 2526 C CA . PRO B 1 141 ? 200.147 -19.767 90.123 1.00 54.59 150 PRO B CA 1
ATOM 2527 C C . PRO B 1 141 ? 199.819 -21.232 89.903 1.00 55.11 150 PRO B C 1
ATOM 2528 O O . PRO B 1 141 ? 200.260 -22.071 90.699 1.00 52.81 150 PRO B O 1
ATOM 2532 N N . PHE B 1 142 ? 199.061 -21.567 88.860 1.00 57.03 151 PHE B N 1
ATOM 2533 C CA . PHE B 1 142 ? 198.768 -22.955 88.533 1.00 54.61 151 PHE B CA 1
ATOM 2534 C C . PHE B 1 142 ? 199.749 -23.547 87.532 1.00 56.05 151 PHE B C 1
ATOM 2535 O O . PHE B 1 142 ? 199.732 -24.764 87.317 1.00 55.77 151 PHE B O 1
ATOM 2543 N N . ALA B 1 143 ? 200.595 -22.725 86.916 1.00 61.85 152 ALA B N 1
ATOM 2544 C CA . ALA B 1 143 ? 201.637 -23.244 86.042 1.00 56.17 152 ALA B CA 1
ATOM 2545 C C . ALA B 1 143 ? 202.677 -23.988 86.868 1.00 56.91 152 ALA B C 1
ATOM 2546 O O . ALA B 1 143 ? 203.117 -23.503 87.916 1.00 55.68 152 ALA B O 1
ATOM 2548 N N . SER B 1 144 ? 203.066 -25.169 86.400 1.00 50.23 153 SER B N 1
ATOM 2549 C CA . SER B 1 144 ? 204.013 -25.989 87.135 1.00 51.07 153 SER B CA 1
ATOM 2550 C C . SER B 1 144 ? 205.424 -25.416 87.022 1.00 56.72 153 SER B C 1
ATOM 2551 O O . SER B 1 144 ? 205.709 -24.529 86.211 1.00 46.56 153 SER B O 1
ATOM 2554 N N . VAL B 1 145 ? 206.318 -25.938 87.863 1.00 51.29 154 VAL B N 1
ATOM 2555 C CA . VAL B 1 145 ? 207.729 -25.584 87.756 1.00 45.89 154 VAL B CA 1
ATOM 2556 C C . VAL B 1 145 ? 208.310 -26.129 86.457 1.00 56.06 154 VAL B C 1
ATOM 2557 O O . VAL B 1 145 ? 209.151 -25.486 85.818 1.00 60.47 154 VAL B O 1
ATOM 2561 N N . ASP B 1 146 ? 207.850 -27.310 86.033 1.00 50.20 155 ASP B N 1
ATOM 2562 C CA . ASP B 1 146 ? 208.318 -27.895 84.780 1.00 49.02 155 ASP B CA 1
ATOM 2563 C C . ASP B 1 146 ? 208.055 -26.963 83.603 1.00 50.40 155 ASP B C 1
ATOM 2564 O O . ASP B 1 146 ? 208.947 -26.710 82.785 1.00 57.10 155 ASP B O 1
ATOM 2569 N N . SER B 1 147 ? 206.830 -26.440 83.504 1.00 49.60 156 SER B N 1
ATOM 2570 C CA . SER B 1 147 ? 206.484 -25.571 82.384 1.00 56.58 156 SER B CA 1
ATOM 2571 C C . SER B 1 147 ? 207.288 -24.278 82.403 1.00 50.21 156 SER B C 1
ATOM 2572 O O . SER B 1 147 ? 207.490 -23.658 81.353 1.00 55.64 156 SER B O 1
ATOM 2575 N N . ILE B 1 148 ? 207.755 -23.857 83.579 1.00 43.61 157 ILE B N 1
ATOM 2576 C CA . ILE B 1 148 ? 208.560 -22.643 83.665 1.00 51.12 157 ILE B CA 1
ATOM 2577 C C . ILE B 1 148 ? 209.966 -22.899 83.136 1.00 50.08 157 ILE B C 1
ATOM 2578 O O . ILE B 1 148 ? 210.475 -22.153 82.291 1.00 46.74 157 ILE B O 1
ATOM 2583 N N . LYS B 1 149 ? 210.615 -23.960 83.624 1.00 47.30 158 LYS B N 1
ATOM 2584 C CA . LYS B 1 149 ? 211.973 -24.260 83.182 1.00 47.29 158 LYS B CA 1
ATOM 2585 C C . LYS B 1 149 ? 212.007 -24.697 81.724 1.00 52.03 158 LYS B C 1
ATOM 2586 O O . LYS B 1 149 ? 213.009 -24.470 81.035 1.00 58.55 158 LYS B O 1
ATOM 2592 N N . ALA B 1 150 ? 210.934 -25.324 81.237 1.00 48.58 159 ALA B N 1
ATOM 2593 C CA . ALA B 1 150 ? 210.866 -25.668 79.821 1.00 46.24 159 ALA B CA 1
ATOM 2594 C C . ALA B 1 150 ? 210.768 -24.415 78.961 1.00 56.88 159 ALA B C 1
ATOM 2595 O O . ALA B 1 150 ? 211.351 -24.354 77.872 1.00 56.47 159 ALA B O 1
ATOM 2597 N N . GLN B 1 151 ? 210.037 -23.404 79.436 1.00 45.67 160 GLN B N 1
ATOM 2598 C CA . GLN B 1 151 ? 209.949 -22.141 78.716 1.00 53.27 160 GLN B CA 1
ATOM 2599 C C . GLN B 1 151 ? 211.224 -21.318 78.855 1.00 52.12 160 GLN B C 1
ATOM 2600 O O . GLN B 1 151 ? 211.551 -20.536 77.956 1.00 36.92 160 GLN B O 1
ATOM 2606 N N . VAL B 1 152 ? 211.951 -21.476 79.964 1.00 40.55 161 VAL B N 1
ATOM 2607 C CA . VAL B 1 152 ? 213.261 -20.840 80.086 1.00 48.91 161 VAL B CA 1
ATOM 2608 C C . VAL B 1 152 ? 214.214 -21.405 79.041 1.00 51.70 161 VAL B C 1
ATOM 2609 O O . VAL B 1 152 ? 214.936 -20.663 78.363 1.00 50.18 161 VAL B O 1
ATOM 2613 N N . ASN B 1 153 ? 214.222 -22.732 78.889 1.00 42.18 162 ASN B N 1
ATOM 2614 C CA . ASN B 1 153 ? 215.050 -23.357 77.863 1.00 47.77 162 ASN B CA 1
ATOM 2615 C C . ASN B 1 153 ? 214.608 -22.950 76.465 1.00 49.75 162 ASN B C 1
ATOM 2616 O O . ASN B 1 153 ? 215.438 -22.861 75.553 1.00 47.05 162 ASN B O 1
ATOM 2621 N N . ASP B 1 154 ? 213.311 -22.698 76.275 1.00 44.26 163 ASP B N 1
ATOM 2622 C CA . ASP B 1 154 ? 212.834 -22.234 74.977 1.00 45.31 163 ASP B CA 1
ATOM 2623 C C . ASP B 1 154 ? 213.304 -20.813 74.693 1.00 54.69 163 ASP B C 1
ATOM 2624 O O . ASP B 1 154 ? 213.637 -20.480 73.550 1.00 59.44 163 ASP B O 1
ATOM 2629 N N . VAL B 1 155 ? 213.338 -19.962 75.722 1.00 47.16 164 VAL B N 1
ATOM 2630 C CA . VAL B 1 155 ? 213.802 -18.590 75.538 1.00 45.52 164 VAL B CA 1
ATOM 2631 C C . VAL B 1 155 ? 215.285 -18.572 75.187 1.00 51.54 164 VAL B C 1
ATOM 2632 O O . VAL B 1 155 ? 215.719 -17.820 74.306 1.00 48.79 164 VAL B O 1
ATOM 2636 N N . LYS B 1 156 ? 216.083 -19.404 75.863 1.00 44.53 165 LYS B N 1
ATOM 2637 C CA . LYS B 1 156 ? 217.503 -19.496 75.537 1.00 49.88 165 LYS B CA 1
ATOM 2638 C C . LYS B 1 156 ? 217.709 -19.954 74.099 1.00 53.34 165 LYS B C 1
ATOM 2639 O O . LYS B 1 156 ? 218.619 -19.477 73.411 1.00 58.79 165 LYS B O 1
ATOM 2645 N N . ALA B 1 157 ? 216.871 -20.881 73.628 1.00 51.59 166 ALA B N 1
ATOM 2646 C CA . ALA B 1 157 ? 217.011 -21.380 72.264 1.00 56.55 166 ALA B CA 1
ATOM 2647 C C . ALA B 1 157 ? 216.647 -20.322 71.235 1.00 54.35 166 ALA B C 1
ATOM 2648 O O . ALA B 1 157 ? 217.215 -20.308 70.135 1.00 64.58 166 ALA B O 1
ATOM 2650 N N . LEU B 1 158 ? 215.713 -19.434 71.578 1.00 49.68 167 LEU B N 1
ATOM 2651 C CA . LEU B 1 158 ? 215.284 -18.399 70.649 1.00 54.93 167 LEU B CA 1
ATOM 2652 C C . LEU B 1 158 ? 216.281 -17.251 70.589 1.00 58.42 167 LEU B C 1
ATOM 2653 O O . LEU B 1 158 ? 216.385 -16.577 69.563 1.00 55.37 167 LEU B O 1
ATOM 2658 N N . GLU B 1 159 ? 217.004 -16.998 71.680 1.00 52.29 168 GLU B N 1
ATOM 2659 C CA . GLU B 1 159 ? 218.104 -16.040 71.640 1.00 58.39 16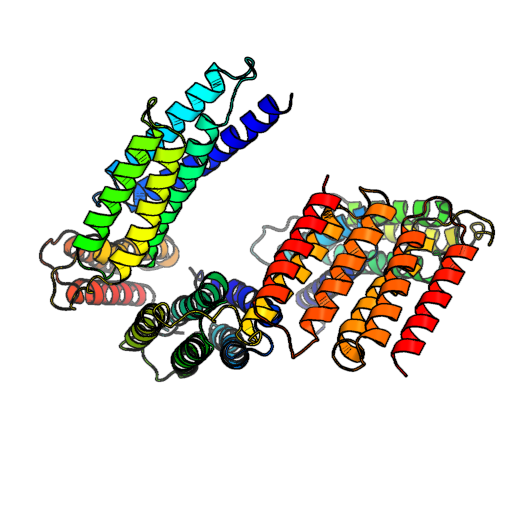8 GLU B CA 1
ATOM 2660 C C . GLU B 1 159 ? 219.164 -16.483 70.644 1.00 59.68 168 GLU B C 1
ATOM 2661 O O . GLU B 1 159 ? 219.695 -15.663 69.889 1.00 55.69 168 GLU B O 1
ATOM 2667 N N . GLN B 1 160 ? 219.483 -17.780 70.627 1.00 58.78 169 GLN B N 1
ATOM 2668 C CA . GLN B 1 160 ? 220.406 -18.306 69.629 1.00 55.80 169 GLN B CA 1
ATOM 2669 C C . GLN B 1 160 ? 219.807 -18.257 68.230 1.00 58.16 169 GLN B C 1
ATOM 2670 O O . GLN B 1 160 ? 220.538 -18.082 67.248 1.00 66.57 169 GLN B O 1
ATOM 2676 N N . LYS B 1 161 ? 218.486 -18.403 68.123 1.00 64.69 170 LYS B N 1
ATOM 2677 C CA . LYS B 1 161 ? 217.843 -18.516 66.819 1.00 56.90 170 LYS B CA 1
ATOM 2678 C C . LYS B 1 161 ? 217.719 -17.161 66.130 1.00 53.83 170 LYS B C 1
ATOM 2679 O O . LYS B 1 161 ? 218.042 -17.031 64.945 1.00 60.44 170 LYS B O 1
ATOM 2685 N N . VAL B 1 162 ? 217.261 -16.138 66.857 1.00 55.58 171 VAL B N 1
ATOM 2686 C CA . VAL B 1 162 ? 217.000 -14.846 66.231 1.00 60.06 171 VAL B CA 1
ATOM 2687 C C . VAL B 1 162 ? 218.283 -14.122 65.843 1.00 53.19 171 VAL B C 1
ATOM 2688 O O . VAL B 1 162 ? 218.233 -13.164 65.064 1.00 51.97 171 VAL B O 1
ATOM 2692 N N . LEU B 1 163 ? 219.436 -14.548 66.367 1.00 52.31 172 LEU B N 1
ATOM 2693 C CA . LEU B 1 163 ? 220.702 -13.974 65.924 1.00 55.04 172 LEU B CA 1
ATOM 2694 C C . LEU B 1 163 ? 220.986 -14.285 64.461 1.00 59.41 172 LEU B C 1
ATOM 2695 O O . LEU B 1 163 ? 221.742 -13.551 63.817 1.00 52.82 172 LEU B O 1
ATOM 2700 N N . THR B 1 164 ? 220.396 -15.352 63.927 1.00 58.77 173 THR B N 1
ATOM 2701 C CA . THR B 1 164 ? 220.565 -15.738 62.534 1.00 66.93 173 THR B CA 1
ATOM 2702 C C . THR B 1 164 ? 219.587 -15.035 61.601 1.00 65.87 173 THR B C 1
ATOM 2703 O O . THR B 1 164 ? 219.635 -15.266 60.389 1.00 72.59 173 THR B O 1
ATOM 2707 N N . TYR B 1 165 ? 218.706 -14.191 62.133 1.00 67.27 174 TYR B N 1
ATOM 2708 C CA . TYR B 1 165 ? 217.721 -13.510 61.312 1.00 66.10 174 TYR B CA 1
ATOM 2709 C C . TYR B 1 165 ? 218.399 -12.449 60.445 1.00 68.44 174 TYR B C 1
ATOM 2710 O O . TYR B 1 165 ? 219.516 -12.017 60.739 1.00 70.48 174 TYR B O 1
ATOM 2719 N N . PRO B 1 166 ? 217.748 -12.025 59.359 1.00 72.32 175 PRO B N 1
ATOM 2720 C CA . PRO B 1 166 ? 218.376 -11.039 58.469 1.00 69.81 175 PRO B CA 1
ATOM 2721 C C . PRO B 1 166 ? 218.603 -9.704 59.165 1.00 70.23 175 PRO B C 1
ATOM 2722 O O . PRO B 1 166 ? 217.756 -9.220 59.919 1.00 65.41 175 PRO B O 1
ATOM 2726 N N . ASP B 1 167 ? 219.764 -9.112 58.900 1.00 75.78 176 ASP B N 1
ATOM 2727 C CA . ASP B 1 167 ? 220.086 -7.793 59.422 1.00 74.63 176 ASP B CA 1
ATOM 2728 C C . ASP B 1 167 ? 219.380 -6.714 58.609 1.00 66.69 176 ASP B C 1
ATOM 2729 O O . ASP B 1 167 ? 219.064 -6.900 57.430 1.00 68.50 176 ASP B O 1
ATOM 2734 N N . LEU B 1 168 ? 219.135 -5.576 59.252 1.00 72.38 177 LEU B N 1
ATOM 2735 C CA . LEU B 1 168 ? 218.516 -4.453 58.564 1.00 69.53 177 LEU B CA 1
ATOM 2736 C C . LEU B 1 168 ? 219.506 -3.807 57.603 1.00 75.25 177 LEU B C 1
ATOM 2737 O O . LEU B 1 168 ? 220.682 -3.623 57.928 1.00 76.46 177 LEU B O 1
ATOM 2742 N N . LYS B 1 169 ? 219.024 -3.467 56.413 1.00 79.48 178 LYS B N 1
ATOM 2743 C CA . LYS B 1 169 ? 219.857 -2.735 55.476 1.00 76.31 178 LYS B CA 1
ATOM 2744 C C . LYS B 1 169 ? 219.883 -1.253 55.847 1.00 65.86 178 LYS B C 1
ATOM 2745 O O . LYS B 1 169 ? 218.927 -0.737 56.433 1.00 56.73 178 LYS B O 1
ATOM 2751 N N . PRO B 1 170 ? 220.977 -0.552 55.534 1.00 67.68 179 PRO B N 1
ATOM 2752 C CA . PRO B 1 170 ? 221.030 0.887 55.842 1.00 61.95 179 PRO B CA 1
ATOM 2753 C C . PRO B 1 170 ? 219.908 1.684 55.202 1.00 62.39 179 PRO B C 1
ATOM 2754 O O . PRO B 1 170 ? 219.462 2.683 55.781 1.00 69.21 179 PRO B O 1
ATOM 2758 N N . THR B 1 171 ? 219.430 1.272 54.030 1.00 60.23 180 THR B N 1
ATOM 2759 C CA . THR B 1 171 ? 218.331 1.958 53.366 1.00 66.24 180 THR B CA 1
ATOM 2760 C C . THR B 1 171 ? 216.960 1.489 53.837 1.00 71.88 180 THR B C 1
ATOM 2761 O O . THR B 1 171 ? 215.953 2.097 53.457 1.00 77.37 180 THR B O 1
ATOM 2765 N N . ASP B 1 172 ? 216.894 0.435 54.647 1.00 55.57 181 ASP B N 1
ATOM 2766 C CA . ASP B 1 172 ? 215.616 -0.037 55.162 1.00 68.97 181 ASP B CA 1
ATOM 2767 C C . ASP B 1 172 ? 215.007 0.984 56.115 1.00 70.12 181 ASP B C 1
ATOM 2768 O O . ASP B 1 172 ? 215.711 1.775 56.748 1.00 74.89 181 ASP B O 1
ATOM 2773 N N . ARG B 1 173 ? 213.680 0.953 56.217 1.00 61.05 182 ARG B N 1
ATOM 2774 C CA . ARG B 1 173 ? 212.981 1.849 57.127 1.00 62.84 182 ARG B CA 1
ATOM 2775 C C . ARG B 1 173 ? 213.357 1.539 58.571 1.00 65.29 182 ARG B C 1
ATOM 2776 O O . ARG B 1 173 ? 213.514 0.377 58.955 1.00 73.25 182 ARG B O 1
ATOM 2784 N N . ALA B 1 174 ? 213.512 2.591 59.370 1.00 72.41 183 ALA B N 1
ATOM 2785 C CA . ALA B 1 174 ? 213.817 2.415 60.782 1.00 67.26 183 ALA B CA 1
ATOM 2786 C C . ALA B 1 174 ? 212.633 1.789 61.507 1.00 63.27 183 ALA B C 1
ATOM 2787 O O . ALA B 1 174 ? 211.474 2.121 61.241 1.00 58.67 183 ALA B O 1
ATOM 2789 N N . THR B 1 175 ? 212.929 0.872 62.421 1.00 49.01 184 THR B N 1
ATOM 2790 C CA . THR B 1 175 ? 211.911 0.201 63.209 1.00 58.53 184 THR B CA 1
ATOM 2791 C C . THR B 1 175 ? 211.785 0.884 64.570 1.00 55.06 184 THR B C 1
ATOM 2792 O O . THR B 1 175 ? 212.394 1.927 64.827 1.00 56.31 184 THR B O 1
ATOM 2796 N N . ILE B 1 176 ? 210.982 0.290 65.456 1.00 62.00 185 ILE B N 1
ATOM 2797 C CA . ILE B 1 176 ? 210.795 0.850 66.792 1.00 56.71 185 ILE B CA 1
ATOM 2798 C C . ILE B 1 176 ? 212.081 0.753 67.603 1.00 55.12 185 ILE B C 1
ATOM 2799 O O . ILE B 1 176 ? 212.321 1.565 68.506 1.00 65.71 185 ILE B O 1
ATOM 2804 N N . TYR B 1 177 ? 212.933 -0.220 67.288 1.00 59.41 186 TYR B N 1
ATOM 2805 C CA . TYR B 1 177 ? 214.182 -0.410 68.013 1.00 66.94 186 TYR B CA 1
ATOM 2806 C C . TYR B 1 177 ? 215.322 0.426 67.455 1.00 61.37 186 TYR B C 1
ATOM 2807 O O . TYR B 1 177 ? 216.245 0.776 68.201 1.00 55.90 186 TYR B O 1
ATOM 2816 N N . THR B 1 178 ? 215.287 0.752 66.162 1.00 60.42 187 THR B N 1
ATOM 2817 C CA . THR B 1 178 ? 216.255 1.700 65.621 1.00 62.73 187 THR B CA 1
ATOM 2818 C C . THR B 1 178 ? 216.047 3.080 66.231 1.00 61.89 187 THR B C 1
ATOM 2819 O O . THR B 1 178 ? 217.007 3.747 66.633 1.00 59.09 187 THR B O 1
ATOM 2823 N N . LYS B 1 179 ? 214.789 3.516 66.321 1.00 62.36 188 LYS B N 1
ATOM 2824 C CA . LYS B 1 179 ? 214.462 4.776 66.977 1.00 61.26 188 LYS B CA 1
ATOM 2825 C C . LYS B 1 179 ? 214.646 4.716 68.487 1.00 66.36 188 LYS B C 1
ATOM 2826 O O . LYS B 1 179 ? 214.667 5.771 69.131 1.00 73.28 188 LYS B O 1
ATOM 2832 N N . SER B 1 180 ? 214.773 3.519 69.064 1.00 70.06 189 SER B N 1
ATOM 2833 C CA . SER B 1 180 ? 214.972 3.410 70.506 1.00 63.28 189 SER B CA 1
ATOM 2834 C C . SER B 1 180 ? 216.341 3.939 70.914 1.00 58.83 189 SER B C 1
ATOM 2835 O O . SER B 1 180 ? 216.481 4.565 71.972 1.00 60.04 189 SER B O 1
ATOM 2838 N N . LYS B 1 181 ? 217.363 3.695 70.091 1.00 64.73 190 LYS B N 1
ATOM 2839 C CA . LYS B 1 181 ? 218.684 4.247 70.371 1.00 62.85 190 LYS B CA 1
ATOM 2840 C C . LYS B 1 181 ? 218.681 5.767 70.282 1.00 61.58 190 LYS B C 1
ATOM 2841 O O . LYS B 1 181 ? 219.441 6.434 70.994 1.00 63.61 190 LYS B O 1
ATOM 2847 N N . LEU B 1 182 ? 217.833 6.330 69.420 1.00 57.21 191 LEU B N 1
ATOM 2848 C CA . LEU B 1 182 ? 217.721 7.779 69.314 1.00 59.35 191 LEU B CA 1
ATOM 2849 C C . LEU B 1 182 ? 216.924 8.372 70.469 1.00 59.73 191 LEU B C 1
ATOM 2850 O O . LEU B 1 182 ? 217.207 9.497 70.899 1.00 61.56 191 LEU B O 1
ATOM 2855 N N . ASP B 1 183 ? 215.936 7.637 70.985 1.00 54.48 192 ASP B N 1
ATOM 2856 C CA . ASP B 1 183 ? 215.166 8.127 72.125 1.00 56.45 192 ASP B CA 1
ATOM 2857 C C . ASP B 1 183 ? 216.036 8.239 73.370 1.00 56.02 192 ASP B C 1
ATOM 2858 O O . ASP B 1 183 ? 215.900 9.192 74.146 1.00 57.96 192 ASP B O 1
ATOM 2863 N N . LYS B 1 184 ? 216.935 7.274 73.579 1.00 56.30 193 LYS B N 1
ATOM 2864 C CA . LYS B 1 184 ? 217.829 7.336 74.730 1.00 58.09 193 LYS B CA 1
ATOM 2865 C C . LYS B 1 184 ? 218.817 8.487 74.599 1.00 55.61 193 LYS B C 1
ATOM 2866 O O . LYS B 1 184 ? 219.103 9.181 75.581 1.00 51.13 193 LYS B O 1
ATOM 2872 N N . GLU B 1 185 ? 219.351 8.702 73.392 1.00 56.49 194 GLU B N 1
ATOM 2873 C CA . GLU B 1 185 ? 220.280 9.807 73.179 1.00 62.29 194 GLU B CA 1
ATOM 2874 C C . GLU B 1 185 ? 219.618 11.152 73.436 1.00 57.79 194 GLU B C 1
ATOM 2875 O O . GLU B 1 185 ? 220.272 12.085 73.916 1.00 57.72 194 GLU B O 1
ATOM 2881 N N . ILE B 1 186 ? 218.326 11.273 73.124 1.00 51.98 195 ILE B N 1
ATOM 2882 C CA . ILE B 1 186 ? 217.612 12.517 73.392 1.00 49.51 1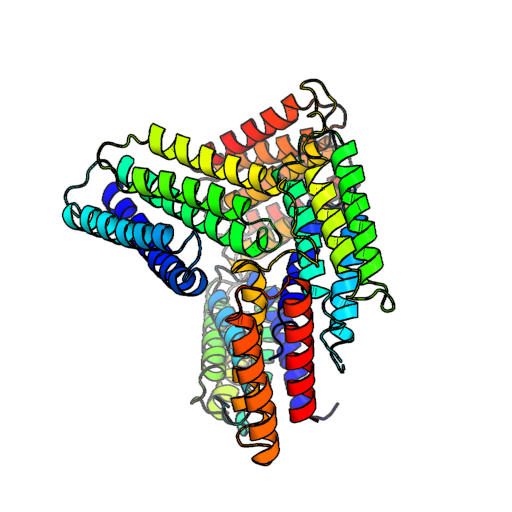95 ILE B CA 1
ATOM 2883 C C . ILE B 1 186 ? 217.539 12.769 74.893 1.00 54.84 195 ILE B C 1
ATOM 2884 O O . ILE B 1 186 ? 217.855 13.863 75.373 1.00 54.53 195 ILE B O 1
ATOM 2889 N N . TRP B 1 187 ? 217.141 11.750 75.659 1.00 48.32 196 TRP B N 1
ATOM 2890 C CA . TRP B 1 187 ? 217.045 11.913 77.106 1.00 56.70 196 TRP B CA 1
ATOM 2891 C C . TRP B 1 187 ? 218.417 12.069 77.750 1.00 56.73 196 TRP B C 1
ATOM 2892 O O . TRP B 1 187 ? 218.550 12.783 78.751 1.00 50.62 196 TRP B O 1
ATOM 2903 N N . ASN B 1 188 ? 219.442 11.413 77.201 1.00 46.43 197 ASN B N 1
ATOM 2904 C CA . ASN B 1 188 ? 220.795 11.607 77.713 1.00 53.24 197 ASN B CA 1
ATOM 2905 C C . ASN B 1 188 ? 221.273 13.032 77.470 1.00 57.93 197 ASN B C 1
ATOM 2906 O O . ASN B 1 188 ? 221.914 13.635 78.339 1.00 53.48 197 ASN B O 1
ATOM 2911 N N . THR B 1 189 ? 220.967 13.587 76.295 1.00 53.19 198 THR B N 1
ATOM 2912 C CA . THR B 1 189 ? 221.357 14.961 76.002 1.00 52.15 198 THR B CA 1
ATOM 2913 C C . THR B 1 189 ? 220.627 15.945 76.906 1.00 48.43 198 THR B C 1
ATOM 2914 O O . THR B 1 189 ? 221.219 16.926 77.371 1.00 52.42 198 THR B O 1
ATOM 2918 N N . ARG B 1 190 ? 219.343 15.695 77.177 1.00 50.63 199 ARG B N 1
ATOM 2919 C CA . ARG B 1 190 ? 218.588 16.576 78.061 1.00 49.94 199 ARG B CA 1
ATOM 2920 C C . ARG B 1 190 ? 219.120 16.515 79.488 1.00 54.02 199 ARG B C 1
ATOM 2921 O O . ARG B 1 190 ? 219.165 17.537 80.184 1.00 49.60 199 ARG B O 1
ATOM 2929 N N . PHE B 1 191 ? 219.530 15.328 79.939 1.00 51.63 200 PHE B N 1
ATOM 2930 C CA . PHE B 1 191 ? 220.070 15.190 81.288 1.00 51.51 200 PHE B CA 1
ATOM 2931 C C . PHE B 1 191 ? 221.404 15.916 81.422 1.00 53.56 200 PHE B C 1
ATOM 2932 O O . PHE B 1 191 ? 221.610 16.688 82.366 1.00 52.32 200 PHE B O 1
ATOM 2940 N N . THR B 1 192 ? 222.323 15.678 80.482 1.00 48.96 201 THR B N 1
ATOM 2941 C CA . THR B 1 192 ? 223.632 16.322 80.538 1.00 52.83 201 THR B CA 1
ATOM 2942 C C . THR B 1 192 ? 223.531 17.829 80.340 1.00 56.78 201 THR B C 1
ATOM 2943 O O . THR B 1 192 ? 224.308 18.585 80.935 1.00 51.43 201 THR B O 1
ATOM 2947 N N . ARG B 1 193 ? 222.585 18.283 79.514 1.00 48.45 202 ARG B N 1
ATOM 2948 C CA . ARG B 1 193 ? 222.434 19.714 79.275 1.00 54.05 202 ARG B CA 1
ATOM 2949 C C . ARG B 1 193 ? 221.988 20.441 80.536 1.00 56.91 202 ARG B C 1
ATOM 2950 O O . ARG B 1 193 ? 222.438 21.560 80.810 1.00 51.59 202 ARG B O 1
ATOM 2958 N N . ASP B 1 194 ? 221.108 19.821 81.322 1.00 51.12 203 ASP B N 1
ATOM 2959 C CA . ASP B 1 194 ? 220.604 20.462 82.529 1.00 57.24 203 ASP B CA 1
ATOM 2960 C C . ASP B 1 194 ? 221.614 20.453 83.668 1.00 58.14 203 ASP B C 1
ATOM 2961 O O . ASP B 1 194 ? 221.486 21.258 84.596 1.00 64.87 203 ASP B O 1
ATOM 2966 N N . LYS B 1 195 ? 222.610 19.570 83.619 1.00 56.12 204 LYS B N 1
ATOM 2967 C CA . LYS B 1 195 ? 223.622 19.493 84.665 1.00 56.37 204 LYS B CA 1
ATOM 2968 C C . LYS B 1 195 ? 224.923 20.194 84.297 1.00 59.19 204 LYS B C 1
ATOM 2969 O O . LYS B 1 195 ? 225.602 20.720 85.185 1.00 57.68 204 LYS B O 1
ATOM 2975 N N . LYS B 1 196 ? 225.260 20.195 83.027 1.00 51.94 205 LYS B N 1
ATOM 2976 C CA . LYS B 1 196 ? 226.498 20.792 82.604 1.00 59.80 205 LYS B CA 1
ATOM 2977 C C . LYS B 1 196 ? 226.431 21.982 81.685 1.00 55.09 205 LYS B C 1
ATOM 2978 O O . LYS B 1 196 ? 227.429 22.582 81.434 1.00 59.76 205 LYS B O 1
ATOM 2984 N N . VAL B 1 197 ? 225.267 22.318 81.174 1.00 59.14 206 VAL B N 1
ATOM 2985 C CA . VAL B 1 197 ? 225.156 23.416 80.240 1.00 55.82 206 VAL B CA 1
ATOM 2986 C C . VAL B 1 197 ? 224.273 24.509 80.733 1.00 53.65 206 VAL B C 1
ATOM 2987 O O . VAL B 1 197 ? 224.602 25.645 80.616 1.00 61.22 206 VAL B O 1
ATOM 2991 N N . LEU B 1 198 ? 223.149 24.148 81.292 1.00 60.65 207 LEU B N 1
ATOM 2992 C CA . LEU B 1 198 ? 222.241 25.119 81.804 1.00 54.92 207 LEU B CA 1
ATOM 2993 C C . LEU B 1 198 ? 222.898 25.782 82.967 1.00 74.19 207 LEU B C 1
ATOM 2994 O O . LEU B 1 198 ? 223.345 25.120 83.852 1.00 73.93 207 LEU B O 1
ATOM 2999 N N . ASN B 1 199 ? 222.961 27.095 82.972 1.00 64.26 208 ASN B N 1
ATOM 3000 C CA . ASN B 1 199 ? 223.556 27.811 84.082 1.00 64.55 208 ASN B CA 1
ATOM 3001 C C . ASN B 1 199 ? 225.049 27.752 84.135 1.00 64.32 208 ASN B C 1
ATOM 3002 O O . ASN B 1 199 ? 225.646 28.275 85.024 1.00 59.89 208 ASN B O 1
ATOM 3007 N N . VAL B 1 200 ? 225.645 27.103 83.167 1.00 64.19 209 VAL B N 1
ATOM 3008 C CA . VAL B 1 200 ? 227.065 27.005 83.115 1.00 59.36 209 VAL B CA 1
ATOM 3009 C C . VAL B 1 200 ? 227.519 27.815 81.952 1.00 59.15 209 VAL B C 1
ATOM 3010 O O . VAL B 1 200 ? 228.278 28.718 82.114 1.00 64.93 209 VAL B O 1
ATOM 3014 N N . LYS B 1 201 ? 227.036 27.490 80.774 1.00 61.83 210 LYS B N 1
ATOM 3015 C CA . LYS B 1 201 ? 227.400 28.223 79.590 1.00 56.28 210 LYS B CA 1
ATOM 3016 C C . LYS B 1 201 ? 226.368 29.276 79.331 1.00 58.83 210 LYS B C 1
ATOM 3017 O O . LYS B 1 201 ? 225.354 29.309 79.969 1.00 66.89 210 LYS B O 1
ATOM 3023 N N . GLU B 1 202 ? 226.639 30.143 78.380 1.00 63.96 211 GLU B N 1
ATOM 3024 C CA . GLU B 1 202 ? 225.705 31.194 78.016 1.00 69.58 211 GLU B CA 1
ATOM 3025 C C . GLU B 1 202 ? 224.483 30.592 77.324 1.00 65.54 211 GLU B C 1
ATOM 3026 O O . GLU B 1 202 ? 224.472 29.426 76.919 1.00 71.61 211 GLU B O 1
ATOM 3032 N N . PHE B 1 203 ? 223.434 31.408 77.190 1.00 66.11 212 PHE B N 1
ATOM 3033 C CA . PHE B 1 203 ? 222.189 30.897 76.625 1.00 67.99 212 PHE B CA 1
ATOM 3034 C C . PHE B 1 203 ? 222.327 30.568 75.144 1.00 64.35 212 PHE B C 1
ATOM 3035 O O . PHE B 1 203 ? 221.667 29.642 74.657 1.00 60.37 212 PHE B O 1
ATOM 3043 N N . LYS B 1 204 ? 223.165 31.310 74.414 1.00 60.21 213 LYS B N 1
ATOM 3044 C CA . LYS B 1 204 ? 223.359 31.029 72.995 1.00 68.38 213 LYS B CA 1
ATOM 3045 C C . LYS B 1 204 ? 223.817 29.592 72.777 1.00 65.10 213 LYS B C 1
ATOM 3046 O O . LYS B 1 204 ? 223.393 28.934 71.819 1.00 58.17 213 LYS B O 1
ATOM 3052 N N . VAL B 1 205 ? 224.674 29.085 73.664 1.00 67.24 214 VAL B N 1
ATOM 3053 C CA . VAL B 1 205 ? 225.084 27.687 73.589 1.00 60.84 214 VAL B CA 1
ATOM 3054 C C . VAL B 1 205 ? 223.930 26.773 73.985 1.00 57.95 214 VAL B C 1
ATOM 3055 O O . VAL B 1 205 ? 223.705 25.726 73.364 1.00 53.74 214 VAL B O 1
ATOM 3059 N N . TYR B 1 206 ? 223.174 27.158 75.017 1.00 59.19 215 TYR B N 1
ATOM 3060 C CA . TYR B 1 206 ? 222.014 26.375 75.431 1.00 47.07 215 TYR B CA 1
ATOM 3061 C C . TYR B 1 206 ? 220.970 26.303 74.323 1.00 60.74 215 TYR B C 1
ATOM 3062 O O . TYR B 1 206 ? 220.406 25.235 74.060 1.00 56.22 215 TYR B O 1
ATOM 3071 N N . ASN B 1 207 ? 220.702 27.432 73.662 1.00 57.40 216 ASN B N 1
ATOM 3072 C CA . ASN B 1 207 ? 219.666 27.466 72.634 1.00 54.88 216 ASN B CA 1
ATOM 3073 C C . ASN B 1 207 ? 220.052 26.621 71.426 1.00 52.89 216 ASN B C 1
ATOM 3074 O O . ASN B 1 207 ? 219.194 25.974 70.815 1.00 58.05 216 ASN B O 1
ATOM 3079 N N . THR B 1 208 ? 221.338 26.612 71.067 1.00 52.09 217 THR B N 1
ATOM 3080 C CA . THR B 1 208 ? 221.782 25.803 69.935 1.00 59.81 217 THR B CA 1
ATOM 3081 C C . THR B 1 208 ? 221.640 24.315 70.232 1.00 58.77 217 THR B C 1
ATOM 3082 O O . THR B 1 208 ? 221.299 23.527 69.342 1.00 56.53 217 THR B O 1
ATOM 3086 N N . LEU B 1 209 ? 221.890 23.912 71.480 1.00 49.48 218 LEU B N 1
ATOM 3087 C CA . LEU B 1 209 ? 221.728 22.507 71.841 1.00 56.35 218 LEU B CA 1
ATOM 3088 C C . LEU B 1 209 ? 220.261 22.099 71.829 1.00 56.87 218 LEU B C 1
ATOM 3089 O O . LEU B 1 209 ? 219.921 20.999 71.377 1.00 44.97 218 LEU B O 1
ATOM 3094 N N . ASN B 1 210 ? 219.377 22.971 72.322 1.00 51.38 219 ASN B N 1
ATOM 3095 C CA . ASN B 1 210 ? 217.950 22.665 72.316 1.00 53.56 219 ASN B CA 1
ATOM 3096 C C . ASN B 1 210 ? 217.436 22.459 70.897 1.00 56.25 219 ASN B C 1
ATOM 3097 O O . ASN B 1 210 ? 216.638 21.548 70.645 1.00 57.02 219 ASN B O 1
ATOM 3102 N N . LYS B 1 211 ? 217.874 23.303 69.958 1.00 58.34 220 LYS B N 1
ATOM 3103 C CA . LYS B 1 211 ? 217.446 23.158 68.570 1.00 55.03 220 LYS B CA 1
ATOM 3104 C C . LYS B 1 211 ? 217.886 21.818 67.997 1.00 46.61 220 LYS B C 1
ATOM 3105 O O . LYS B 1 211 ? 217.172 21.215 67.187 1.00 53.69 220 LYS B O 1
ATOM 3111 N N . ALA B 1 212 ? 219.060 21.335 68.407 1.00 51.48 221 ALA B N 1
ATOM 3112 C CA . ALA B 1 212 ? 219.505 20.018 67.970 1.00 52.14 221 ALA B CA 1
ATOM 3113 C C . ALA B 1 212 ? 218.661 18.910 68.585 1.00 51.83 221 ALA B C 1
ATOM 3114 O O . ALA B 1 212 ? 218.458 17.866 67.954 1.00 47.88 221 ALA B O 1
ATOM 3116 N N . ILE B 1 213 ? 218.163 19.116 69.805 1.00 49.25 222 ILE B N 1
ATOM 3117 C CA . ILE B 1 213 ? 217.306 18.118 70.438 1.00 54.98 222 ILE B CA 1
ATOM 3118 C C . ILE B 1 213 ? 215.957 18.054 69.734 1.00 59.45 222 ILE B C 1
ATOM 3119 O O . ILE B 1 213 ? 215.447 16.969 69.430 1.00 50.02 222 ILE B O 1
ATOM 3124 N N . THR B 1 214 ? 215.358 19.219 69.467 1.00 49.33 223 THR B N 1
ATOM 3125 C CA . THR B 1 214 ? 214.061 19.251 68.799 1.00 50.16 223 THR B CA 1
ATOM 3126 C C . THR B 1 214 ? 214.144 18.645 67.403 1.00 54.23 223 THR B C 1
ATOM 3127 O O . THR B 1 214 ? 213.248 17.902 66.986 1.00 60.24 223 THR B O 1
ATOM 3131 N N . HIS B 1 215 ? 215.218 18.946 66.667 1.00 54.25 224 HIS B N 1
ATOM 3132 C CA . HIS B 1 215 ? 215.408 18.331 65.359 1.00 50.73 224 HIS B CA 1
ATOM 3133 C C . HIS B 1 215 ? 215.585 16.822 65.475 1.00 59.12 224 HIS B C 1
ATOM 3134 O O . HIS B 1 215 ? 215.246 16.083 64.544 1.00 61.10 224 HIS B O 1
ATOM 3141 N N . ALA B 1 216 ? 216.110 16.348 66.607 1.00 60.00 225 ALA B N 1
ATOM 3142 C CA . ALA B 1 216 ? 216.216 14.911 66.832 1.00 63.85 225 ALA B CA 1
ATOM 3143 C C . ALA B 1 216 ? 214.868 14.289 67.172 1.00 57.67 225 ALA B C 1
ATOM 3144 O O . ALA B 1 216 ? 214.608 13.141 66.795 1.00 52.41 225 ALA B O 1
ATOM 3146 N N . VAL B 1 217 ? 214.005 15.022 67.881 1.00 46.85 226 VAL B N 1
ATOM 3147 C CA . VAL B 1 217 ? 212.657 14.528 68.141 1.00 56.08 226 VAL B CA 1
ATOM 3148 C C . VAL B 1 217 ? 211.858 14.455 66.847 1.00 63.29 226 VAL B C 1
ATOM 3149 O O . VAL B 1 217 ? 211.020 13.561 66.673 1.00 63.85 226 VAL B O 1
ATOM 3153 N N . GLY B 1 218 ? 212.105 15.381 65.916 1.00 62.84 227 GLY B N 1
ATOM 3154 C CA . GLY B 1 218 ? 211.431 15.319 64.629 1.00 54.39 227 GLY B CA 1
ATOM 3155 C C . GLY B 1 218 ? 211.809 14.082 63.839 1.00 61.43 227 GLY B C 1
ATOM 3156 O O . GLY B 1 218 ? 210.950 13.405 63.270 1.00 59.91 227 GLY B O 1
ATOM 3157 N N . VAL B 1 219 ? 213.108 13.773 63.791 1.00 51.38 228 VAL B N 1
ATOM 3158 C CA . VAL B 1 219 ? 213.549 12.526 63.173 1.00 62.42 228 VAL B CA 1
ATOM 3159 C C . VAL B 1 219 ? 212.977 11.334 63.930 1.00 65.67 228 VAL B C 1
ATOM 3160 O O . VAL B 1 219 ? 212.641 10.301 63.337 1.00 60.90 228 VAL B O 1
ATOM 3164 N N . GLN B 1 220 ? 212.848 11.465 65.253 1.00 67.85 229 GLN B N 1
ATOM 3165 C CA . GLN B 1 220 ? 212.228 10.416 66.054 1.00 62.79 229 GLN B CA 1
ATOM 3166 C C . GLN B 1 220 ? 210.774 10.201 65.653 1.00 69.92 229 GLN B C 1
ATOM 3167 O O . GLN B 1 220 ? 210.313 9.058 65.547 1.00 75.23 229 GLN B O 1
ATOM 3173 N N . LEU B 1 221 ? 210.038 11.288 65.428 1.00 63.94 230 LEU B N 1
ATOM 3174 C CA . LEU B 1 221 ? 208.621 11.216 65.095 1.00 62.75 230 LEU B CA 1
ATOM 3175 C C . LEU B 1 221 ? 208.363 10.949 63.617 1.00 62.10 230 LEU B C 1
ATOM 3176 O O . LEU B 1 221 ? 207.202 10.769 63.234 1.00 69.94 230 LEU B O 1
ATOM 3181 N N . ASN B 1 222 ? 209.399 10.917 62.786 1.00 58.24 231 ASN B N 1
ATOM 3182 C CA . ASN B 1 222 ? 209.207 10.705 61.355 1.00 63.07 231 ASN B CA 1
ATOM 3183 C C . ASN B 1 222 ? 209.028 9.224 61.074 1.00 75.29 231 ASN B C 1
ATOM 3184 O O . ASN B 1 222 ? 209.946 8.434 61.305 1.00 74.69 231 ASN B O 1
ATOM 3189 N N . PRO B 1 223 ? 207.858 8.793 60.566 1.00 74.49 232 PRO B N 1
ATOM 3190 C CA . PRO B 1 223 ? 207.624 7.363 60.348 1.00 74.35 232 PRO B CA 1
ATOM 3191 C C . PRO B 1 223 ? 208.298 6.792 59.110 1.00 72.01 232 PRO B C 1
ATOM 3192 O O . PRO B 1 223 ? 208.192 5.583 58.879 1.00 77.86 232 PRO B O 1
ATOM 3196 N N . ASN B 1 224 ? 208.990 7.608 58.314 1.00 78.44 233 ASN B N 1
ATOM 3197 C CA . ASN B 1 224 ? 209.552 7.152 57.051 1.00 76.05 233 ASN B CA 1
ATOM 31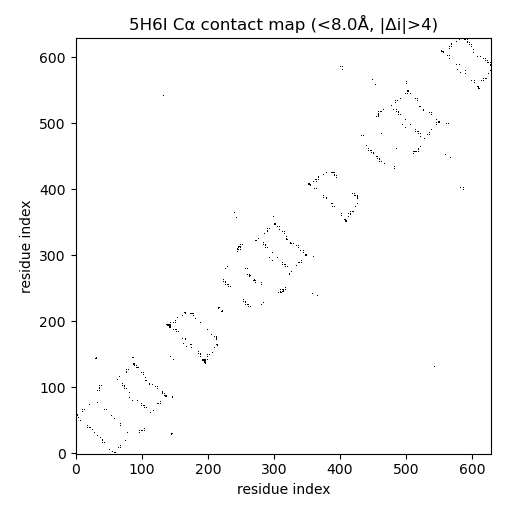98 C C . ASN B 1 224 ? 211.072 7.217 56.987 1.00 68.21 233 ASN B C 1
ATOM 3199 O O . ASN B 1 224 ? 211.643 6.872 55.946 1.00 72.07 233 ASN B O 1
ATOM 3204 N N . VAL B 1 225 ? 211.746 7.643 58.057 1.00 66.35 234 VAL B N 1
ATOM 3205 C CA . VAL B 1 225 ? 213.199 7.738 58.019 1.00 63.66 234 VAL B CA 1
ATOM 3206 C C . VAL B 1 225 ? 213.811 6.342 58.049 1.00 64.18 234 VAL B C 1
ATOM 3207 O O . VAL B 1 225 ? 213.276 5.411 58.667 1.00 72.95 234 VAL B O 1
ATOM 3211 N N . THR B 1 226 ? 214.946 6.195 57.373 1.00 64.13 235 THR B N 1
ATOM 3212 C CA . THR B 1 226 ? 215.613 4.908 57.285 1.00 68.88 235 THR B CA 1
ATOM 3213 C C . THR B 1 226 ? 216.519 4.684 58.493 1.00 66.37 235 THR B C 1
ATOM 3214 O O . THR B 1 226 ? 216.709 5.563 59.339 1.00 65.62 235 THR B O 1
ATOM 3218 N N . VAL B 1 227 ? 217.079 3.474 58.567 1.00 62.74 236 VAL B N 1
ATOM 3219 C CA . VAL B 1 227 ? 218.055 3.165 59.609 1.00 65.02 236 VAL B CA 1
ATOM 3220 C C . VAL B 1 227 ? 219.265 4.082 59.485 1.00 65.73 236 VAL B C 1
ATOM 3221 O O . VAL B 1 227 ? 219.833 4.529 60.489 1.00 63.61 236 VAL B O 1
ATOM 3225 N N . GLN B 1 228 ? 219.665 4.390 58.250 1.00 70.28 237 GLN B N 1
ATOM 3226 C CA . GLN B 1 228 ? 220.807 5.271 58.032 1.00 69.21 237 GLN B CA 1
ATOM 3227 C C . GLN B 1 228 ? 220.526 6.680 58.539 1.00 70.89 237 GLN B C 1
ATOM 3228 O O . GLN B 1 228 ? 221.419 7.343 59.080 1.00 69.82 237 GLN B O 1
ATOM 3234 N N . GLN B 1 229 ? 219.289 7.155 58.375 1.00 58.12 238 GLN B N 1
ATOM 3235 C CA . GLN B 1 229 ? 218.958 8.513 58.795 1.00 65.90 238 GLN B CA 1
ATOM 3236 C C . GLN B 1 229 ? 218.946 8.640 60.313 1.00 68.26 238 GLN B C 1
ATOM 3237 O O . GLN B 1 229 ? 219.391 9.657 60.859 1.00 68.11 238 GLN B O 1
ATOM 3243 N N . VAL B 1 230 ? 218.438 7.623 61.012 1.00 72.15 239 VAL B N 1
ATOM 3244 C CA . VAL B 1 230 ? 218.425 7.665 62.471 1.00 69.24 239 VAL B CA 1
ATOM 3245 C C . VAL B 1 230 ? 219.829 7.452 63.022 1.00 59.85 239 VAL B C 1
ATOM 3246 O O . VAL B 1 230 ? 220.227 8.086 64.006 1.00 56.31 239 VAL B O 1
ATOM 3250 N N . ASP B 1 231 ? 220.604 6.564 62.394 1.00 54.15 240 ASP B N 1
ATOM 3251 C CA . ASP B 1 231 ? 221.983 6.352 62.822 1.00 70.40 240 ASP B CA 1
ATOM 3252 C C . ASP B 1 231 ? 222.824 7.608 62.641 1.00 73.13 240 ASP B C 1
ATOM 3253 O O . ASP B 1 231 ? 223.823 7.794 63.345 1.00 73.33 240 ASP B O 1
ATOM 3258 N N . GLN B 1 232 ? 222.439 8.478 61.707 1.00 68.26 241 GLN B N 1
ATOM 3259 C CA . GLN B 1 232 ? 223.149 9.732 61.489 1.00 73.23 241 GLN B CA 1
ATOM 3260 C C . GLN B 1 232 ? 222.613 10.866 62.350 1.00 63.30 241 GLN B C 1
ATOM 3261 O O . GLN B 1 232 ? 223.371 11.777 62.702 1.00 55.59 241 GLN B O 1
ATOM 3267 N N . GLU B 1 233 ? 221.323 10.836 62.696 1.00 51.50 242 GLU B N 1
ATOM 3268 C CA . GLU B 1 233 ? 220.792 11.828 63.623 1.00 63.48 242 GLU B CA 1
ATOM 3269 C C . GLU B 1 233 ? 221.346 11.628 65.028 1.00 57.84 242 GLU B C 1
ATOM 3270 O O . GLU B 1 233 ? 221.494 12.599 65.779 1.00 62.96 242 GLU B O 1
ATOM 3276 N N . ILE B 1 234 ? 221.656 10.383 65.398 1.00 56.54 243 ILE B N 1
ATOM 3277 C CA . ILE B 1 234 ? 222.300 10.125 66.683 1.00 59.97 243 ILE B CA 1
ATOM 3278 C C . ILE B 1 234 ? 223.680 10.768 66.716 1.00 56.67 243 ILE B C 1
ATOM 3279 O O . ILE B 1 234 ? 224.060 11.422 67.695 1.00 60.65 243 ILE B O 1
ATOM 3284 N N . VAL B 1 235 ? 224.447 10.595 65.638 1.00 58.03 244 VAL B N 1
ATOM 3285 C CA . VAL B 1 235 ? 225.779 11.188 65.562 1.00 62.02 244 VAL B CA 1
ATOM 3286 C C . VAL B 1 235 ? 225.688 12.710 65.547 1.00 62.74 244 VAL B C 1
ATOM 3287 O O . VAL B 1 235 ? 226.509 13.400 66.163 1.00 69.48 244 VAL B O 1
ATOM 3291 N N . THR B 1 236 ? 224.684 13.257 64.855 1.00 60.92 245 THR B N 1
ATOM 3292 C CA . THR B 1 236 ? 224.536 14.707 64.784 1.00 53.39 245 THR B CA 1
ATOM 3293 C C . THR B 1 236 ? 224.245 15.302 66.157 1.00 59.84 245 THR B C 1
ATOM 3294 O O . THR B 1 236 ? 224.843 16.313 66.544 1.00 64.69 245 THR B O 1
ATOM 3298 N N . LEU B 1 237 ? 223.334 14.683 66.913 1.00 60.51 246 LEU B N 1
ATOM 3299 C CA . LEU B 1 237 ? 223.029 15.181 68.250 1.00 60.17 246 LEU B CA 1
ATOM 3300 C C . LEU B 1 237 ? 224.198 14.976 69.206 1.00 59.26 246 LEU B C 1
ATOM 3301 O O . LEU B 1 237 ? 224.409 15.795 70.108 1.00 62.13 246 LEU B O 1
ATOM 3306 N N . GLN B 1 238 ? 224.965 13.898 69.028 1.00 61.22 247 GLN B N 1
ATOM 3307 C CA . GLN B 1 238 ? 226.129 13.675 69.879 1.00 60.98 247 GLN B CA 1
ATOM 3308 C C . GLN B 1 238 ? 227.203 14.727 69.630 1.00 61.42 247 GLN B C 1
ATOM 3309 O O . GLN B 1 238 ? 227.873 15.172 70.568 1.00 57.87 247 GLN B O 1
ATOM 3315 N N . ALA B 1 239 ? 227.380 15.137 68.372 1.00 65.70 248 ALA B N 1
ATOM 3316 C CA . ALA B 1 239 ? 228.324 16.209 68.076 1.00 60.06 248 ALA B CA 1
ATOM 3317 C C . ALA B 1 239 ? 227.818 17.553 68.581 1.00 53.68 248 ALA B C 1
ATOM 3318 O O . ALA B 1 239 ? 228.621 18.417 68.951 1.00 54.46 248 ALA B O 1
ATOM 3320 N N . ALA B 1 240 ? 226.498 17.745 68.611 1.00 51.00 249 ALA B N 1
ATOM 3321 C CA . ALA B 1 240 ? 225.945 19.005 69.094 1.00 50.71 249 ALA B CA 1
ATOM 3322 C C . ALA B 1 240 ? 226.131 19.151 70.599 1.00 54.43 249 ALA B C 1
ATOM 3323 O O . ALA B 1 240 ? 226.461 20.239 71.086 1.00 53.66 249 ALA B O 1
ATOM 3325 N N . LEU B 1 241 ? 225.919 18.069 71.352 1.00 56.30 250 LEU B N 1
ATOM 3326 C CA . LEU B 1 241 ? 226.135 18.123 72.794 1.00 53.01 250 LEU B CA 1
ATOM 3327 C C . LEU B 1 241 ? 227.605 18.350 73.120 1.00 49.65 250 LEU B C 1
ATOM 3328 O O . LEU B 1 241 ? 227.937 19.128 74.023 1.00 45.57 250 LEU B O 1
ATOM 3333 N N . GLN B 1 242 ? 228.503 17.680 72.393 1.00 50.85 251 GLN B N 1
ATOM 3334 C CA . GLN B 1 242 ? 229.931 17.887 72.610 1.00 60.00 251 GLN B CA 1
ATOM 3335 C C . GLN B 1 242 ? 230.347 19.310 72.263 1.00 58.81 251 GLN B C 1
ATOM 3336 O O . GLN B 1 242 ? 231.288 19.845 72.861 1.00 66.88 251 GLN B O 1
ATOM 3342 N N . THR B 1 243 ? 229.663 19.937 71.303 1.00 58.91 252 THR B N 1
ATOM 3343 C CA . THR B 1 243 ? 229.923 21.341 71.005 1.00 47.94 252 THR B CA 1
ATOM 3344 C C . THR B 1 243 ? 229.535 22.229 72.180 1.00 52.97 252 THR B C 1
ATOM 3345 O O . THR B 1 243 ? 230.267 23.162 72.533 1.00 57.15 252 THR B O 1
ATOM 3349 N N . ALA B 1 244 ? 228.392 21.943 72.807 1.00 47.09 253 ALA B N 1
ATOM 3350 C CA . ALA B 1 244 ? 227.932 22.742 73.935 1.00 49.70 253 ALA B CA 1
ATOM 3351 C C . ALA B 1 244 ? 228.763 22.516 75.191 1.00 47.53 253 ALA B C 1
ATOM 3352 O O . ALA B 1 244 ? 228.757 23.371 76.082 1.00 52.37 253 ALA B O 1
ATOM 3354 N N . LEU B 1 245 ? 229.479 21.396 75.279 1.00 57.02 254 LEU B N 1
ATOM 3355 C CA . LEU B 1 245 ? 230.205 21.036 76.490 1.00 56.12 254 LEU B CA 1
ATOM 3356 C C . LEU B 1 245 ? 231.619 21.598 76.544 1.00 60.15 254 LEU B C 1
ATOM 3357 O O . LEU B 1 245 ? 232.234 21.574 77.616 1.00 64.58 254 LEU B O 1
ATOM 3362 N N . LYS B 1 246 ? 232.149 22.098 75.432 1.00 62.42 255 LYS B N 1
ATOM 3363 C CA . LYS B 1 246 ? 233.522 22.593 75.399 1.00 57.49 255 LYS B CA 1
ATOM 3364 C C . LYS B 1 246 ? 233.672 23.891 76.189 1.00 59.69 255 LYS B C 1
ATOM 3365 O O . LYS B 1 246 ? 234.785 24.316 76.498 1.00 59.68 255 LYS B O 1
ATOM 3372 N N . ALA C 1 38 ? 196.946 0.292 113.290 1.00 114.79 47 ALA C N 1
ATOM 3373 C CA . ALA C 1 38 ? 197.723 0.659 114.467 1.00 112.44 47 ALA C CA 1
ATOM 3374 C C . ALA C 1 38 ? 198.809 1.669 114.115 1.00 117.20 47 ALA C C 1
ATOM 3375 O O . ALA C 1 38 ? 198.762 2.821 114.547 1.00 116.93 47 ALA C O 1
ATOM 3377 N N . GLN C 1 39 ? 199.785 1.230 113.322 1.00 121.59 48 GLN C N 1
ATOM 3378 C CA . GLN C 1 39 ? 200.930 2.068 112.965 1.00 119.51 48 GLN C CA 1
ATOM 3379 C C . GLN C 1 39 ? 200.646 2.860 111.687 1.00 115.28 48 GLN C C 1
ATOM 3380 O O . GLN C 1 39 ? 201.316 2.720 110.664 1.00 109.48 48 GLN C O 1
ATOM 3386 N N . GLN C 1 40 ? 199.621 3.711 111.764 1.00 119.53 49 GLN C N 1
ATOM 3387 C CA . GLN C 1 40 ? 199.336 4.616 110.657 1.00 115.01 49 GLN C CA 1
ATOM 3388 C C . GLN C 1 40 ? 200.234 5.846 110.693 1.00 117.09 49 GLN C C 1
ATOM 3389 O O . GLN C 1 40 ? 200.527 6.424 109.640 1.00 111.22 49 GLN C O 1
ATOM 3395 N N . MET C 1 41 ? 200.677 6.258 111.885 1.00 121.47 50 MET C N 1
ATOM 3396 C CA . MET C 1 41 ? 201.664 7.328 111.973 1.00 112.52 50 MET C CA 1
ATOM 3397 C C . MET C 1 41 ? 202.989 6.899 111.361 1.00 102.03 50 MET C C 1
ATOM 3398 O O . MET C 1 41 ? 203.778 7.745 110.925 1.00 105.82 50 MET C O 1
ATOM 3403 N N . ALA C 1 42 ? 203.249 5.590 111.323 1.00 105.61 51 ALA C N 1
ATOM 3404 C CA . ALA C 1 42 ? 204.406 5.074 110.602 1.00 103.31 51 ALA C CA 1
ATOM 3405 C C . ALA C 1 42 ? 204.238 5.224 109.098 1.00 98.04 51 ALA C C 1
ATOM 3406 O O . ALA C 1 42 ? 205.230 5.343 108.371 1.00 92.86 51 ALA C O 1
ATOM 3408 N N . GLN C 1 43 ? 202.994 5.219 108.618 1.00 107.08 52 GLN C N 1
ATOM 3409 C CA . GLN C 1 43 ? 202.739 5.224 107.183 1.00 106.65 52 GLN C CA 1
ATOM 3410 C C . GLN C 1 43 ? 202.933 6.607 106.574 1.00 106.04 52 GLN C C 1
ATOM 3411 O O . GLN C 1 43 ? 203.499 6.730 105.482 1.00 105.05 52 GLN C O 1
ATOM 3417 N N . LYS C 1 44 ? 202.473 7.657 107.261 1.00 99.77 53 LYS C N 1
ATOM 3418 C CA . LYS C 1 44 ? 202.493 8.991 106.666 1.00 98.99 53 LYS C CA 1
ATOM 3419 C C . LYS C 1 44 ? 203.912 9.510 106.467 1.00 101.20 53 LYS C C 1
ATOM 3420 O O . LYS C 1 44 ? 204.153 10.301 105.547 1.00 96.87 53 LYS C O 1
ATOM 3426 N N . LEU C 1 45 ? 204.859 9.084 107.307 1.00 97.20 54 LEU C N 1
ATOM 3427 C CA . LEU C 1 45 ? 206.237 9.534 107.146 1.00 91.84 54 LEU C CA 1
ATOM 3428 C C . LEU C 1 45 ? 206.831 9.052 105.829 1.00 94.05 54 LEU C C 1
ATOM 3429 O O . LEU C 1 45 ? 207.711 9.714 105.266 1.00 92.27 54 LEU C O 1
ATOM 3434 N N . ASP C 1 46 ? 206.373 7.904 105.328 1.00 101.32 55 ASP C N 1
ATOM 3435 C CA . ASP C 1 46 ? 206.749 7.489 103.981 1.00 103.63 55 ASP C CA 1
ATOM 3436 C C . ASP C 1 46 ? 206.175 8.441 102.941 1.00 96.24 55 ASP C C 1
ATOM 3437 O O . ASP C 1 46 ? 206.855 8.794 101.971 1.00 96.40 55 ASP C O 1
ATOM 3442 N N . GLN C 1 47 ? 204.923 8.868 103.127 1.00 98.05 56 GLN C N 1
ATOM 3443 C CA . GLN C 1 47 ? 204.343 9.863 102.232 1.00 101.14 56 GLN C CA 1
ATOM 3444 C C . GLN C 1 47 ? 205.004 11.221 102.425 1.00 101.48 56 GLN C C 1
ATOM 3445 O O . GLN C 1 47 ? 205.190 11.970 101.459 1.00 98.68 56 GLN C O 1
ATOM 3451 N N . ASP C 1 48 ? 205.364 11.556 103.667 1.00 99.06 57 ASP C N 1
ATOM 3452 C CA . ASP C 1 48 ? 206.095 12.790 103.924 1.00 95.31 57 ASP C CA 1
ATOM 3453 C C . ASP C 1 48 ? 207.494 12.764 103.322 1.00 92.37 57 ASP C C 1
ATOM 3454 O O . ASP C 1 48 ? 208.055 13.829 103.046 1.00 90.71 57 ASP C O 1
ATOM 3459 N N . SER C 1 49 ? 208.064 11.576 103.110 1.00 99.16 58 SER C N 1
ATOM 3460 C CA . SER C 1 49 ? 209.390 11.485 102.507 1.00 95.50 58 SER C CA 1
ATOM 3461 C C . SER C 1 49 ? 209.340 11.821 101.022 1.00 96.22 58 SER C C 1
ATOM 3462 O O . SER C 1 49 ? 210.092 12.678 100.544 1.00 103.19 58 SER C O 1
ATOM 3465 N N . ILE C 1 50 ? 208.457 11.152 100.275 1.00 97.83 59 ILE C N 1
ATOM 3466 C CA . ILE C 1 50 ? 208.325 11.431 98.849 1.00 99.18 59 ILE C CA 1
ATOM 3467 C C . ILE C 1 50 ? 207.795 12.842 98.624 1.00 101.40 59 ILE C C 1
ATOM 3468 O O . ILE C 1 50 ? 208.141 13.494 97.630 1.00 101.32 59 ILE C O 1
ATOM 3473 N N . GLN C 1 51 ? 206.972 13.347 99.546 1.00 98.61 60 GLN C N 1
ATOM 3474 C CA . GLN C 1 51 ? 206.441 14.699 99.412 1.00 100.00 60 GLN C CA 1
ATOM 3475 C C . GLN C 1 51 ? 207.526 15.754 99.588 1.00 95.76 60 GLN C C 1
ATOM 3476 O O . GLN C 1 51 ? 207.448 16.826 98.978 1.00 86.53 60 GLN C O 1
ATOM 3482 N N . LEU C 1 52 ? 208.539 15.472 100.406 1.00 96.26 61 LEU C N 1
ATOM 3483 C CA . LEU C 1 52 ? 209.545 16.473 100.739 1.00 83.74 61 LEU C CA 1
ATOM 3484 C C . LEU C 1 52 ? 210.691 16.531 99.738 1.00 89.86 61 LEU C C 1
ATOM 3485 O O . LEU C 1 52 ? 211.254 17.610 99.521 1.00 97.57 61 LEU C O 1
ATOM 3490 N N . ARG C 1 53 ? 211.059 15.404 99.125 1.00 89.81 62 ARG C N 1
ATOM 3491 C CA . ARG C 1 53 ? 212.106 15.434 98.111 1.00 91.17 62 ARG C CA 1
ATOM 3492 C C . ARG C 1 53 ? 211.591 15.907 96.758 1.00 89.86 62 ARG C C 1
ATOM 3493 O O . ARG C 1 53 ? 212.388 16.364 95.933 1.00 95.76 62 ARG C O 1
ATOM 3501 N N . ASN C 1 54 ? 210.284 15.803 96.509 1.00 89.17 63 ASN C N 1
ATOM 3502 C CA . ASN C 1 54 ? 209.705 16.450 95.339 1.00 87.06 63 ASN C CA 1
ATOM 3503 C C . ASN C 1 54 ? 209.572 17.953 95.538 1.00 97.41 63 ASN C C 1
ATOM 3504 O O . ASN C 1 54 ? 209.526 18.698 94.554 1.00 93.82 63 ASN C O 1
ATOM 3509 N N . ILE C 1 55 ? 209.504 18.408 96.792 1.00 88.52 64 ILE C N 1
ATOM 3510 C CA . ILE C 1 55 ? 209.554 19.836 97.079 1.00 91.07 64 ILE C CA 1
ATOM 3511 C C . ILE C 1 55 ? 210.933 20.393 96.748 1.00 89.54 64 ILE C C 1
ATOM 3512 O O . ILE C 1 55 ? 211.057 21.544 96.308 1.00 74.93 64 ILE C O 1
ATOM 3517 N N . LYS C 1 56 ? 211.982 19.583 96.932 1.00 93.57 65 LYS C N 1
ATOM 3518 C CA . LYS C 1 56 ? 213.348 19.991 96.607 1.00 86.77 65 LYS C CA 1
ATOM 3519 C C . LYS C 1 56 ? 213.449 20.574 95.205 1.00 86.78 65 LYS C C 1
ATOM 3520 O O . LYS C 1 56 ? 213.958 21.684 95.012 1.00 77.25 65 LYS C O 1
ATOM 3526 N N . ASP C 1 57 ? 212.979 19.820 94.208 1.00 88.11 66 ASP C N 1
ATOM 3527 C CA . ASP C 1 57 ? 213.152 20.211 92.814 1.00 89.07 66 ASP C CA 1
ATOM 3528 C C . ASP C 1 57 ? 212.480 21.539 92.494 1.00 89.40 66 ASP C C 1
ATOM 3529 O O . ASP C 1 57 ? 212.776 22.133 91.452 1.00 86.50 66 ASP C O 1
ATOM 3534 N N . ASN C 1 58 ? 211.589 22.020 93.363 1.00 82.94 67 ASN C N 1
ATOM 3535 C CA . ASN C 1 58 ? 210.876 23.264 93.124 1.00 89.06 67 ASN C CA 1
ATOM 3536 C C . ASN C 1 58 ? 211.320 24.415 94.015 1.00 85.66 67 ASN C C 1
ATOM 3537 O O . ASN C 1 58 ? 211.100 25.573 93.648 1.00 88.07 67 ASN C O 1
ATOM 3542 N N . VAL C 1 59 ? 211.936 24.136 95.161 1.00 87.74 68 VAL C N 1
ATOM 3543 C CA . VAL C 1 59 ? 212.415 25.177 96.062 1.00 79.58 68 VAL C CA 1
ATOM 3544 C C . VAL C 1 59 ? 213.943 25.201 96.122 1.00 78.36 68 VAL C C 1
ATOM 3545 O O . VAL C 1 59 ? 214.519 25.755 97.057 1.00 81.97 68 VAL C O 1
ATOM 3549 N N . GLN C 1 60 ? 214.608 24.615 95.130 1.00 83.45 69 GLN C N 1
ATOM 3550 C CA . GLN C 1 60 ? 216.065 24.602 95.103 1.00 84.30 69 GLN C CA 1
ATOM 3551 C C . GLN C 1 60 ? 216.591 25.996 94.781 1.00 84.32 69 GLN C C 1
ATOM 3552 O O . GLN C 1 60 ? 216.360 26.517 93.684 1.00 77.35 69 GLN C O 1
ATOM 3558 N N . GLY C 1 61 ? 217.299 26.602 95.739 1.00 84.57 70 GLY C N 1
ATOM 3559 C CA . GLY C 1 61 ? 217.891 27.915 95.585 1.00 81.35 70 GLY C CA 1
ATOM 3560 C C . GLY C 1 61 ? 217.244 28.986 96.442 1.00 94.62 70 GLY C C 1
ATOM 3561 O O . GLY C 1 61 ? 217.903 29.977 96.782 1.00 94.40 70 GLY C O 1
ATOM 3562 N N . THR C 1 62 ? 215.976 28.807 96.801 1.00 81.70 71 THR C N 1
ATOM 3563 C CA . THR C 1 62 ? 215.247 29.802 97.571 1.00 74.19 71 THR C CA 1
ATOM 3564 C C . THR C 1 62 ? 215.622 29.715 99.050 1.00 67.92 71 THR C C 1
ATOM 3565 O O . THR C 1 62 ? 216.480 28.928 99.459 1.00 70.41 71 THR C O 1
ATOM 3569 N N . ASP C 1 63 ? 214.966 30.543 99.867 1.00 66.28 72 ASP C N 1
ATOM 3570 C CA . ASP C 1 63 ? 215.172 30.479 101.310 1.00 69.99 72 ASP C CA 1
ATOM 3571 C C . ASP C 1 63 ? 214.627 29.191 101.908 1.00 72.73 72 ASP C C 1
ATOM 3572 O O . ASP C 1 63 ? 214.976 28.855 103.045 1.00 77.64 72 ASP C O 1
ATOM 3577 N N . TYR C 1 64 ? 213.781 28.471 101.175 1.00 74.00 73 TYR C N 1
ATOM 3578 C CA . TYR C 1 64 ? 213.243 27.193 101.616 1.00 78.30 73 TYR C CA 1
ATOM 3579 C C . TYR C 1 64 ? 214.129 26.018 101.226 1.00 81.97 73 TYR C C 1
ATOM 3580 O O . TYR C 1 64 ? 213.724 24.867 101.408 1.00 81.16 73 TYR C O 1
ATOM 3589 N N . GLU C 1 65 ? 215.324 26.279 100.694 1.00 69.13 74 GLU C N 1
ATOM 3590 C CA . GLU C 1 65 ? 216.214 25.186 100.318 1.00 73.73 74 GLU C CA 1
ATOM 3591 C C . GLU C 1 65 ? 216.792 24.505 101.553 1.00 73.55 74 GLU C C 1
ATOM 3592 O O . GLU C 1 65 ? 216.797 23.272 101.651 1.00 75.80 74 GLU C O 1
ATOM 3598 N N . LYS C 1 66 ? 217.282 25.295 102.514 1.00 68.86 75 LYS C N 1
ATOM 3599 C CA . LYS C 1 66 ? 217.874 24.707 103.713 1.00 71.04 75 LYS C CA 1
ATOM 3600 C C . LYS C 1 66 ? 216.833 24.061 104.636 1.00 70.05 75 LYS C C 1
ATOM 3601 O O . LYS C 1 66 ? 217.072 22.940 105.097 1.00 68.54 75 LYS C O 1
ATOM 3607 N N . PRO C 1 67 ? 215.697 24.707 104.951 1.00 74.29 76 PRO C N 1
ATOM 3608 C CA . PRO C 1 67 ? 214.765 24.061 105.902 1.00 78.75 76 PRO C CA 1
ATOM 3609 C C . PRO C 1 67 ? 214.188 22.743 105.412 1.00 77.95 76 PRO C C 1
ATOM 3610 O O . PRO C 1 67 ? 213.988 21.832 106.225 1.00 74.62 76 PRO C O 1
ATOM 3614 N N . VAL C 1 68 ? 213.907 22.604 104.113 1.00 76.71 77 VAL C N 1
ATOM 3615 C CA . VAL C 1 68 ? 213.471 21.300 103.619 1.00 80.68 77 VAL C CA 1
ATOM 3616 C C . VAL C 1 68 ? 214.637 20.321 103.595 1.00 82.88 77 VAL C C 1
ATOM 3617 O O . VAL C 1 68 ? 214.434 19.106 103.704 1.00 95.29 77 VAL C O 1
ATOM 3621 N N . ASN C 1 69 ? 215.871 20.822 103.471 1.00 73.64 78 ASN C N 1
ATOM 3622 C CA . ASN C 1 69 ? 217.032 19.940 103.456 1.00 79.27 78 ASN C CA 1
ATOM 3623 C C . ASN C 1 69 ? 217.327 19.354 104.828 1.00 80.74 78 ASN C C 1
ATOM 3624 O O . ASN C 1 69 ? 217.998 18.322 104.915 1.00 93.85 78 ASN C O 1
ATOM 3629 N N . GLU C 1 70 ? 216.851 19.990 105.897 1.00 75.67 79 GLU C N 1
ATOM 3630 C CA . GLU C 1 70 ? 216.932 19.429 107.237 1.00 75.56 79 GLU C CA 1
ATOM 3631 C C . GLU C 1 70 ? 215.598 18.874 107.714 1.00 82.76 79 GLU C C 1
ATOM 3632 O O . GLU C 1 70 ? 215.528 18.325 108.818 1.00 87.06 79 GLU C O 1
ATOM 3638 N N . ALA C 1 71 ? 214.541 19.011 106.913 1.00 80.29 80 ALA C N 1
ATOM 3639 C CA . ALA C 1 71 ? 213.279 18.334 107.179 1.00 79.30 80 ALA C CA 1
ATOM 3640 C C . ALA C 1 71 ? 213.243 16.933 106.585 1.00 91.12 80 ALA C C 1
ATOM 3641 O O . ALA C 1 71 ? 212.556 16.057 107.124 1.00 93.68 80 ALA C O 1
ATOM 3643 N N . ILE C 1 72 ? 213.960 16.713 105.479 1.00 89.79 81 ILE C N 1
ATOM 3644 C CA . ILE C 1 72 ? 214.113 15.366 104.937 1.00 86.10 81 ILE C CA 1
ATOM 3645 C C . ILE C 1 72 ? 215.011 14.532 105.838 1.00 88.60 81 ILE C C 1
ATOM 3646 O O . ILE C 1 72 ? 214.727 13.360 106.109 1.00 95.31 81 ILE C O 1
ATOM 3651 N N . THR C 1 73 ? 216.118 15.118 106.304 1.00 86.34 82 THR C N 1
ATOM 3652 C CA . THR C 1 73 ? 216.977 14.436 107.261 1.00 96.01 82 THR C CA 1
ATOM 3653 C C . THR C 1 73 ? 216.247 14.162 108.564 1.00 90.20 82 THR C C 1
ATOM 3654 O O . THR C 1 73 ? 216.701 13.330 109.356 1.00 104.37 82 THR C O 1
ATOM 3658 N N . SER C 1 74 ? 215.134 14.851 108.807 1.00 79.24 83 SER C N 1
ATOM 3659 C CA . SER C 1 74 ? 214.244 14.483 109.896 1.00 88.76 83 SER C CA 1
ATOM 3660 C C . SER C 1 74 ? 213.459 13.208 109.621 1.00 98.75 83 SER C C 1
ATOM 3661 O O . SER C 1 74 ? 213.574 12.241 110.381 1.00 108.11 83 SER C O 1
ATOM 3664 N N . VAL C 1 75 ? 212.688 13.198 108.524 1.00 89.18 84 VAL C N 1
ATOM 3665 C CA . VAL C 1 75 ? 211.784 12.115 108.128 1.00 93.17 84 VAL C CA 1
ATOM 3666 C C . VAL C 1 75 ? 212.474 10.769 108.310 1.00 99.70 84 VAL C C 1
ATOM 3667 O O . VAL C 1 75 ? 211.889 9.829 108.859 1.00 98.87 84 VAL C O 1
ATOM 3671 N N . GLU C 1 76 ? 213.728 10.674 107.864 1.00 94.82 85 GLU C N 1
ATOM 3672 C CA . GLU C 1 76 ? 214.480 9.434 108.031 1.00 100.49 85 GLU C CA 1
ATOM 3673 C C . GLU C 1 76 ? 214.830 9.194 109.497 1.00 101.32 85 GLU C C 1
ATOM 3674 O O . GLU C 1 76 ? 214.577 8.109 110.032 1.00 97.49 85 GLU C O 1
ATOM 3680 N N . LYS C 1 77 ? 215.389 10.205 110.173 1.00 103.23 86 LYS C N 1
ATOM 3681 C CA . LYS C 1 77 ? 215.830 10.026 111.555 1.00 103.19 86 LYS C CA 1
ATOM 3682 C C . LYS C 1 77 ? 214.668 9.710 112.488 1.00 100.10 86 LYS C C 1
ATOM 3683 O O . LYS C 1 77 ? 214.835 8.942 113.445 1.00 97.89 86 LYS C O 1
ATOM 3689 N N . LEU C 1 78 ? 213.490 10.285 112.241 1.00 104.26 87 LEU C N 1
ATOM 3690 C CA . LEU C 1 78 ? 212.309 9.782 112.930 1.00 104.17 87 LEU C CA 1
ATOM 3691 C C . LEU C 1 78 ? 212.026 8.339 112.533 1.00 108.87 87 LEU C C 1
ATOM 3692 O O . LEU C 1 78 ? 211.931 7.462 113.400 1.00 111.08 87 LEU C O 1
ATOM 3697 N N . LYS C 1 79 ? 211.934 8.070 111.223 1.00 108.28 88 LYS C N 1
ATOM 3698 C CA . LYS C 1 79 ? 211.563 6.740 110.742 1.00 98.04 88 LYS C CA 1
ATOM 3699 C C . LYS C 1 79 ? 212.453 5.641 111.316 1.00 104.16 88 LYS C C 1
ATOM 3700 O O . LYS C 1 79 ? 211.975 4.526 111.555 1.00 107.88 88 LYS C O 1
ATOM 3706 N N . THR C 1 80 ? 213.743 5.920 111.531 1.00 107.26 89 THR C N 1
ATOM 3707 C CA . THR C 1 80 ? 214.610 4.912 112.137 1.00 104.85 89 THR C CA 1
ATOM 3708 C C . THR C 1 80 ? 214.233 4.668 113.592 1.00 106.67 89 THR C C 1
ATOM 3709 O O . THR C 1 80 ? 214.319 3.536 114.081 1.00 111.71 89 THR C O 1
ATOM 3713 N N . SER C 1 81 ? 213.803 5.715 114.296 1.00 101.71 90 SER C N 1
ATOM 3714 C CA . SER C 1 81 ? 213.440 5.588 115.701 1.00 105.10 90 SER C CA 1
ATOM 3715 C C . SER C 1 81 ? 212.141 4.818 115.924 1.00 107.21 90 SER C C 1
ATOM 3716 O O . SER C 1 81 ? 211.802 4.547 117.080 1.00 109.64 90 SER C O 1
ATOM 3719 N N . LEU C 1 82 ? 211.411 4.459 114.869 1.00 106.29 91 LEU C N 1
ATOM 3720 C CA . LEU C 1 82 ? 210.195 3.654 115.006 1.00 104.53 91 LEU C 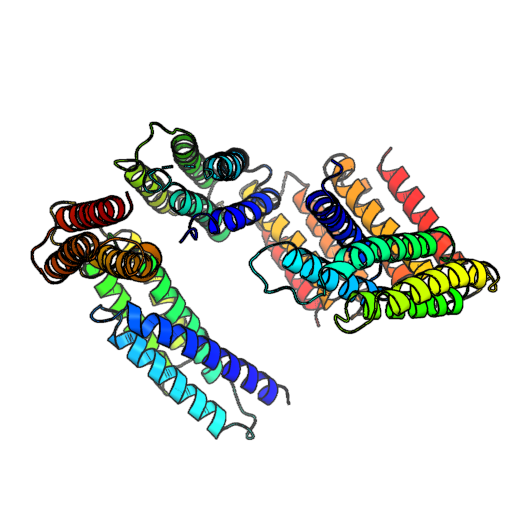CA 1
ATOM 3721 C C . LEU C 1 82 ? 210.474 2.163 115.177 1.00 112.79 91 LEU C C 1
ATOM 3722 O O . LEU C 1 82 ? 209.775 1.327 114.598 1.00 106.06 91 LEU C O 1
ATOM 3727 N N . ARG C 1 83 ? 211.485 1.808 115.963 1.00 114.52 92 ARG C N 1
ATOM 3728 C CA . ARG C 1 83 ? 211.814 0.411 116.215 1.00 108.46 92 ARG C CA 1
ATOM 3729 C C . ARG C 1 83 ? 212.211 0.201 117.673 1.00 99.19 92 ARG C C 1
ATOM 3730 O O . ARG C 1 83 ? 211.412 0.420 118.584 1.00 104.73 92 ARG C O 1
ATOM 3738 N N . LEU C 1 92 ? 204.437 5.990 124.558 1.00 106.43 101 LEU C N 1
ATOM 3739 C CA . LEU C 1 92 ? 205.753 6.192 123.965 1.00 112.87 101 LEU C CA 1
ATOM 3740 C C . LEU C 1 92 ? 205.627 7.022 122.689 1.00 118.71 101 LEU C C 1
ATOM 3741 O O . LEU C 1 92 ? 206.187 8.115 122.597 1.00 125.27 101 LEU C O 1
ATOM 3746 N N . ASN C 1 93 ? 204.884 6.502 121.708 1.00 121.16 102 ASN C N 1
ATOM 3747 C CA . ASN C 1 93 ? 204.760 7.168 120.416 1.00 122.33 102 ASN C CA 1
ATOM 3748 C C . ASN C 1 93 ? 204.034 8.505 120.499 1.00 125.35 102 ASN C C 1
ATOM 3749 O O . ASN C 1 93 ? 204.017 9.241 119.507 1.00 123.35 102 ASN C O 1
ATOM 3754 N N . SER C 1 94 ? 203.431 8.835 121.644 1.00 123.34 103 SER C N 1
ATOM 3755 C CA . SER C 1 94 ? 202.868 10.169 121.817 1.00 121.67 103 SER C CA 1
ATOM 3756 C C . SER C 1 94 ? 203.958 11.233 121.817 1.00 121.39 103 SER C C 1
ATOM 3757 O O . SER C 1 94 ? 203.717 12.365 121.383 1.00 121.97 103 SER C O 1
ATOM 3760 N N . ILE C 1 95 ? 205.156 10.892 122.299 1.00 122.18 104 ILE C N 1
ATOM 3761 C CA . ILE C 1 95 ? 206.282 11.814 122.199 1.00 119.04 104 ILE C CA 1
ATOM 3762 C C . ILE C 1 95 ? 206.752 11.922 120.756 1.00 119.05 104 ILE C C 1
ATOM 3763 O O . ILE C 1 95 ? 207.332 12.940 120.357 1.00 105.73 104 ILE C O 1
ATOM 3768 N N . GLY C 1 96 ? 206.510 10.890 119.951 1.00 123.17 105 GLY C N 1
ATOM 3769 C CA . GLY C 1 96 ? 206.858 10.921 118.546 1.00 119.15 105 GLY C CA 1
ATOM 3770 C C . GLY C 1 96 ? 205.806 11.607 117.700 1.00 120.29 105 GLY C C 1
ATOM 3771 O O . GLY C 1 96 ? 205.646 11.292 116.516 1.00 112.18 105 GLY C O 1
ATOM 3772 N N . SER C 1 97 ? 205.080 12.550 118.299 1.00 120.23 106 SER C N 1
ATOM 3773 C CA . SER C 1 97 ? 204.051 13.317 117.600 1.00 119.46 106 SER C CA 1
ATOM 3774 C C . SER C 1 97 ? 204.627 14.456 116.768 1.00 111.93 106 SER C C 1
ATOM 3775 O O . SER C 1 97 ? 204.047 15.542 116.703 1.00 114.01 106 SER C O 1
ATOM 3778 N N . ARG C 1 98 ? 205.774 14.233 116.134 1.00 106.24 107 ARG C N 1
ATOM 3779 C CA . ARG C 1 98 ? 206.366 15.204 115.226 1.00 104.86 107 ARG C CA 1
ATOM 3780 C C . ARG C 1 98 ? 205.953 14.974 113.780 1.00 106.99 107 ARG C C 1
ATOM 3781 O O . ARG C 1 98 ? 206.427 15.692 112.894 1.00 94.37 107 ARG C O 1
ATOM 3789 N N . VAL C 1 99 ? 205.085 13.995 113.524 1.00 103.67 108 VAL C N 1
ATOM 3790 C CA . VAL C 1 99 ? 204.677 13.686 112.158 1.00 103.07 108 VAL C CA 1
ATOM 3791 C C . VAL C 1 99 ? 203.689 14.724 111.642 1.00 106.89 108 VAL C C 1
ATOM 3792 O O . VAL C 1 99 ? 203.886 15.311 110.571 1.00 103.32 108 VAL C O 1
ATOM 3796 N N . GLU C 1 100 ? 202.607 14.963 112.387 1.00 108.11 109 GLU C N 1
ATOM 3797 C CA . GLU C 1 100 ? 201.649 15.983 111.976 1.00 110.64 109 GLU C CA 1
ATOM 3798 C C . GLU C 1 100 ? 202.243 17.381 112.087 1.00 98.94 109 GLU C C 1
ATOM 3799 O O . GLU C 1 100 ? 201.862 18.277 111.326 1.00 90.29 109 GLU C O 1
ATOM 3805 N N . ALA C 1 101 ? 203.175 17.586 113.022 1.00 106.38 110 ALA C N 1
ATOM 3806 C CA . ALA C 1 101 ? 203.927 18.834 113.058 1.00 102.31 110 ALA C CA 1
ATOM 3807 C C . ALA C 1 101 ? 204.867 18.958 111.869 1.00 91.92 110 ALA C C 1
ATOM 3808 O O . ALA C 1 101 ? 205.272 20.072 111.523 1.00 90.01 110 ALA C O 1
ATOM 3810 N N . LEU C 1 102 ? 205.220 17.835 111.242 1.00 90.01 111 LEU C N 1
ATOM 3811 C CA . LEU C 1 102 ? 206.048 17.861 110.045 1.00 92.14 111 LEU C CA 1
ATOM 3812 C C . LEU C 1 102 ? 205.226 18.145 108.795 1.00 91.01 111 LEU C C 1
ATOM 3813 O O . LEU C 1 102 ? 205.752 18.702 107.825 1.00 79.60 111 LEU C O 1
ATOM 3818 N N . THR C 1 103 ? 203.946 17.765 108.794 1.00 96.95 112 THR C N 1
ATOM 3819 C CA . THR C 1 103 ? 203.072 18.155 107.694 1.00 90.20 112 THR C CA 1
ATOM 3820 C C . THR C 1 103 ? 202.747 19.641 107.749 1.00 89.90 112 THR C C 1
ATOM 3821 O O . THR C 1 103 ? 202.587 20.278 106.702 1.00 85.28 112 THR C O 1
ATOM 3825 N N . ASP C 1 104 ? 202.648 20.208 108.956 1.00 86.36 113 ASP C N 1
ATOM 3826 C CA . ASP C 1 104 ? 202.502 21.654 109.086 1.00 83.81 113 ASP C CA 1
ATOM 3827 C C . ASP C 1 104 ? 203.684 22.376 108.455 1.00 87.20 113 ASP C C 1
ATOM 3828 O O . ASP C 1 104 ? 203.529 23.465 107.890 1.00 73.89 113 ASP C O 1
ATOM 3833 N N . VAL C 1 105 ? 204.876 21.782 108.546 1.00 73.81 114 VAL C N 1
ATOM 3834 C CA . VAL C 1 105 ? 206.032 22.306 107.824 1.00 69.99 114 VAL C CA 1
ATOM 3835 C C . VAL C 1 105 ? 205.768 22.275 106.324 1.00 76.66 114 VAL C C 1
ATOM 3836 O O . VAL C 1 105 ? 205.967 23.271 105.617 1.00 78.11 114 VAL C O 1
ATOM 3840 N N . ILE C 1 106 ? 205.301 21.130 105.818 1.00 75.60 115 ILE C N 1
ATOM 3841 C CA . ILE C 1 106 ? 204.945 21.023 104.406 1.00 77.31 115 ILE C CA 1
ATOM 3842 C C . ILE C 1 106 ? 203.796 21.963 104.069 1.00 78.01 115 ILE C C 1
ATOM 3843 O O . ILE C 1 106 ? 203.721 22.490 102.952 1.00 69.78 115 ILE C O 1
ATOM 3848 N N . GLU C 1 107 ? 202.888 22.193 105.020 1.00 88.19 116 GLU C N 1
ATOM 3849 C CA . GLU C 1 107 ? 201.796 23.132 104.784 1.00 83.15 116 GLU C CA 1
ATOM 3850 C C . GLU C 1 107 ? 202.308 24.564 104.702 1.00 83.07 116 GLU C C 1
ATOM 3851 O O . GLU C 1 107 ? 201.840 25.350 103.870 1.00 77.34 116 GLU C O 1
ATOM 3857 N N . ALA C 1 108 ? 203.271 24.920 105.556 1.00 86.45 117 ALA C N 1
ATOM 3858 C CA . ALA C 1 108 ? 203.835 26.265 105.516 1.00 79.46 117 ALA C CA 1
ATOM 3859 C C . ALA C 1 108 ? 204.596 26.516 104.221 1.00 82.53 117 ALA C C 1
ATOM 3860 O O . ALA C 1 108 ? 204.653 27.658 103.750 1.00 86.87 117 ALA C O 1
ATOM 3862 N N . ILE C 1 109 ? 205.181 25.472 103.633 1.00 72.85 118 ILE C N 1
ATOM 3863 C CA . ILE C 1 109 ? 205.878 25.631 102.362 1.00 72.57 118 ILE C CA 1
ATOM 3864 C C . ILE C 1 109 ? 204.885 25.707 101.208 1.00 74.42 118 ILE C C 1
ATOM 3865 O O . ILE C 1 109 ? 205.041 26.525 100.295 1.00 75.63 118 ILE C O 1
ATOM 3870 N N . THR C 1 110 ? 203.847 24.866 101.231 1.00 76.06 119 THR C N 1
ATOM 3871 C CA . THR C 1 110 ? 202.842 24.914 100.174 1.00 80.80 119 THR C CA 1
ATOM 3872 C C . THR C 1 110 ? 202.064 26.224 100.200 1.00 81.05 119 THR C C 1
ATOM 3873 O O . THR C 1 110 ? 201.606 26.690 99.151 1.00 78.90 119 THR C O 1
ATOM 3877 N N . PHE C 1 111 ? 201.905 26.829 101.380 1.00 74.98 120 PHE C N 1
ATOM 3878 C CA . PHE C 1 111 ? 201.289 28.149 101.451 1.00 78.44 120 PHE C CA 1
ATOM 3879 C C . PHE C 1 111 ? 202.178 29.212 100.820 1.00 87.84 120 PHE C C 1
ATOM 3880 O O . PHE C 1 111 ? 201.671 30.176 100.235 1.00 84.57 120 PHE C O 1
ATOM 3888 N N . SER C 1 112 ? 203.499 29.054 100.927 1.00 78.73 121 SER C N 1
ATOM 3889 C CA . SER C 1 112 ? 204.410 30.002 100.298 1.00 76.55 121 SER C CA 1
ATOM 3890 C C . SER C 1 112 ? 204.375 29.876 98.780 1.00 84.12 121 SER C C 1
ATOM 3891 O O . SER C 1 112 ? 204.467 30.881 98.066 1.00 90.13 121 SER C O 1
ATOM 3894 N N . THR C 1 113 ? 204.242 28.650 98.268 1.00 81.72 122 THR C N 1
ATOM 3895 C CA . THR C 1 113 ? 204.242 28.455 96.823 1.00 83.67 122 THR C CA 1
ATOM 3896 C C . THR C 1 113 ? 202.980 29.010 96.177 1.00 89.74 122 THR C C 1
ATOM 3897 O O . THR C 1 113 ? 203.032 29.497 95.042 1.00 85.54 122 THR C O 1
ATOM 3901 N N . GLN C 1 114 ? 201.849 28.963 96.880 1.00 93.22 123 GLN C N 1
ATOM 3902 C CA . GLN C 1 114 ? 200.565 29.286 96.273 1.00 93.51 123 GLN C CA 1
ATOM 3903 C C . GLN C 1 114 ? 200.146 30.739 96.452 1.00 93.34 123 GLN C C 1
ATOM 3904 O O . GLN C 1 114 ? 199.269 31.206 95.716 1.00 103.32 123 GLN C O 1
ATOM 3910 N N . HIS C 1 115 ? 200.736 31.466 97.399 1.00 93.18 124 HIS C N 1
ATOM 3911 C CA . HIS C 1 115 ? 200.258 32.813 97.689 1.00 92.11 124 HIS C CA 1
ATOM 3912 C C . HIS C 1 115 ? 201.393 33.826 97.769 1.00 86.50 124 HIS C C 1
ATOM 3913 O O . HIS C 1 115 ? 201.221 34.990 97.393 1.00 81.33 124 HIS C O 1
ATOM 3920 N N . LEU C 1 116 ? 202.553 33.394 98.258 1.00 88.71 125 LEU C N 1
ATOM 3921 C CA . LEU C 1 116 ? 203.671 34.287 98.528 1.00 78.86 125 LEU C CA 1
ATOM 3922 C C . LEU C 1 116 ? 204.639 34.392 97.359 1.00 75.46 125 LEU C C 1
ATOM 3923 O O . LEU C 1 116 ? 205.787 34.811 97.555 1.00 78.34 125 LEU C O 1
ATOM 3928 N N . ALA C 1 117 ? 204.209 34.015 96.155 1.00 79.97 126 ALA C N 1
ATOM 3929 C CA . ALA C 1 117 ? 205.114 34.037 95.011 1.00 84.30 126 ALA C CA 1
ATOM 3930 C C . ALA C 1 117 ? 205.500 35.461 94.635 1.00 83.76 126 ALA C C 1
ATOM 3931 O O . ALA C 1 117 ? 206.648 35.718 94.252 1.00 84.74 126 ALA C O 1
ATOM 3933 N N . ASN C 1 118 ? 204.560 36.398 94.745 1.00 79.65 127 ASN C N 1
ATOM 3934 C CA . ASN C 1 118 ? 204.784 37.788 94.369 1.00 78.88 127 ASN C CA 1
ATOM 3935 C C . ASN C 1 118 ? 204.848 38.725 95.568 1.00 79.36 127 ASN C C 1
ATOM 3936 O O . ASN C 1 118 ? 204.735 39.942 95.395 1.00 76.73 127 ASN C O 1
ATOM 3941 N N . LYS C 1 119 ? 205.000 38.194 96.777 1.00 72.90 128 LYS C N 1
ATOM 3942 C CA . LYS C 1 119 ? 205.304 39.025 97.931 1.00 68.56 128 LYS C CA 1
ATOM 3943 C C . LYS C 1 119 ? 206.804 39.277 97.999 1.00 82.26 128 LYS C C 1
ATOM 3944 O O . LYS C 1 119 ? 207.610 38.434 97.593 1.00 89.62 128 LYS C O 1
ATOM 3950 N N . VAL C 1 120 ? 207.176 40.457 98.509 1.00 81.56 129 VAL C N 1
ATOM 3951 C CA . VAL C 1 120 ? 208.585 40.819 98.585 1.00 71.86 129 VAL C CA 1
ATOM 3952 C C . VAL C 1 120 ? 209.356 39.744 99.343 1.00 70.13 129 VAL C C 1
ATOM 3953 O O . VAL C 1 120 ? 208.803 39.017 100.178 1.00 78.25 129 VAL C O 1
ATOM 3957 N N . SER C 1 121 ? 210.653 39.641 99.040 1.00 61.45 130 SER C N 1
ATOM 3958 C CA . SER C 1 121 ? 211.466 38.544 99.554 1.00 56.86 130 SER C CA 1
ATOM 3959 C C . SER C 1 121 ? 211.484 38.483 101.076 1.00 57.09 130 SER C C 1
ATOM 3960 O O . SER C 1 121 ? 211.767 37.419 101.636 1.00 70.29 130 SER C O 1
ATOM 3963 N N . GLN C 1 122 ? 211.178 39.590 101.758 1.00 63.64 131 GLN C N 1
ATOM 3964 C CA . GLN C 1 122 ? 211.150 39.572 103.217 1.00 70.73 131 GLN C CA 1
ATOM 3965 C C . GLN C 1 122 ? 210.062 38.647 103.748 1.00 67.27 131 GLN C C 1
ATOM 3966 O O . GLN C 1 122 ? 210.177 38.135 104.867 1.00 73.42 131 GLN C O 1
ATOM 3972 N N . ALA C 1 123 ? 209.003 38.422 102.967 1.00 61.47 132 ALA C N 1
ATOM 3973 C CA . ALA C 1 123 ? 207.959 37.493 103.387 1.00 76.86 132 ALA C CA 1
ATOM 3974 C C . ALA C 1 123 ? 208.482 36.063 103.419 1.00 74.10 132 ALA C C 1
ATOM 3975 O O . ALA C 1 123 ? 208.377 35.374 104.440 1.00 58.57 132 ALA C O 1
ATOM 3977 N N . ASN C 1 124 ? 209.055 35.601 102.307 1.00 64.96 133 ASN C N 1
ATOM 3978 C CA . ASN C 1 124 ? 209.596 34.250 102.255 1.00 68.65 133 ASN C CA 1
ATOM 3979 C C . ASN C 1 124 ? 210.854 34.094 103.100 1.00 65.92 133 ASN C C 1
ATOM 3980 O O . ASN C 1 124 ? 211.165 32.976 103.523 1.00 71.21 133 ASN C O 1
ATOM 3985 N N . ILE C 1 125 ? 211.585 35.182 103.351 1.00 66.88 134 ILE C N 1
ATOM 3986 C CA . ILE C 1 125 ? 212.745 35.107 104.235 1.00 66.93 134 ILE C CA 1
ATOM 3987 C C . ILE C 1 125 ? 212.299 34.858 105.670 1.00 58.95 134 ILE C C 1
ATOM 3988 O O . ILE C 1 125 ? 212.835 33.985 106.363 1.00 76.58 134 ILE C O 1
ATOM 3993 N N . ASP C 1 126 ? 211.302 35.615 106.134 1.00 67.30 135 ASP C N 1
ATOM 3994 C CA . ASP C 1 126 ? 210.819 35.440 107.500 1.00 77.19 135 ASP C CA 1
ATOM 3995 C C . ASP C 1 126 ? 210.002 34.162 107.639 1.00 78.59 135 ASP C C 1
ATOM 3996 O O . ASP C 1 126 ? 210.049 33.500 108.683 1.00 69.51 135 ASP C O 1
ATOM 4001 N N . MET C 1 127 ? 209.247 33.797 106.600 1.00 72.20 136 MET C N 1
ATOM 4002 C CA . MET C 1 127 ? 208.483 32.554 106.644 1.00 78.93 136 MET C CA 1
ATOM 4003 C C . MET C 1 127 ? 209.409 31.344 106.613 1.00 79.04 136 MET C C 1
ATOM 4004 O O . MET C 1 127 ? 209.282 30.431 107.437 1.00 69.09 136 MET C O 1
ATOM 4009 N N . GLY C 1 128 ? 210.350 31.322 105.666 1.00 74.92 137 GLY C N 1
ATOM 4010 C CA . GLY C 1 128 ? 211.309 30.235 105.591 1.00 80.16 137 GLY C CA 1
ATOM 4011 C C . GLY C 1 128 ? 212.186 30.108 106.817 1.00 79.06 137 GLY C C 1
ATOM 4012 O O . GLY C 1 128 ? 212.707 29.021 107.088 1.00 83.25 137 GLY C O 1
ATOM 4013 N N . PHE C 1 129 ? 212.364 31.197 107.566 1.00 66.79 138 PHE C N 1
ATOM 4014 C CA . PHE C 1 129 ? 213.116 31.124 108.812 1.00 64.31 138 PHE C CA 1
ATOM 4015 C C . PHE C 1 129 ? 212.249 30.607 109.952 1.00 61.59 138 PHE C C 1
ATOM 4016 O O . PHE C 1 129 ? 212.730 29.857 110.808 1.00 58.95 138 PHE C O 1
ATOM 4024 N N . GLY C 1 130 ? 210.973 30.999 109.981 1.00 74.27 139 GLY C N 1
ATOM 4025 C CA . GLY C 1 130 ? 210.080 30.503 111.016 1.00 66.43 139 GLY C CA 1
ATOM 4026 C C . GLY C 1 130 ? 209.882 29.002 110.941 1.00 54.96 139 GLY C C 1
ATOM 4027 O O . GLY C 1 130 ? 209.773 28.328 111.968 1.00 59.82 139 GLY C O 1
ATOM 4028 N N . ILE C 1 131 ? 209.828 28.460 109.722 1.00 61.74 140 ILE C N 1
ATOM 4029 C CA . ILE C 1 131 ? 209.779 27.011 109.547 1.00 75.54 140 ILE C CA 1
ATOM 4030 C C . ILE C 1 131 ? 211.032 26.368 110.125 1.00 79.56 140 ILE C C 1
ATOM 4031 O O . ILE C 1 131 ? 210.970 25.315 110.771 1.00 79.51 140 ILE C O 1
ATOM 4036 N N . THR C 1 132 ? 212.189 26.998 109.902 1.00 77.29 141 THR C N 1
ATOM 4037 C CA . THR C 1 132 ? 213.452 26.451 110.386 1.00 71.19 141 THR C CA 1
ATOM 4038 C C . THR C 1 132 ? 213.449 26.306 111.904 1.00 72.11 141 THR C C 1
ATOM 4039 O O . THR C 1 132 ? 213.939 25.304 112.440 1.00 83.00 141 THR C O 1
ATOM 4043 N N . LYS C 1 133 ? 212.880 27.283 112.614 1.00 76.31 142 LYS C N 1
ATOM 4044 C CA . LYS C 1 133 ? 212.798 27.191 114.068 1.00 79.09 142 LYS C CA 1
ATOM 4045 C C . LYS C 1 133 ? 211.906 26.045 114.531 1.00 82.81 142 LYS C C 1
ATOM 4046 O O . LYS C 1 133 ? 212.070 25.568 115.659 1.00 85.35 142 LYS C O 1
ATOM 4052 N N . LEU C 1 134 ? 210.969 25.597 113.695 1.00 78.86 143 LEU C N 1
ATOM 4053 C CA . LEU C 1 134 ? 210.162 24.425 114.016 1.00 83.85 143 LEU C CA 1
ATOM 4054 C C . LEU C 1 134 ? 210.838 23.132 113.572 1.00 77.21 143 LEU C C 1
ATOM 4055 O O . LEU C 1 134 ? 210.750 22.116 114.270 1.00 83.24 143 LEU C O 1
ATOM 4060 N N . VAL C 1 135 ? 211.515 23.155 112.421 1.00 77.75 144 VAL C N 1
ATOM 4061 C CA . VAL C 1 135 ? 212.265 21.984 111.974 1.00 78.15 144 VAL C CA 1
ATOM 4062 C C . VAL C 1 135 ? 213.398 21.678 112.946 1.00 78.37 144 VAL C C 1
ATOM 4063 O O . VAL C 1 135 ? 213.707 20.511 113.216 1.00 83.90 144 VAL C O 1
ATOM 4067 N N . ILE C 1 136 ? 214.030 22.720 113.491 1.00 82.16 145 ILE C N 1
ATOM 4068 C CA . ILE C 1 136 ? 215.078 22.522 114.491 1.00 82.79 145 ILE C CA 1
ATOM 4069 C C . ILE C 1 136 ? 214.504 21.843 115.726 1.00 77.32 145 ILE C C 1
ATOM 4070 O O . ILE C 1 136 ? 215.080 20.889 116.263 1.00 82.83 145 ILE C O 1
ATOM 4075 N N . ARG C 1 137 ? 213.348 22.324 116.188 1.00 76.39 146 ARG C N 1
ATOM 4076 C CA . ARG C 1 137 ? 212.740 21.775 117.393 1.00 82.14 146 ARG C CA 1
ATOM 4077 C C . ARG C 1 137 ? 212.272 20.339 117.188 1.00 86.49 146 ARG C C 1
ATOM 4078 O O . ARG C 1 137 ? 212.272 19.547 118.136 1.00 94.89 146 ARG C O 1
ATOM 4086 N N . ILE C 1 138 ? 211.871 19.985 115.966 1.00 73.52 147 ILE C N 1
ATOM 4087 C CA . ILE C 1 138 ? 211.518 18.599 115.678 1.00 87.49 147 ILE C CA 1
ATOM 4088 C C . ILE C 1 138 ? 212.747 17.704 115.791 1.00 93.03 147 ILE C C 1
ATOM 4089 O O . ILE C 1 138 ? 212.678 16.596 116.336 1.00 90.21 147 ILE C O 1
ATOM 4094 N N . LEU C 1 139 ? 213.895 18.179 115.301 1.00 86.68 148 LEU C N 1
ATOM 4095 C CA . LEU C 1 139 ? 215.127 17.401 115.377 1.00 74.36 148 LEU C CA 1
ATOM 4096 C C . LEU C 1 139 ? 215.614 17.215 116.809 1.00 82.65 148 LEU C C 1
ATOM 4097 O O . LEU C 1 139 ? 216.462 16.351 117.053 1.00 91.11 148 LEU C O 1
ATOM 4102 N N . ASP C 1 140 ? 215.098 18.004 117.763 1.00 84.44 149 ASP C N 1
ATOM 4103 C CA . ASP C 1 140 ? 215.536 17.931 119.151 1.00 96.48 149 ASP C CA 1
ATOM 4104 C C . ASP C 1 140 ? 214.610 17.022 119.943 1.00 97.38 149 ASP C C 1
ATOM 4105 O O . ASP C 1 140 ? 213.390 17.245 119.947 1.00 99.24 149 ASP C O 1
ATOM 4110 N N . PRO C 1 141 ? 215.139 15.992 120.611 1.00 108.45 150 PRO C N 1
ATOM 4111 C CA . PRO C 1 141 ? 214.268 15.042 121.319 1.00 103.80 150 PRO C CA 1
ATOM 4112 C C . PRO C 1 141 ? 213.802 15.542 122.680 1.00 102.84 150 PRO C C 1
ATOM 4113 O O . PRO C 1 141 ? 212.700 15.204 123.122 1.00 98.83 150 PRO C O 1
ATOM 4117 N N . PHE C 1 142 ? 214.633 16.337 123.361 1.00 107.46 151 PHE C N 1
ATOM 4118 C CA . PHE C 1 142 ? 214.211 16.927 124.626 1.00 112.39 151 PHE C CA 1
ATOM 4119 C C . PHE C 1 142 ? 213.129 17.976 124.424 1.00 116.83 151 PHE C C 1
ATOM 4120 O O . PHE C 1 142 ? 212.415 18.308 125.377 1.00 116.77 151 PHE C O 1
ATOM 4128 N N . ALA C 1 143 ? 213.009 18.515 123.214 1.00 113.01 152 ALA C N 1
ATOM 4129 C CA . ALA C 1 143 ? 211.820 19.272 122.859 1.00 112.61 152 ALA C CA 1
ATOM 4130 C C . ALA C 1 143 ? 210.591 18.410 123.107 1.00 112.17 152 ALA C C 1
ATOM 4131 O O . ALA C 1 143 ? 210.592 17.204 122.845 1.00 111.97 152 ALA C O 1
ATOM 4133 N N . SER C 1 144 ? 209.547 19.028 123.641 1.00 106.78 153 SER C N 1
ATOM 4134 C CA . SER C 1 144 ? 208.474 18.306 124.307 1.00 113.38 153 SER C CA 1
ATOM 4135 C C . SER C 1 144 ? 207.115 18.662 123.725 1.00 116.00 153 SER C C 1
ATOM 4136 O O . SER C 1 144 ? 206.836 19.830 123.434 1.00 115.02 153 SER C O 1
ATOM 4139 N N . VAL C 1 145 ? 206.256 17.645 123.611 1.00 118.49 154 VAL C N 1
ATOM 4140 C CA . VAL C 1 145 ? 204.895 17.858 123.141 1.00 110.57 154 VAL C CA 1
ATOM 4141 C C . VAL C 1 145 ? 204.135 18.809 124.050 1.00 116.74 154 VAL C C 1
ATOM 4142 O O . VAL C 1 145 ? 203.110 19.365 123.649 1.00 109.52 154 VAL C O 1
ATOM 4146 N N . ASP C 1 146 ? 204.622 19.032 125.271 1.00 121.16 155 ASP C N 1
ATOM 4147 C CA . ASP C 1 146 ? 204.026 20.059 126.115 1.00 119.87 155 ASP C CA 1
ATOM 4148 C C . ASP C 1 146 ? 204.041 21.407 125.413 1.00 118.19 155 ASP C C 1
ATOM 4149 O O . ASP C 1 146 ? 203.089 22.187 125.526 1.00 102.04 155 ASP C O 1
ATOM 4154 N N . SER C 1 147 ? 205.100 21.677 124.646 1.00 118.96 156 SER C N 1
ATOM 4155 C CA . SER C 1 147 ? 205.300 23.011 124.101 1.00 113.26 156 SER C CA 1
ATOM 4156 C C . SER C 1 147 ? 205.742 23.081 122.641 1.00 101.42 156 SER C C 1
ATOM 4157 O O . SER C 1 147 ? 205.869 24.197 122.128 1.00 111.16 156 SER C O 1
ATOM 4160 N N . ILE C 1 148 ? 205.983 21.961 121.950 1.00 104.51 157 ILE C N 1
ATOM 4161 C CA . ILE C 1 148 ? 206.203 22.050 120.506 1.00 104.81 157 ILE C CA 1
ATOM 4162 C C . ILE C 1 148 ? 204.909 22.447 119.808 1.00 101.52 157 ILE C C 1
ATOM 4163 O O . ILE C 1 148 ? 204.934 23.122 118.769 1.00 98.33 157 ILE C O 1
ATOM 4168 N N . LYS C 1 149 ? 203.759 22.058 120.372 1.00 104.01 158 LYS C N 1
ATOM 4169 C CA . LYS C 1 149 ? 202.483 22.502 119.824 1.00 102.39 158 LYS C CA 1
ATOM 4170 C C . LYS C 1 149 ? 202.379 24.021 119.831 1.00 95.20 158 LYS C C 1
ATOM 4171 O O . LYS C 1 149 ? 201.714 24.604 118.966 1.00 96.85 158 LYS C O 1
ATOM 4177 N N . ALA C 1 150 ? 203.034 24.678 120.791 1.00 97.54 159 ALA C N 1
ATOM 4178 C CA . ALA C 1 150 ? 203.111 26.133 120.781 1.00 105.50 159 ALA C CA 1
ATOM 4179 C C . ALA C 1 150 ? 204.055 26.649 119.705 1.00 95.60 159 ALA C C 1
ATOM 4180 O O . ALA C 1 150 ? 203.924 27.804 119.287 1.00 102.55 159 ALA C O 1
ATOM 4182 N N . GLN C 1 151 ? 205.003 25.824 119.252 1.00 88.57 160 GLN C N 1
ATOM 4183 C CA . GLN C 1 151 ? 205.897 26.230 118.173 1.00 89.52 160 GLN C CA 1
ATOM 4184 C C . GLN C 1 151 ? 205.217 26.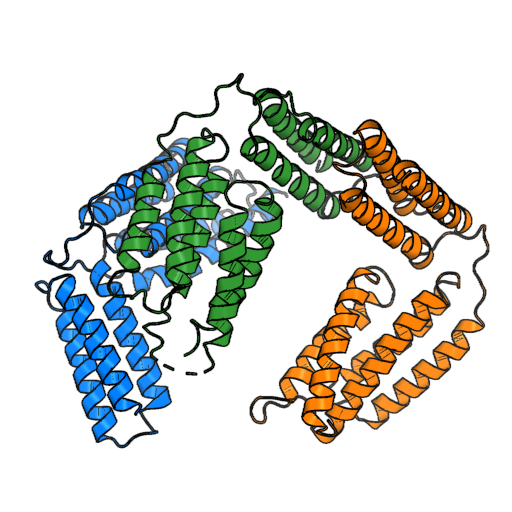145 116.812 1.00 90.71 160 GLN C C 1
ATOM 4185 O O . GLN C 1 151 ? 205.511 26.955 115.925 1.00 76.33 160 GLN C O 1
ATOM 4191 N N . VAL C 1 152 ? 204.312 25.180 116.629 1.00 97.15 161 VAL C N 1
ATOM 4192 C CA . VAL C 1 152 ? 203.543 25.118 115.391 1.00 92.08 161 VAL C CA 1
ATOM 4193 C C . VAL C 1 152 ? 202.544 26.266 115.327 1.00 92.98 161 VAL C C 1
ATOM 4194 O O . VAL C 1 152 ? 202.275 26.806 114.247 1.00 79.85 161 VAL C O 1
ATOM 4198 N N . ASN C 1 153 ? 201.984 26.663 116.473 1.00 95.97 162 ASN C N 1
ATOM 4199 C CA . ASN C 1 153 ? 201.104 27.826 116.504 1.00 92.04 162 ASN C CA 1
ATOM 4200 C C . ASN C 1 153 ? 201.849 29.086 116.080 1.00 99.64 162 ASN C C 1
ATOM 4201 O O . ASN C 1 153 ? 201.276 29.965 115.427 1.00 96.47 162 ASN C O 1
ATOM 4206 N N . ASP C 1 154 ? 203.131 29.187 116.442 1.00 96.52 163 ASP C N 1
ATOM 4207 C CA . ASP C 1 154 ? 203.926 30.346 116.047 1.00 89.37 163 ASP C CA 1
ATOM 4208 C C . ASP C 1 154 ? 204.117 30.394 114.537 1.00 86.13 163 ASP C C 1
ATOM 4209 O O . ASP C 1 154 ? 204.027 31.466 113.927 1.00 89.65 163 ASP C O 1
ATOM 4214 N N . VAL C 1 155 ? 204.387 29.243 113.918 1.00 86.51 164 VAL C N 1
ATOM 4215 C CA . VAL C 1 155 ? 204.530 29.195 112.466 1.00 82.87 164 VAL C CA 1
ATOM 4216 C C . VAL C 1 155 ? 203.220 29.584 111.794 1.00 88.63 164 VAL C C 1
ATOM 4217 O O . VAL C 1 155 ? 203.204 30.370 110.840 1.00 87.86 164 VAL C O 1
ATOM 4221 N N . LYS C 1 156 ? 202.100 29.051 112.292 1.00 92.31 165 LYS C N 1
ATOM 4222 C CA . LYS C 1 156 ? 200.797 29.410 111.740 1.00 89.19 165 LYS C CA 1
ATOM 4223 C C . LYS C 1 156 ? 200.477 30.879 111.971 1.00 90.21 165 LYS C C 1
ATOM 4224 O O . LYS C 1 156 ? 199.842 31.516 111.123 1.00 85.99 165 LYS C O 1
ATOM 4230 N N . ALA C 1 157 ? 200.901 31.436 113.107 1.00 89.20 166 ALA C N 1
ATOM 4231 C CA . ALA C 1 157 ? 200.697 32.859 113.352 1.00 85.20 166 ALA C CA 1
ATOM 4232 C C . ALA C 1 157 ? 201.564 33.698 112.423 1.00 95.05 166 ALA C C 1
ATOM 4233 O O . ALA C 1 157 ? 201.080 34.645 111.791 1.00 95.44 166 ALA C O 1
ATOM 4235 N N . LEU C 1 158 ? 202.855 33.364 112.328 1.00 87.40 167 LEU C N 1
ATOM 4236 C CA . LEU C 1 158 ? 203.725 34.040 111.371 1.00 79.03 167 LEU C CA 1
ATOM 4237 C C . LEU C 1 158 ? 203.274 33.782 109.940 1.00 88.48 167 LEU C C 1
ATOM 4238 O O . LEU C 1 158 ? 203.429 34.649 109.072 1.00 80.27 167 LEU C O 1
ATOM 4243 N N . GLU C 1 159 ? 202.714 32.597 109.677 1.00 90.03 168 GLU C N 1
ATOM 4244 C CA . GLU C 1 159 ? 202.083 32.338 108.387 1.00 94.08 168 GLU C CA 1
ATOM 4245 C C . GLU C 1 159 ? 200.983 33.352 108.108 1.00 101.96 168 GLU C C 1
ATOM 4246 O O . GLU C 1 159 ? 200.798 33.783 106.964 1.00 97.32 168 GLU C O 1
ATOM 4252 N N . GLN C 1 160 ? 200.243 33.745 109.144 1.00 96.67 169 GLN C N 1
ATOM 4253 C CA . GLN C 1 160 ? 199.220 34.773 109.030 1.00 95.62 169 GLN C CA 1
ATOM 4254 C C . GLN C 1 160 ? 199.741 36.161 109.396 1.00 92.90 169 GLN C C 1
ATOM 4255 O O . GLN C 1 160 ? 198.956 37.017 109.820 1.00 95.11 169 GLN C O 1
ATOM 4261 N N . LYS C 1 161 ? 201.040 36.402 109.231 1.00 92.27 170 LYS C N 1
ATOM 4262 C CA . LYS C 1 161 ? 201.632 37.715 109.450 1.00 79.20 170 LYS C CA 1
ATOM 4263 C C . LYS C 1 161 ? 202.358 38.262 108.231 1.00 78.46 170 LYS C C 1
ATOM 4264 O O . LYS C 1 161 ? 202.424 39.482 108.065 1.00 78.89 170 LYS C O 1
ATOM 4270 N N . VAL C 1 162 ? 202.883 37.395 107.360 1.00 79.57 171 VAL C N 1
ATOM 4271 C CA . VAL C 1 162 ? 203.668 37.840 106.211 1.00 70.84 171 VAL C CA 1
ATOM 4272 C C . VAL C 1 162 ? 202.848 38.010 104.939 1.00 71.84 171 VAL C C 1
ATOM 4273 O O . VAL C 1 162 ? 203.340 38.621 103.977 1.00 74.87 171 VAL C O 1
ATOM 4277 N N . LEU C 1 163 ? 201.615 37.495 104.895 1.00 81.41 172 LEU C N 1
ATOM 4278 C CA . LEU C 1 163 ? 200.771 37.698 103.722 1.00 77.41 172 LEU C CA 1
ATOM 4279 C C . LEU C 1 163 ? 200.364 39.157 103.562 1.00 81.76 172 LEU C C 1
ATOM 4280 O O . LEU C 1 163 ? 199.940 39.559 102.472 1.00 78.10 172 LEU C O 1
ATOM 4285 N N . THR C 1 164 ? 200.477 39.953 104.624 1.00 70.36 173 THR C N 1
ATOM 4286 C CA . THR C 1 164 ? 200.196 41.380 104.566 1.00 79.03 173 THR C CA 1
ATOM 4287 C C . THR C 1 164 ? 201.351 42.185 103.986 1.00 85.76 173 THR C C 1
ATOM 4288 O O . THR C 1 164 ? 201.214 43.402 103.827 1.00 85.37 173 THR C O 1
ATOM 4292 N N . TYR C 1 165 ? 202.473 41.543 103.671 1.00 70.08 174 TYR C N 1
ATOM 4293 C CA . TYR C 1 165 ? 203.629 42.264 103.165 1.00 80.34 174 TYR C CA 1
ATOM 4294 C C . TYR C 1 165 ? 203.336 42.816 101.770 1.00 75.30 174 TYR C C 1
ATOM 4295 O O . TYR C 1 165 ? 202.496 42.277 101.044 1.00 77.02 174 TYR C O 1
ATOM 4304 N N . PRO C 1 166 ? 204.009 43.897 101.374 1.00 69.18 175 PRO C N 1
ATOM 4305 C CA . PRO C 1 166 ? 203.742 44.485 100.055 1.00 66.78 175 PRO C CA 1
ATOM 4306 C C . PRO C 1 166 ? 204.137 43.543 98.928 1.00 66.52 175 PRO C C 1
ATOM 4307 O O . PRO C 1 166 ? 205.117 42.801 99.026 1.00 70.88 175 PRO C O 1
ATOM 4311 N N . ASP C 1 167 ? 203.354 43.577 97.854 1.00 69.68 176 ASP C N 1
ATOM 4312 C CA . ASP C 1 167 ? 203.667 42.793 96.671 1.00 72.83 176 ASP C CA 1
ATOM 4313 C C . ASP C 1 167 ? 204.907 43.349 95.978 1.00 69.80 176 ASP C C 1
ATOM 4314 O O . ASP C 1 167 ? 205.319 44.490 96.203 1.00 70.94 176 ASP C O 1
ATOM 4319 N N . LEU C 1 168 ? 205.510 42.522 95.128 1.00 79.77 177 LEU C N 1
ATOM 4320 C CA . LEU C 1 168 ? 206.542 43.019 94.228 1.00 78.68 177 LEU C CA 1
ATOM 4321 C C . LEU C 1 168 ? 205.943 44.068 93.306 1.00 80.00 177 LEU C C 1
ATOM 4322 O O . LEU C 1 168 ? 204.948 43.806 92.623 1.00 77.17 177 LEU C O 1
ATOM 4327 N N . LYS C 1 169 ? 206.540 45.256 93.295 1.00 78.65 178 LYS C N 1
ATOM 4328 C CA . LYS C 1 169 ? 206.042 46.316 92.438 1.00 79.69 178 LYS C CA 1
ATOM 4329 C C . LYS C 1 169 ? 206.191 45.910 90.971 1.00 72.82 178 LYS C C 1
ATOM 4330 O O . LYS C 1 169 ? 207.049 45.089 90.631 1.00 64.88 178 LYS C O 1
ATOM 4336 N N . PRO C 1 170 ? 205.347 46.451 90.089 1.00 77.92 179 PRO C N 1
ATOM 4337 C CA . PRO C 1 170 ? 205.404 46.054 88.671 1.00 73.17 179 PRO C CA 1
ATOM 4338 C C . PRO C 1 170 ? 206.785 46.161 88.041 1.00 82.97 179 PRO C C 1
ATOM 4339 O O . PRO C 1 170 ? 207.161 45.293 87.243 1.00 70.43 179 PRO C O 1
ATOM 4343 N N . THR C 1 171 ? 207.554 47.192 88.380 1.00 85.48 180 THR C N 1
ATOM 4344 C CA . THR C 1 171 ? 208.862 47.413 87.778 1.00 82.70 180 THR C CA 1
ATOM 4345 C C . THR C 1 171 ? 210.004 46.793 88.574 1.00 75.63 180 THR C C 1
ATOM 4346 O O . THR C 1 171 ? 211.167 46.973 88.197 1.00 69.73 180 THR C O 1
ATOM 4350 N N . ASP C 1 172 ? 209.708 46.078 89.657 1.00 58.49 181 ASP C N 1
ATOM 4351 C CA . ASP C 1 172 ? 210.762 45.472 90.459 1.00 64.14 181 ASP C CA 1
ATOM 4352 C C . ASP C 1 172 ? 211.515 44.421 89.652 1.00 76.40 181 ASP C C 1
ATOM 4353 O O . ASP C 1 172 ? 210.968 43.791 88.743 1.00 71.95 181 ASP C O 1
ATOM 4358 N N . ARG C 1 173 ? 212.791 44.246 89.984 1.00 78.46 182 ARG C N 1
ATOM 4359 C CA . ARG C 1 173 ? 213.576 43.190 89.362 1.00 76.60 182 ARG C CA 1
ATOM 4360 C C . ARG C 1 173 ? 213.009 41.831 89.750 1.00 72.62 182 ARG C C 1
ATOM 4361 O O . ARG C 1 173 ? 212.660 41.595 90.910 1.00 71.55 182 ARG C O 1
ATOM 4369 N N . ALA C 1 174 ? 212.897 40.941 88.761 1.00 59.97 183 ALA C N 1
ATOM 4370 C CA . ALA C 1 174 ? 212.341 39.611 88.977 1.00 74.64 183 ALA C CA 1
ATOM 4371 C C . ALA C 1 174 ? 213.061 38.891 90.110 1.00 71.40 183 ALA C C 1
ATOM 4372 O O . ALA C 1 174 ? 214.228 38.513 89.970 1.00 80.27 183 ALA C O 1
ATOM 4374 N N . THR C 1 175 ? 212.375 38.704 91.235 1.00 65.84 184 THR C N 1
ATOM 4375 C CA . THR C 1 175 ? 212.974 38.033 92.378 1.00 64.35 184 THR C CA 1
ATOM 4376 C C . THR C 1 175 ? 213.150 36.544 92.078 1.00 77.03 184 THR C C 1
ATOM 4377 O O . THR C 1 175 ? 212.788 36.044 91.009 1.00 70.25 184 THR C O 1
ATOM 4381 N N . ILE C 1 176 ? 213.718 35.825 93.047 1.00 72.76 185 ILE C N 1
ATOM 4382 C CA . ILE C 1 176 ? 213.983 34.404 92.854 1.00 77.11 185 ILE C CA 1
ATOM 4383 C C . ILE C 1 176 ? 212.681 33.611 92.831 1.00 75.76 185 ILE C C 1
ATOM 4384 O O . ILE C 1 176 ? 212.518 32.683 92.029 1.00 72.75 185 ILE C O 1
ATOM 4389 N N . TYR C 1 177 ? 211.730 33.965 93.700 1.00 76.75 186 TYR C N 1
ATOM 4390 C CA . TYR C 1 177 ? 210.446 33.272 93.715 1.00 72.81 186 TYR C CA 1
ATOM 4391 C C . TYR C 1 177 ? 209.620 33.606 92.484 1.00 72.65 186 TYR C C 1
ATOM 4392 O O . TYR C 1 177 ? 208.810 32.787 92.037 1.00 82.98 186 TYR C O 1
ATOM 4401 N N . THR C 1 178 ? 209.808 34.803 91.933 1.00 67.53 187 THR C N 1
ATOM 4402 C CA . THR C 1 178 ? 209.163 35.146 90.674 1.00 73.01 187 THR C CA 1
ATOM 4403 C C . THR C 1 178 ? 209.724 34.309 89.530 1.00 69.74 187 THR C C 1
ATOM 4404 O O . THR C 1 178 ? 208.965 33.786 88.705 1.00 72.88 187 THR C O 1
ATOM 4408 N N . LYS C 1 179 ? 211.050 34.159 89.471 1.00 66.34 188 LYS C N 1
ATOM 4409 C CA . LYS C 1 179 ? 211.641 33.232 88.513 1.00 60.71 188 LYS C CA 1
ATOM 4410 C C . LYS C 1 179 ? 211.287 31.790 88.848 1.00 70.17 188 LYS C C 1
ATOM 4411 O O . LYS C 1 179 ? 211.210 30.946 87.947 1.00 63.44 188 LYS C O 1
ATOM 4417 N N . SER C 1 180 ? 211.074 31.487 90.131 1.00 67.51 189 SER C N 1
ATOM 4418 C CA . SER C 1 180 ? 210.577 30.168 90.504 1.00 69.51 189 SER C CA 1
ATOM 4419 C C . SER C 1 180 ? 209.161 29.955 89.986 1.00 72.00 189 SER C C 1
ATOM 4420 O O . SER C 1 180 ? 208.806 28.845 89.574 1.00 71.81 189 SER C O 1
ATOM 4423 N N . LYS C 1 181 ? 208.341 31.010 89.999 1.00 74.21 190 LYS C N 1
ATOM 4424 C CA . LYS C 1 181 ? 207.006 30.927 89.415 1.00 75.24 190 LYS C CA 1
ATOM 4425 C C . LYS C 1 181 ? 207.072 30.518 87.950 1.00 72.94 190 LYS C C 1
ATOM 4426 O O . LYS C 1 181 ? 206.203 29.789 87.458 1.00 66.87 190 LYS C O 1
ATOM 4432 N N . LEU C 1 182 ? 208.104 30.973 87.237 1.00 63.58 191 LEU C N 1
ATOM 4433 C CA . LEU C 1 182 ? 208.259 30.602 85.836 1.00 62.24 191 LEU C CA 1
ATOM 4434 C C . LEU C 1 182 ? 208.810 29.188 85.690 1.00 68.40 191 LEU C C 1
ATOM 4435 O O . LEU C 1 182 ? 208.418 28.462 84.770 1.00 64.64 191 LEU C O 1
ATOM 4440 N N . ASP C 1 183 ? 209.706 28.778 86.594 1.00 68.72 192 ASP C N 1
ATOM 4441 C CA . ASP C 1 183 ? 210.300 27.446 86.502 1.00 64.18 192 ASP C CA 1
ATOM 4442 C C . ASP C 1 183 ? 209.237 26.356 86.575 1.00 66.35 192 ASP C C 1
ATOM 4443 O O . ASP C 1 183 ? 209.314 25.355 85.853 1.00 68.29 192 ASP C O 1
ATOM 4448 N N . LYS C 1 184 ? 208.238 26.529 87.446 1.00 61.97 193 LYS C N 1
ATOM 4449 C CA . LYS C 1 184 ? 207.132 25.578 87.492 1.00 61.79 193 LYS C CA 1
ATOM 4450 C C . LYS C 1 184 ? 206.361 25.574 86.179 1.00 66.32 193 LYS C C 1
ATOM 4451 O O . LYS C 1 184 ? 205.970 24.511 85.682 1.00 62.56 193 LYS C O 1
ATOM 4457 N N . GLU C 1 185 ? 206.139 26.757 85.599 1.00 53.80 194 GLU C N 1
ATOM 4458 C CA . GLU C 1 185 ? 205.417 26.840 84.334 1.00 57.62 194 GLU C CA 1
ATOM 4459 C C . GLU C 1 185 ? 206.184 26.168 83.204 1.00 69.96 194 GLU C C 1
ATOM 4460 O O . GLU C 1 185 ? 205.572 25.642 82.268 1.00 67.61 194 GLU C O 1
ATOM 4466 N N . ILE C 1 186 ? 207.517 26.174 83.269 1.00 64.66 195 ILE C N 1
ATOM 4467 C CA . ILE C 1 186 ? 208.303 25.468 82.262 1.00 57.11 195 ILE C CA 1
ATOM 4468 C C . ILE C 1 186 ? 208.191 23.962 82.461 1.00 65.66 195 ILE C C 1
ATOM 4469 O O . ILE C 1 186 ? 208.053 23.204 81.494 1.00 64.31 195 ILE C O 1
ATOM 4474 N N . TRP C 1 187 ? 208.243 23.504 83.715 1.00 64.51 196 TRP C N 1
ATOM 4475 C CA . TRP C 1 187 ? 208.117 22.076 83.995 1.00 72.34 196 TRP C CA 1
ATOM 4476 C C . TRP C 1 187 ? 206.769 21.541 83.524 1.00 64.96 196 TRP C C 1
ATOM 4477 O O . TRP C 1 187 ? 206.698 20.507 82.850 1.00 67.13 196 TRP C O 1
ATOM 4488 N N . ASN C 1 188 ? 205.686 22.242 83.867 1.00 64.23 197 ASN C N 1
ATOM 4489 C CA . ASN C 1 188 ? 204.352 21.768 83.514 1.00 62.09 197 ASN C CA 1
ATOM 4490 C C . ASN C 1 188 ? 204.117 21.828 82.010 1.00 55.97 197 ASN C C 1
ATOM 4491 O O . ASN C 1 188 ? 203.432 20.965 81.449 1.00 58.27 197 ASN C O 1
ATOM 4496 N N . THR C 1 189 ? 204.675 22.840 81.340 1.00 54.50 198 THR C N 1
ATOM 4497 C CA . THR C 1 189 ? 204.498 22.954 79.896 1.00 63.22 198 THR C CA 1
ATOM 4498 C C . THR C 1 189 ? 205.115 21.765 79.172 1.00 64.75 198 T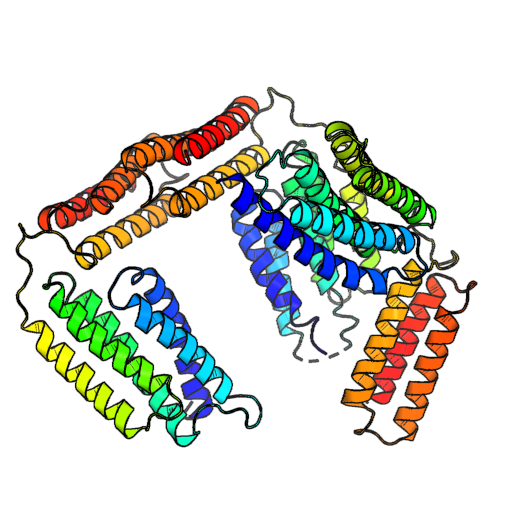HR C C 1
ATOM 4499 O O . THR C 1 189 ? 204.547 21.256 78.198 1.00 68.36 198 THR C O 1
ATOM 4503 N N . ARG C 1 190 ? 206.273 21.298 79.640 1.00 60.01 199 ARG C N 1
ATOM 4504 C CA . ARG C 1 190 ? 206.924 20.155 79.013 1.00 70.26 199 ARG C CA 1
ATOM 4505 C C . ARG C 1 190 ? 206.289 18.836 79.433 1.00 62.50 199 ARG C C 1
ATOM 4506 O O . ARG C 1 190 ? 206.339 17.861 78.675 1.00 50.66 199 ARG C O 1
ATOM 4514 N N . PHE C 1 191 ? 205.692 18.786 80.626 1.00 53.31 200 PHE C N 1
ATOM 4515 C CA . PHE C 1 191 ? 204.953 17.596 81.035 1.00 60.08 200 PHE C CA 1
ATOM 4516 C C . PHE C 1 191 ? 203.732 17.387 80.149 1.00 70.45 200 PHE C C 1
ATOM 4517 O O . PHE C 1 191 ? 203.531 16.302 79.591 1.00 69.12 200 PHE C O 1
ATOM 4525 N N . THR C 1 192 ? 202.904 18.425 80.007 1.00 67.51 201 THR C N 1
ATOM 4526 C CA . THR C 1 192 ? 201.726 18.326 79.151 1.00 67.57 201 THR C CA 1
ATOM 4527 C C . THR C 1 192 ? 202.112 18.150 77.688 1.00 69.17 201 THR C C 1
ATOM 4528 O O . THR C 1 192 ? 201.380 17.510 76.924 1.00 70.60 201 THR C O 1
ATOM 4532 N N . ARG C 1 193 ? 203.257 18.702 77.281 1.00 61.85 202 ARG C N 1
ATOM 4533 C CA . ARG C 1 193 ? 203.712 18.533 75.905 1.00 60.47 202 ARG C CA 1
ATOM 4534 C C . ARG C 1 193 ? 204.026 17.071 75.605 1.00 62.10 202 ARG C C 1
ATOM 4535 O O . ARG C 1 193 ? 203.714 16.570 74.519 1.00 58.90 202 ARG C O 1
ATOM 4543 N N . ASP C 1 194 ? 204.642 16.374 76.533 1.00 64.09 203 ASP C N 1
ATOM 4544 C CA . ASP C 1 194 ? 204.983 14.995 76.272 1.00 68.76 203 ASP C CA 1
ATOM 4545 C C . ASP C 1 194 ? 203.801 14.085 76.446 1.00 61.62 203 ASP C C 1
ATOM 4546 O O . ASP C 1 194 ? 203.839 12.944 76.066 1.00 66.74 203 ASP C O 1
ATOM 4551 N N . LYS C 1 195 ? 202.749 14.605 77.024 1.00 58.71 204 LYS C N 1
ATOM 4552 C CA . LYS C 1 195 ? 201.586 13.811 77.263 1.00 69.24 204 LYS C CA 1
ATOM 4553 C C . LYS C 1 195 ? 200.468 14.046 76.301 1.00 73.68 204 LYS C C 1
ATOM 4554 O O . LYS C 1 195 ? 199.784 13.126 75.935 1.00 74.90 204 LYS C O 1
ATOM 4560 N N . LYS C 1 196 ? 200.267 15.285 75.905 1.00 69.38 205 LYS C N 1
ATOM 4561 C CA . LYS C 1 196 ? 199.186 15.596 75.011 1.00 65.27 205 LYS C CA 1
ATOM 4562 C C . LYS C 1 196 ? 199.601 16.217 73.693 1.00 67.01 205 LYS C C 1
ATOM 4563 O O . LYS C 1 196 ? 198.754 16.546 72.915 1.00 67.87 205 LYS C O 1
ATOM 4569 N N . VAL C 1 197 ? 200.885 16.379 73.433 1.00 62.60 206 VAL C N 1
ATOM 4570 C CA . VAL C 1 197 ? 201.311 16.983 72.182 1.00 63.98 206 VAL C CA 1
ATOM 4571 C C . VAL C 1 197 ? 202.256 16.112 71.415 1.00 62.09 206 VAL C C 1
ATOM 4572 O O . VAL C 1 197 ? 202.212 16.058 70.224 1.00 64.94 206 VAL C O 1
ATOM 4576 N N . LEU C 1 198 ? 203.130 15.441 72.124 1.00 64.85 207 LEU C N 1
ATOM 4577 C CA . LEU C 1 198 ? 204.087 14.564 71.516 1.00 63.04 207 LEU C CA 1
ATOM 4578 C C . LEU C 1 198 ? 203.305 13.403 70.996 1.00 69.09 207 LEU C C 1
ATOM 4579 O O . LEU C 1 198 ? 202.437 12.908 71.676 1.00 70.81 207 LEU C O 1
ATOM 4584 N N . ASN C 1 199 ? 203.596 12.957 69.793 1.00 56.24 208 ASN C N 1
ATOM 4585 C CA . ASN C 1 199 ? 202.883 11.818 69.248 1.00 75.58 208 ASN C CA 1
ATOM 4586 C C . ASN C 1 199 ? 201.431 12.051 68.867 1.00 75.91 208 ASN C C 1
ATOM 4587 O O . ASN C 1 199 ? 200.795 11.193 68.305 1.00 73.88 208 ASN C O 1
ATOM 4592 N N . VAL C 1 200 ? 200.908 13.216 69.178 1.00 73.62 209 VAL C N 1
ATOM 4593 C CA . VAL C 1 200 ? 199.556 13.544 68.839 1.00 68.20 209 VAL C CA 1
ATOM 4594 C C . VAL C 1 200 ? 199.526 14.524 67.708 1.00 68.59 209 VAL C C 1
ATOM 4595 O O . VAL C 1 200 ? 199.057 14.225 66.644 1.00 69.63 209 VAL C O 1
ATOM 4599 N N . LYS C 1 201 ? 200.036 15.711 67.947 1.00 75.53 210 LYS C N 1
ATOM 4600 C CA . LYS C 1 201 ? 200.046 16.734 66.930 1.00 70.80 210 LYS C CA 1
ATOM 4601 C C . LYS C 1 201 ? 201.234 16.578 66.050 1.00 69.46 210 LYS C C 1
ATOM 4602 O O . LYS C 1 201 ? 202.095 15.797 66.333 1.00 79.76 210 LYS C O 1
ATOM 4608 N N . GLU C 1 202 ? 201.278 17.327 64.972 1.00 70.21 211 GLU C N 1
ATOM 4609 C CA . GLU C 1 202 ? 202.389 17.242 64.068 1.00 70.26 211 GLU C CA 1
ATOM 4610 C C . GLU C 1 202 ? 203.613 17.890 64.670 1.00 85.40 211 GLU C C 1
ATOM 4611 O O . GLU C 1 202 ? 203.528 18.794 65.472 1.00 90.85 211 GLU C O 1
ATOM 4617 N N . PHE C 1 203 ? 204.765 17.404 64.264 1.00 83.42 212 PHE C N 1
ATOM 4618 C CA . PHE C 1 203 ? 206.031 17.864 64.773 1.00 79.51 212 PHE C CA 1
ATOM 4619 C C . PHE C 1 203 ? 206.171 19.335 64.641 1.00 77.93 212 PHE C C 1
ATOM 4620 O O . PHE C 1 203 ? 206.903 19.976 65.358 1.00 76.36 212 PHE C O 1
ATOM 4628 N N . LYS C 1 204 ? 205.465 19.864 63.688 1.00 79.06 213 LYS C N 1
ATOM 4629 C CA . LYS C 1 204 ? 205.596 21.279 63.363 1.00 75.85 213 LYS C CA 1
ATOM 4630 C C . LYS C 1 204 ? 204.983 22.152 64.452 1.00 71.67 213 LYS C C 1
ATOM 4631 O O . LYS C 1 204 ? 205.539 23.197 64.808 1.00 68.22 213 LYS C O 1
ATOM 4637 N N . VAL C 1 205 ? 203.832 21.752 64.990 1.00 67.76 214 VAL C N 1
ATOM 4638 C CA . VAL C 1 205 ? 203.342 22.444 66.175 1.00 69.45 214 VAL C CA 1
ATOM 4639 C C . VAL C 1 205 ? 204.218 22.118 67.380 1.00 67.89 214 VAL C C 1
ATOM 4640 O O . VAL C 1 205 ? 204.400 22.965 68.266 1.00 71.55 214 VAL C O 1
ATOM 4644 N N . TYR C 1 206 ? 204.836 20.929 67.400 1.00 67.98 215 TYR C N 1
ATOM 4645 C CA . TYR C 1 206 ? 205.756 20.577 68.478 1.00 68.89 215 TYR C CA 1
ATOM 4646 C C . TYR C 1 206 ? 206.984 21.481 68.462 1.00 66.50 215 TYR C C 1
ATOM 4647 O O . TYR C 1 206 ? 207.401 22.001 69.503 1.00 53.61 215 TYR C O 1
ATOM 4656 N N . ASN C 1 207 ? 207.574 21.676 67.281 1.00 59.02 216 ASN C N 1
ATOM 4657 C CA . ASN C 1 207 ? 208.738 22.549 67.156 1.00 57.49 216 ASN C CA 1
ATOM 4658 C C . ASN C 1 207 ? 208.410 23.981 67.554 1.00 63.83 216 ASN C C 1
ATOM 4659 O O . ASN C 1 207 ? 209.273 24.691 68.081 1.00 66.73 216 ASN C O 1
ATOM 4664 N N . THR C 1 208 ? 207.174 24.422 67.313 1.00 72.93 217 THR C N 1
ATOM 4665 C CA . THR C 1 208 ? 206.780 25.775 67.691 1.00 73.41 217 THR C CA 1
ATOM 4666 C C . THR C 1 208 ? 206.660 25.906 69.205 1.00 62.71 217 THR C C 1
ATOM 4667 O O . THR C 1 208 ? 207.168 26.865 69.798 1.00 65.61 217 THR C O 1
ATOM 4671 N N . LEU C 1 209 ? 205.992 24.945 69.849 1.00 57.98 218 LEU C N 1
ATOM 4672 C CA . LEU C 1 209 ? 205.878 24.974 71.303 1.00 62.81 218 LEU C CA 1
ATOM 4673 C C . LEU C 1 209 ? 207.235 24.806 71.975 1.00 65.29 218 LEU C C 1
ATOM 4674 O O . LEU C 1 209 ? 207.460 25.354 73.060 1.00 55.24 218 LEU C O 1
ATOM 4679 N N . ASN C 1 210 ? 208.152 24.065 71.347 1.00 54.75 219 ASN C N 1
ATOM 4680 C CA . ASN C 1 210 ? 209.466 23.858 71.945 1.00 68.82 219 ASN C CA 1
ATOM 4681 C C . ASN C 1 210 ? 210.267 25.153 71.986 1.00 67.84 219 ASN C C 1
ATOM 4682 O O . ASN C 1 210 ? 210.937 25.441 72.985 1.00 63.85 219 ASN C O 1
ATOM 4687 N N . LYS C 1 211 ? 210.216 25.946 70.911 1.00 72.41 220 LYS C N 1
ATOM 4688 C CA . LYS C 1 211 ? 210.922 27.224 70.912 1.00 65.36 220 LYS C CA 1
ATOM 4689 C C . LYS C 1 211 ? 210.342 28.167 71.958 1.00 58.63 220 LYS C C 1
ATOM 4690 O O . LYS C 1 211 ? 211.077 28.934 72.590 1.00 63.78 220 LYS C O 1
ATOM 4696 N N . ALA C 1 212 ? 209.023 28.118 72.160 1.00 59.53 221 ALA C N 1
ATOM 4697 C CA . ALA C 1 212 ? 208.418 28.886 73.242 1.00 52.94 221 ALA C CA 1
ATOM 4698 C C . ALA C 1 212 ? 208.918 28.417 74.600 1.00 54.43 221 ALA C C 1
ATOM 4699 O O . ALA C 1 212 ? 209.002 29.215 75.541 1.00 59.73 221 ALA C O 1
ATOM 4701 N N . ILE C 1 213 ? 209.253 27.132 74.722 1.00 62.97 222 ILE C N 1
ATOM 4702 C CA . ILE C 1 213 ? 209.837 26.628 75.961 1.00 56.54 222 ILE C CA 1
ATOM 4703 C C . ILE C 1 213 ? 211.276 27.108 76.100 1.00 60.85 222 ILE C C 1
ATOM 4704 O O . ILE C 1 213 ? 211.683 27.606 77.157 1.00 44.78 222 ILE C O 1
ATOM 4709 N N . THR C 1 214 ? 212.066 26.970 75.031 1.00 58.02 223 THR C N 1
ATOM 4710 C CA . THR C 1 214 ? 213.447 27.442 75.060 1.00 52.55 223 THR C CA 1
ATOM 4711 C C . THR C 1 214 ? 213.509 28.949 75.279 1.00 63.76 223 THR C C 1
ATOM 4712 O O . THR C 1 214 ? 214.413 29.450 75.959 1.00 68.07 223 THR C O 1
ATOM 4716 N N . HIS C 1 215 ? 212.551 29.689 74.714 1.00 64.13 224 HIS C N 1
ATOM 4717 C CA . HIS C 1 215 ? 212.518 31.134 74.913 1.00 59.81 224 HIS C CA 1
ATOM 4718 C C . HIS C 1 215 ? 212.215 31.484 76.364 1.00 49.79 224 HIS C C 1
ATOM 4719 O O . HIS C 1 215 ? 212.807 32.417 76.920 1.00 66.06 224 HIS C O 1
ATOM 4726 N N . ALA C 1 216 ? 211.298 30.747 76.996 1.00 54.21 225 ALA C N 1
ATOM 4727 C CA . ALA C 1 216 ? 210.989 30.998 78.399 1.00 58.37 225 ALA C CA 1
ATOM 4728 C C . ALA C 1 216 ? 212.172 30.670 79.301 1.00 65.77 225 ALA C C 1
ATOM 4729 O O . ALA C 1 216 ? 212.305 31.253 80.383 1.00 64.13 225 ALA C O 1
ATOM 4731 N N . VAL C 1 217 ? 213.036 29.744 78.879 1.00 59.61 226 VAL C N 1
ATOM 4732 C CA . VAL C 1 217 ? 214.242 29.459 79.648 1.00 72.40 226 VAL C CA 1
ATOM 4733 C C . VAL C 1 217 ? 215.246 30.596 79.503 1.00 62.67 226 VAL C C 1
ATOM 4734 O O . VAL C 1 217 ? 215.970 30.920 80.453 1.00 56.07 226 VAL C O 1
ATOM 4738 N N . GLY C 1 218 ? 215.295 31.230 78.329 1.00 56.92 227 GLY C N 1
ATOM 4739 C CA . GLY C 1 218 ? 216.231 32.325 78.128 1.00 61.53 227 GLY C CA 1
ATOM 4740 C C . GLY C 1 218 ? 215.942 33.521 79.013 1.00 62.42 227 GLY C C 1
ATOM 4741 O O . GLY C 1 218 ? 216.862 34.206 79.466 1.00 63.19 227 GLY C O 1
ATOM 4742 N N . VAL C 1 219 ? 214.662 33.790 79.274 1.00 61.24 228 VAL C N 1
ATOM 4743 C CA . VAL C 1 219 ? 214.321 34.915 80.137 1.00 66.53 228 VAL C CA 1
ATOM 4744 C C . VAL C 1 219 ? 214.488 34.544 81.606 1.00 63.35 228 VAL C C 1
ATOM 4745 O O . VAL C 1 219 ? 214.703 35.421 82.450 1.00 76.41 228 VAL C O 1
ATOM 4749 N N . GLN C 1 220 ? 214.402 33.254 81.940 1.00 75.48 229 GLN C N 1
ATOM 4750 C CA . GLN C 1 220 ? 214.646 32.840 83.317 1.00 75.38 229 GLN C CA 1
ATOM 4751 C C . GLN C 1 220 ? 216.115 32.988 83.687 1.00 67.61 229 GLN C C 1
ATOM 4752 O O . GLN C 1 220 ? 216.435 33.306 84.838 1.00 57.48 229 GLN C O 1
ATOM 4758 N N . LEU C 1 221 ? 217.017 32.770 82.729 1.00 71.28 230 LEU C N 1
ATOM 4759 C CA . LEU C 1 221 ? 218.445 32.924 82.977 1.00 69.27 230 LEU C CA 1
ATOM 4760 C C . LEU C 1 221 ? 218.877 34.383 83.026 1.00 72.37 230 LEU C C 1
ATOM 4761 O O . LEU C 1 221 ? 219.896 34.693 83.653 1.00 69.34 230 LEU C O 1
ATOM 4766 N N . ASN C 1 222 ? 218.128 35.274 82.390 1.00 74.05 231 ASN C N 1
ATOM 4767 C CA . ASN C 1 222 ? 218.472 36.691 82.359 1.00 71.97 231 ASN C CA 1
ATOM 4768 C C . ASN C 1 222 ? 218.267 37.281 83.755 1.00 69.43 231 ASN C C 1
ATOM 4769 O O . ASN C 1 222 ? 217.157 37.214 84.285 1.00 67.46 231 ASN C O 1
ATOM 4774 N N . PRO C 1 223 ? 219.307 37.851 84.379 1.00 64.53 232 PRO C N 1
ATOM 4775 C CA . PRO C 1 223 ? 219.119 38.441 85.716 1.00 69.77 232 PRO C CA 1
ATOM 4776 C C . PRO C 1 223 ? 218.559 39.853 85.707 1.00 69.97 232 PRO C C 1
ATOM 4777 O O . PRO C 1 223 ? 218.289 40.392 86.789 1.00 65.04 232 PRO C O 1
ATOM 4781 N N . ASN C 1 224 ? 218.369 40.468 84.544 1.00 70.45 233 ASN C N 1
ATOM 4782 C CA . ASN C 1 224 ? 217.875 41.841 84.436 1.00 81.94 233 ASN C CA 1
ATOM 4783 C C . ASN C 1 224 ? 216.547 41.832 83.680 1.00 84.29 233 ASN C C 1
ATOM 4784 O O . ASN C 1 224 ? 216.464 42.310 82.545 1.00 88.05 233 ASN C O 1
ATOM 4789 N N . VAL C 1 225 ? 215.510 41.282 84.310 1.00 78.94 234 VAL C N 1
ATOM 4790 C CA . VAL C 1 225 ? 214.170 41.261 83.741 1.00 80.08 234 VAL C CA 1
ATOM 4791 C C . VAL C 1 225 ? 213.179 41.710 84.803 1.00 77.83 234 VAL C C 1
ATOM 4792 O O . VAL C 1 225 ? 213.358 41.453 85.999 1.00 66.97 234 VAL C O 1
ATOM 4796 N N . THR C 1 226 ? 212.120 42.381 84.357 1.00 74.41 235 THR C N 1
ATOM 4797 C CA . THR C 1 226 ? 211.105 42.890 85.266 1.00 84.45 235 THR C CA 1
ATOM 4798 C C . THR C 1 226 ? 210.198 41.753 85.738 1.00 75.53 235 THR C C 1
ATOM 4799 O O . THR C 1 226 ? 210.392 40.579 85.407 1.00 64.63 235 THR C O 1
ATOM 4803 N N . VAL C 1 227 ? 209.187 42.115 86.531 1.00 77.07 236 VAL C N 1
ATOM 4804 C CA . VAL C 1 227 ? 208.134 41.166 86.876 1.00 73.39 236 VAL C CA 1
ATOM 4805 C C . VAL C 1 227 ? 207.102 41.063 85.758 1.00 73.55 236 VAL C C 1
ATOM 4806 O O . VAL C 1 227 ? 206.282 40.135 85.756 1.00 77.94 236 VAL C O 1
ATOM 4810 N N . GLN C 1 228 ? 207.131 41.983 84.791 1.00 74.31 237 GLN C N 1
ATOM 4811 C CA . GLN C 1 228 ? 206.201 41.911 83.669 1.00 81.33 237 GLN C CA 1
ATOM 4812 C C . GLN C 1 228 ? 206.677 40.919 82.615 1.00 82.85 237 GLN C C 1
ATOM 4813 O O . GLN C 1 228 ? 205.928 40.022 82.212 1.00 87.79 237 GLN C O 1
ATOM 4819 N N . GLN C 1 229 ? 207.922 41.069 82.155 1.00 82.92 238 GLN C N 1
ATOM 4820 C CA . GLN C 1 229 ? 208.455 40.177 81.132 1.00 88.93 238 GLN C CA 1
ATOM 4821 C C . GLN C 1 229 ? 208.502 38.730 81.597 1.00 73.03 238 GLN C C 1
ATOM 4822 O O . GLN C 1 229 ? 208.546 37.825 80.761 1.00 83.51 238 GLN C O 1
ATOM 4828 N N . VAL C 1 230 ? 208.491 38.478 82.900 1.00 66.02 239 VAL C N 1
ATOM 4829 C CA . VAL C 1 230 ? 208.371 37.098 83.351 1.00 81.39 239 VAL C CA 1
ATOM 4830 C C . VAL C 1 230 ? 206.907 36.678 83.448 1.00 71.82 239 VAL C C 1
ATOM 4831 O O . VAL C 1 230 ? 206.576 35.524 83.157 1.00 74.19 239 VAL C O 1
ATOM 4835 N N . ASP C 1 231 ? 206.002 37.601 83.805 1.00 72.95 240 ASP C N 1
ATOM 4836 C CA . ASP C 1 231 ? 204.589 37.249 83.861 1.00 68.60 240 ASP C CA 1
ATOM 4837 C C . ASP C 1 231 ? 203.986 37.195 82.464 1.00 67.10 240 ASP C C 1
ATOM 4838 O O . ASP C 1 231 ? 203.125 36.353 82.183 1.00 67.85 240 ASP C O 1
ATOM 4843 N N . GLN C 1 232 ? 204.416 38.097 81.576 1.00 69.25 241 GLN C N 1
ATOM 4844 C CA . GLN C 1 232 ? 203.985 38.021 80.185 1.00 79.41 241 GLN C CA 1
ATOM 4845 C C . GLN C 1 232 ? 204.589 36.811 79.486 1.00 75.52 241 GLN C C 1
ATOM 4846 O O . GLN C 1 232 ? 203.973 36.256 78.568 1.00 70.53 241 GLN C O 1
ATOM 4852 N N . GLU C 1 233 ? 205.786 36.387 79.902 1.00 76.40 242 GLU C N 1
ATOM 4853 C CA . GLU C 1 233 ? 206.337 35.134 79.393 1.00 71.16 242 GLU C CA 1
ATOM 4854 C C . GLU C 1 233 ? 205.538 33.944 79.904 1.00 59.82 242 GLU C C 1
ATOM 4855 O O . GLU C 1 233 ? 205.315 32.976 79.168 1.00 67.21 242 GLU C O 1
ATOM 4861 N N . ILE C 1 234 ? 205.111 33.993 81.169 1.00 69.20 243 ILE C N 1
ATOM 4862 C CA . ILE C 1 234 ? 204.174 32.996 81.677 1.00 71.00 243 ILE C CA 1
ATOM 4863 C C . ILE C 1 234 ? 202.906 32.995 80.834 1.00 68.71 243 ILE C C 1
ATOM 4864 O O . ILE C 1 234 ? 202.402 31.936 80.442 1.00 67.98 243 ILE C O 1
ATOM 4869 N N . VAL C 1 235 ? 202.384 34.185 80.528 1.00 69.36 244 VAL C N 1
ATOM 4870 C CA . VAL C 1 235 ? 201.232 34.289 79.635 1.00 73.34 244 VAL C CA 1
ATOM 4871 C C . VAL C 1 235 ? 201.597 33.795 78.242 1.00 69.53 244 VAL C C 1
ATOM 4872 O O . VAL C 1 235 ? 200.819 33.084 77.594 1.00 70.72 244 VAL C O 1
ATOM 4876 N N . THR C 1 236 ? 202.789 34.156 77.759 1.00 67.10 245 THR C N 1
ATOM 4877 C CA . THR C 1 236 ? 203.221 33.700 76.441 1.00 73.33 245 THR C CA 1
ATOM 4878 C C . THR C 1 236 ? 203.373 32.183 76.402 1.00 72.26 245 THR C C 1
ATOM 4879 O O . THR C 1 236 ? 202.944 31.533 75.441 1.00 74.76 245 THR C O 1
ATOM 4883 N N . LEU C 1 237 ? 203.963 31.599 77.450 1.00 71.18 246 LEU C N 1
ATOM 4884 C CA . LEU C 1 237 ? 204.156 30.152 77.475 1.00 72.10 246 LEU C CA 1
ATOM 4885 C C . LEU C 1 237 ? 202.826 29.415 77.587 1.00 66.83 246 LEU C C 1
ATOM 4886 O O . LEU C 1 237 ? 202.637 28.368 76.955 1.00 63.84 246 LEU C O 1
ATOM 4891 N N . GLN C 1 238 ? 201.895 29.941 78.386 1.00 70.59 247 GLN C N 1
ATOM 4892 C CA . GLN C 1 238 ? 200.580 29.315 78.490 1.00 71.75 247 GLN C CA 1
ATOM 4893 C C . GLN C 1 238 ? 199.788 29.479 77.199 1.00 70.63 247 GLN C C 1
ATOM 4894 O O . GLN C 1 238 ? 199.059 28.566 76.792 1.00 68.24 247 GLN C O 1
ATOM 4900 N N . ALA C 1 239 ? 199.915 30.635 76.543 1.00 70.05 248 ALA C N 1
ATOM 4901 C CA . ALA C 1 239 ? 199.257 30.826 75.255 1.00 71.10 248 ALA C CA 1
ATOM 4902 C C . ALA C 1 239 ? 199.826 29.880 74.206 1.00 73.12 248 ALA C C 1
ATOM 4903 O O . ALA C 1 239 ? 199.087 29.359 73.362 1.00 72.99 248 ALA C O 1
ATOM 4905 N N . ALA C 1 240 ? 201.139 29.642 74.247 1.00 62.25 249 ALA C N 1
ATOM 4906 C CA . ALA C 1 240 ? 201.750 28.714 73.302 1.00 66.77 249 ALA C CA 1
ATOM 4907 C C . ALA C 1 240 ? 201.372 27.271 73.607 1.00 66.19 249 ALA C C 1
ATOM 4908 O O . ALA C 1 240 ? 201.344 26.435 72.697 1.00 65.66 249 ALA C O 1
ATOM 4910 N N . LEU C 1 241 ? 201.084 26.958 74.872 1.00 60.77 250 LEU C N 1
ATOM 4911 C CA . LEU C 1 241 ? 200.657 25.607 75.220 1.00 60.90 250 LEU C CA 1
ATOM 4912 C C . LEU C 1 241 ? 199.232 25.347 74.747 1.00 70.44 250 LEU C C 1
ATOM 4913 O O . LEU C 1 241 ? 198.953 24.317 74.122 1.00 71.79 250 LEU C O 1
ATOM 4918 N N . GLN C 1 242 ? 198.315 26.274 75.036 1.00 75.27 251 GLN C N 1
ATOM 4919 C CA . GLN C 1 242 ? 196.937 26.115 74.586 1.00 68.01 251 GLN C CA 1
ATOM 4920 C C . GLN C 1 242 ? 196.831 26.187 73.068 1.00 68.98 251 GLN C C 1
ATOM 4921 O O . GLN C 1 242 ? 195.923 25.585 72.484 1.00 69.81 251 GLN C O 1
ATOM 4927 N N . THR C 1 243 ? 197.740 26.915 72.416 1.00 65.41 252 THR C N 1
ATOM 4928 C CA . THR C 1 243 ? 197.784 26.903 70.958 1.00 69.93 252 THR C CA 1
ATOM 4929 C C . THR C 1 243 ? 198.175 25.525 70.438 1.00 73.52 252 THR C C 1
ATOM 4930 O O . THR C 1 243 ? 197.620 25.048 69.440 1.00 63.70 252 THR C O 1
ATOM 4934 N N . ALA C 1 244 ? 199.121 24.865 71.110 1.00 75.14 253 ALA C N 1
ATOM 4935 C CA . ALA C 1 244 ? 199.534 23.531 70.690 1.00 71.00 253 ALA C CA 1
ATOM 4936 C C . ALA C 1 244 ? 198.483 22.482 71.027 1.00 69.41 253 ALA C C 1
ATOM 4937 O O . ALA C 1 244 ? 198.363 21.477 70.318 1.00 76.76 253 ALA C O 1
ATOM 4939 N N . LEU C 1 245 ? 197.714 22.695 72.098 1.00 58.44 254 LEU C N 1
ATOM 4940 C CA . LEU C 1 245 ? 196.690 21.732 72.484 1.00 71.69 254 LEU C CA 1
ATOM 4941 C C . LEU C 1 245 ? 195.490 21.753 71.546 1.00 80.76 254 LEU C C 1
ATOM 4942 O O . LEU C 1 245 ? 194.719 20.787 71.528 1.00 79.93 254 LEU C O 1
ATOM 4947 N N . LYS C 1 246 ? 195.315 22.820 70.773 1.00 78.79 255 LYS C N 1
ATOM 4948 C CA . LYS C 1 246 ? 194.208 22.913 69.828 1.00 69.96 255 LYS C CA 1
ATOM 4949 C C . LYS C 1 246 ? 194.368 21.898 68.701 1.00 85.38 255 LYS C C 1
ATOM 4950 O O . LYS C 1 246 ? 193.404 21.547 68.021 1.00 91.08 255 LYS C O 1
#

B-factor: mean 68.77, std 17.3, range [32.13, 136.32]